Protein AF-V4JB78-F1 (afdb_monomer_lite)

Sequence (443 aa):
MCIAIPMQVIETADGWAWCDDGGDDSQRQQVDLRLVGEQPPGTWLLVFLGAARDVIDEQRAMHIRDALTALDAVQQGESVEHLFADLIGREPELPAFLRQNTAASAEVPDQQAARVDMHNDHPLDDRHPLPAGAVGPGSQPDEPDAERLDYLPMPERMQTYRQPLLPEPEEIVGLDQGLRLLDALQDALADDRIGTTSQILDLSVLDQANLRLLENSLGEGEVSILQLGAHDRLQSDIIQHPVQNLLHNATSTLARNTGGTAAQETRLAGVWRVRETDAAGNVLRDVLEVGNIPGFVRDMAFDGASKTLDLADLASKPLPDAVMNAPGVLAELNQQVVLRQHNSDAPKHIVNLSLLPLGEGDLAFLSEHLGTGWIDIVSRGYGNCRMTATAVQNLWWVQFFNSDDRLILNTLEVTDVPEAALAAAEDLQDSALRLSDIRQALR

Structure (mmCIF, N/CA/C/O backbone):
data_AF-V4JB78-F1
#
_entry.id   AF-V4JB78-F1
#
loop_
_atom_site.group_PDB
_atom_site.id
_atom_site.type_symbol
_atom_site.label_atom_id
_atom_site.label_alt_id
_atom_site.label_comp_id
_atom_site.label_asym_id
_atom_site.label_entity_id
_atom_site.label_seq_id
_atom_site.pdbx_PDB_ins_code
_atom_site.Cartn_x
_atom_site.Cartn_y
_atom_site.Cartn_z
_atom_site.occupancy
_atom_site.B_iso_or_equiv
_atom_site.auth_seq_id
_atom_site.auth_comp_id
_atom_site.auth_asym_id
_atom_site.auth_atom_id
_atom_site.pdbx_PDB_model_num
ATOM 1 N N . MET A 1 1 ? 26.077 7.357 10.621 1.00 47.53 1 MET A N 1
ATOM 2 C CA . MET A 1 1 ? 25.465 8.686 10.413 1.00 47.53 1 MET A CA 1
ATOM 3 C C . MET A 1 1 ? 25.583 9.017 8.929 1.00 47.53 1 MET A C 1
ATOM 5 O O . MET A 1 1 ? 26.688 8.947 8.409 1.00 47.53 1 MET A O 1
ATOM 9 N N . CYS A 1 2 ? 24.477 9.275 8.226 1.00 66.81 2 CYS A N 1
ATOM 10 C CA . CYS A 1 2 ? 24.466 9.536 6.776 1.00 66.81 2 CYS A CA 1
ATOM 11 C C . CYS A 1 2 ? 24.593 11.037 6.474 1.00 66.81 2 CYS A C 1
ATOM 13 O O . CYS A 1 2 ? 23.806 11.585 5.709 1.00 66.81 2 CYS A O 1
ATOM 15 N N . ILE A 1 3 ? 25.562 11.709 7.093 1.00 81.38 3 ILE A N 1
ATOM 16 C CA . ILE A 1 3 ? 25.843 13.130 6.869 1.00 81.38 3 ILE A CA 1
ATOM 17 C C . ILE A 1 3 ? 27.304 13.289 6.459 1.00 81.38 3 ILE A C 1
ATOM 19 O O . ILE A 1 3 ? 28.142 12.465 6.827 1.00 81.38 3 ILE A O 1
ATOM 23 N N . ALA A 1 4 ? 27.599 14.292 5.635 1.00 87.38 4 ALA A N 1
ATOM 24 C CA . ALA A 1 4 ? 28.959 14.525 5.179 1.00 87.38 4 ALA A CA 1
ATOM 25 C C . ALA A 1 4 ? 29.784 15.192 6.289 1.00 87.38 4 ALA A C 1
ATOM 27 O O . ALA A 1 4 ? 29.339 16.176 6.879 1.00 87.38 4 ALA A O 1
ATOM 28 N N . ILE A 1 5 ? 30.973 14.657 6.561 1.00 91.25 5 ILE A N 1
ATOM 29 C CA . ILE A 1 5 ? 31.853 15.102 7.644 1.00 91.25 5 ILE A CA 1
ATOM 30 C C . ILE A 1 5 ? 33.079 15.780 7.022 1.00 91.25 5 ILE A C 1
ATOM 32 O O . ILE A 1 5 ? 33.689 15.213 6.109 1.00 91.25 5 ILE A O 1
ATOM 36 N N . PRO A 1 6 ? 33.442 16.995 7.463 1.00 93.88 6 PRO A N 1
ATOM 37 C CA . PRO A 1 6 ? 34.675 17.634 7.036 1.00 93.88 6 PRO A CA 1
ATOM 38 C C . PRO A 1 6 ? 35.876 16.912 7.663 1.00 93.88 6 PRO A C 1
ATOM 40 O O . PRO A 1 6 ? 35.951 16.770 8.881 1.00 93.88 6 PRO A O 1
ATOM 43 N N . MET A 1 7 ? 36.821 16.470 6.837 1.00 94.12 7 MET A N 1
ATOM 44 C CA . MET A 1 7 ? 38.043 15.790 7.274 1.00 94.12 7 MET A CA 1
ATOM 45 C C . MET A 1 7 ? 39.272 16.419 6.621 1.00 94.12 7 MET A C 1
ATOM 47 O O . MET A 1 7 ? 39.228 16.826 5.461 1.00 94.12 7 MET A O 1
ATOM 51 N N . GLN A 1 8 ? 40.384 16.476 7.341 1.00 95.38 8 GLN A N 1
ATOM 52 C CA . GLN A 1 8 ? 41.660 16.963 6.839 1.00 95.38 8 GLN A CA 1
ATOM 53 C C . GLN A 1 8 ? 42.527 15.803 6.347 1.00 95.38 8 GLN A C 1
ATOM 55 O O . GLN A 1 8 ? 42.660 14.780 7.016 1.00 95.38 8 GLN A O 1
ATOM 60 N N . VAL A 1 9 ? 43.147 15.961 5.178 1.00 95.06 9 VAL A N 1
ATOM 61 C CA . VAL A 1 9 ? 44.110 15.000 4.626 1.00 95.06 9 VAL A CA 1
ATOM 62 C C . VAL A 1 9 ? 45.382 14.998 5.469 1.00 95.06 9 VAL A C 1
ATOM 64 O O . VAL A 1 9 ? 46.034 16.027 5.626 1.00 95.06 9 VAL A O 1
ATOM 67 N N . ILE A 1 10 ? 45.769 13.829 5.971 1.00 94.00 10 ILE A N 1
ATOM 68 C CA . ILE A 1 10 ? 46.998 13.621 6.746 1.00 94.00 10 ILE A CA 1
ATOM 69 C C . ILE A 1 10 ? 48.096 13.031 5.865 1.00 94.00 10 ILE A C 1
ATOM 71 O O . ILE A 1 10 ? 49.250 13.450 5.932 1.00 94.00 10 ILE A O 1
ATOM 75 N N . GLU A 1 11 ? 47.736 12.059 5.031 1.00 92.75 11 GLU A N 1
ATOM 76 C CA . GLU A 1 11 ? 48.655 11.366 4.135 1.00 92.75 11 GLU A CA 1
ATOM 77 C C . GLU A 1 11 ? 47.927 10.979 2.849 1.00 92.75 11 GLU A C 1
ATOM 79 O O . GLU A 1 11 ? 46.807 10.467 2.893 1.00 92.75 11 GLU A O 1
ATOM 84 N N . THR A 1 12 ? 48.571 11.210 1.709 1.00 89.94 12 THR A N 1
ATOM 85 C CA . THR A 1 12 ? 47.997 10.968 0.381 1.00 89.94 12 THR A CA 1
ATOM 86 C C . THR A 1 12 ? 48.636 9.742 -0.256 1.00 89.94 12 THR A C 1
ATOM 88 O O . THR A 1 12 ? 49.858 9.592 -0.230 1.00 89.94 12 THR A O 1
ATOM 91 N N . ALA A 1 13 ? 47.814 8.893 -0.867 1.00 84.94 13 ALA A N 1
ATOM 92 C CA . ALA A 1 13 ? 48.218 7.755 -1.679 1.00 84.94 13 ALA A CA 1
ATOM 93 C C . ALA A 1 13 ? 47.485 7.781 -3.037 1.00 84.94 13 ALA A C 1
ATOM 95 O O . ALA A 1 13 ? 46.625 8.627 -3.284 1.00 84.94 13 ALA A O 1
ATOM 96 N N . ASP A 1 14 ? 47.834 6.856 -3.932 1.00 85.62 14 ASP A N 1
ATOM 97 C CA . ASP A 1 14 ? 47.241 6.788 -5.272 1.00 85.62 14 ASP A CA 1
ATOM 98 C C . ASP A 1 14 ? 45.747 6.418 -5.193 1.00 85.62 14 ASP A C 1
ATOM 100 O O . ASP A 1 14 ? 45.378 5.304 -4.804 1.00 85.62 14 ASP A O 1
ATOM 104 N N . GLY A 1 15 ? 44.886 7.386 -5.519 1.00 82.25 15 GLY A N 1
ATOM 105 C CA . GLY A 1 15 ? 43.426 7.253 -5.537 1.00 82.25 15 GLY A CA 1
ATOM 106 C C . GLY A 1 15 ? 42.718 7.331 -4.177 1.00 82.25 15 GLY A C 1
ATOM 107 O O . GLY A 1 15 ? 41.487 7.286 -4.146 1.00 82.25 15 GLY A O 1
ATOM 108 N N . TRP A 1 16 ? 43.440 7.472 -3.062 1.00 92.56 16 TRP A N 1
ATOM 109 C CA . TRP A 1 16 ? 42.858 7.559 -1.715 1.00 92.56 16 TRP A CA 1
ATOM 110 C C . TRP A 1 16 ? 43.781 8.291 -0.726 1.00 92.56 16 TRP A C 1
ATOM 112 O O . TRP A 1 16 ? 44.976 8.432 -0.960 1.00 92.56 16 TRP A O 1
ATOM 122 N N . ALA A 1 17 ? 43.245 8.747 0.405 1.00 94.19 17 ALA A N 1
ATOM 123 C CA . ALA A 1 17 ? 44.014 9.395 1.468 1.00 94.19 17 ALA A CA 1
ATOM 124 C C . ALA A 1 17 ? 43.615 8.913 2.865 1.00 94.19 17 ALA A C 1
ATOM 126 O O . ALA A 1 17 ? 42.488 8.474 3.086 1.00 94.19 17 ALA A O 1
ATOM 127 N N . TRP A 1 18 ? 44.542 9.017 3.817 1.00 94.38 18 TRP A N 1
ATOM 128 C CA . TRP A 1 18 ? 44.219 8.972 5.239 1.00 94.38 18 TRP A CA 1
ATOM 129 C C . TRP A 1 18 ? 43.789 10.361 5.688 1.00 94.38 18 TRP A C 1
ATOM 131 O O . TRP A 1 18 ? 44.564 11.316 5.587 1.00 94.38 18 TRP A O 1
ATOM 141 N N . CYS A 1 19 ? 42.570 10.459 6.203 1.00 93.81 19 CYS A N 1
ATOM 142 C CA . CYS A 1 19 ? 41.984 11.700 6.680 1.00 93.81 19 CYS A CA 1
ATOM 143 C C . CYS A 1 19 ? 41.593 11.600 8.156 1.00 93.81 19 CYS A C 1
ATOM 145 O O . CYS A 1 19 ? 41.359 10.510 8.681 1.00 93.81 19 CYS A O 1
ATOM 147 N N . ASP A 1 20 ? 41.525 12.752 8.807 1.00 90.94 20 ASP A N 1
ATOM 148 C CA . ASP A 1 20 ? 41.185 12.907 10.218 1.00 90.94 20 ASP A CA 1
ATOM 149 C C . ASP A 1 20 ? 40.134 14.018 10.360 1.00 90.94 20 ASP A C 1
ATOM 151 O O . ASP A 1 20 ? 40.224 15.039 9.681 1.00 90.94 20 ASP A O 1
ATOM 155 N N . ASP A 1 21 ? 39.111 13.821 11.186 1.00 86.31 21 ASP A N 1
ATOM 156 C CA . ASP A 1 21 ? 38.083 14.836 11.455 1.00 86.31 21 ASP A CA 1
ATOM 157 C C . ASP A 1 21 ? 38.485 15.802 12.587 1.00 86.31 21 ASP A C 1
ATOM 159 O O . ASP A 1 21 ? 37.810 16.808 12.820 1.00 86.31 21 ASP A O 1
ATOM 163 N N . GLY A 1 22 ? 39.614 15.546 13.259 1.00 74.69 22 GLY A N 1
ATOM 164 C CA . GLY A 1 22 ? 40.192 16.406 14.284 1.00 74.69 22 GLY A CA 1
ATOM 165 C C . GLY A 1 22 ? 39.337 16.524 15.547 1.00 74.69 22 GLY A C 1
ATOM 166 O O . GLY A 1 22 ? 39.421 17.551 16.226 1.00 74.69 22 GLY A O 1
ATOM 167 N N . GLY A 1 23 ? 38.456 15.555 15.820 1.00 70.94 23 GLY A N 1
ATOM 168 C CA . GLY A 1 23 ? 37.714 15.435 17.081 1.00 70.94 23 GLY A CA 1
ATOM 169 C C . GLY A 1 23 ? 38.549 14.832 18.222 1.00 70.94 23 GLY A C 1
ATOM 170 O O . GLY A 1 23 ? 39.572 14.192 17.980 1.00 70.94 23 GLY A O 1
ATOM 171 N N . ASP A 1 24 ? 38.099 15.001 19.471 1.00 62.94 24 ASP A N 1
ATOM 172 C CA . ASP A 1 24 ? 38.808 14.513 20.673 1.00 62.94 24 ASP A CA 1
ATOM 173 C C . ASP A 1 24 ? 38.957 12.975 20.727 1.00 62.94 24 ASP A C 1
ATOM 175 O O . ASP A 1 24 ? 39.878 12.476 21.372 1.00 62.94 24 ASP A O 1
ATOM 179 N N . ASP A 1 25 ? 38.096 12.230 20.020 1.00 62.59 25 ASP A N 1
ATOM 180 C CA . ASP A 1 25 ? 38.121 10.757 19.901 1.00 62.59 25 ASP A CA 1
ATOM 181 C C . ASP A 1 25 ? 38.298 10.298 18.434 1.00 62.59 25 ASP A C 1
ATOM 183 O O . ASP A 1 25 ? 37.844 9.230 18.013 1.00 62.59 25 ASP A O 1
ATOM 187 N N . SER A 1 26 ? 38.921 11.156 17.620 1.00 67.12 26 SER A N 1
ATOM 188 C CA . SER A 1 26 ? 39.088 10.957 16.180 1.00 67.12 26 SER A CA 1
ATOM 189 C C . SER A 1 26 ? 39.943 9.734 15.842 1.00 67.12 26 SER A C 1
ATOM 191 O O . SER A 1 26 ? 41.032 9.508 16.378 1.00 67.12 26 SER A O 1
ATOM 193 N N . GLN A 1 27 ? 39.450 8.922 14.903 1.00 72.69 27 GLN A N 1
ATOM 194 C CA . GLN A 1 27 ? 40.224 7.852 14.280 1.00 72.69 27 GLN A CA 1
ATOM 195 C C .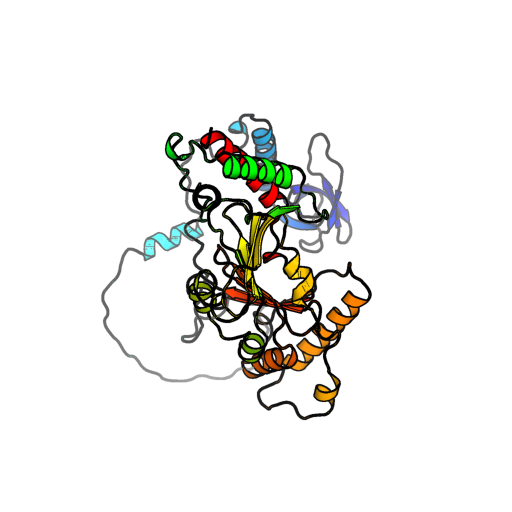 GLN A 1 27 ? 40.507 8.207 12.827 1.00 72.69 27 GLN A C 1
ATOM 197 O O . GLN A 1 27 ? 39.626 8.678 12.111 1.00 72.69 27 GLN A O 1
ATOM 202 N N . ARG A 1 28 ? 41.731 7.921 12.371 1.00 88.31 28 ARG A N 1
ATOM 203 C CA . ARG A 1 28 ? 42.102 8.079 10.961 1.00 88.31 28 ARG A CA 1
ATOM 204 C C . ARG A 1 28 ? 41.232 7.183 10.089 1.00 88.31 28 ARG A C 1
ATOM 206 O O . ARG A 1 28 ? 41.164 5.975 10.317 1.00 88.31 28 ARG A O 1
ATOM 213 N N . GLN A 1 29 ? 40.632 7.762 9.058 1.00 89.94 29 GLN A N 1
ATOM 214 C CA . GLN A 1 29 ? 39.786 7.048 8.106 1.00 89.94 29 GLN A CA 1
ATOM 215 C C . GLN A 1 29 ? 40.408 7.082 6.718 1.00 89.94 29 GLN A C 1
ATOM 217 O O . GLN A 1 29 ? 41.028 8.066 6.316 1.00 89.94 29 GLN A O 1
ATOM 222 N N . GLN A 1 30 ? 40.246 5.985 5.985 1.00 93.75 30 GLN A N 1
ATOM 223 C CA . GLN A 1 30 ? 40.647 5.915 4.590 1.00 93.75 30 GLN A CA 1
ATOM 224 C C . GLN A 1 30 ? 39.535 6.512 3.722 1.00 93.75 30 GLN A C 1
ATOM 226 O O . GLN A 1 30 ? 38.383 6.089 3.820 1.00 93.75 30 GLN A O 1
ATOM 231 N N . VAL A 1 31 ? 39.882 7.483 2.881 1.00 93.69 31 VAL A N 1
ATOM 232 C CA . VAL A 1 31 ? 38.946 8.243 2.049 1.00 93.69 31 VAL A CA 1
ATOM 233 C C . VAL A 1 31 ? 39.312 8.096 0.577 1.00 93.69 31 VAL A C 1
ATOM 235 O O . VAL A 1 31 ? 40.446 8.358 0.184 1.00 93.69 31 VAL A O 1
ATOM 238 N N . ASP A 1 32 ? 38.345 7.702 -0.247 1.00 93.44 32 ASP A N 1
ATOM 239 C CA . ASP A 1 32 ? 38.484 7.636 -1.704 1.00 93.44 32 ASP A CA 1
ATOM 240 C C . ASP A 1 32 ? 38.523 9.048 -2.313 1.00 93.44 32 ASP A C 1
ATOM 242 O O . ASP A 1 32 ? 37.626 9.861 -2.070 1.00 93.44 32 ASP A O 1
ATOM 246 N N . LEU A 1 33 ? 39.555 9.335 -3.111 1.00 94.19 33 LEU A N 1
ATOM 247 C CA . LEU A 1 33 ? 39.787 10.646 -3.723 1.00 94.19 33 LEU A CA 1
ATOM 248 C C . LEU A 1 33 ? 39.446 10.706 -5.216 1.00 94.19 33 LEU A C 1
ATOM 250 O O . LEU A 1 33 ? 39.584 11.765 -5.825 1.00 94.19 33 LEU A O 1
ATOM 254 N N . ARG A 1 34 ? 38.981 9.616 -5.842 1.00 90.94 34 ARG A N 1
ATOM 255 C CA . ARG A 1 34 ? 38.809 9.540 -7.309 1.00 90.94 34 ARG A CA 1
ATOM 256 C C . ARG A 1 34 ? 37.910 10.628 -7.904 1.00 90.94 34 ARG A C 1
ATOM 258 O O . ARG A 1 34 ? 38.067 10.961 -9.074 1.00 90.94 34 ARG A O 1
ATOM 265 N N . LEU A 1 35 ? 36.984 11.177 -7.118 1.00 88.69 35 LEU A N 1
ATOM 266 C CA . LEU A 1 35 ? 36.072 12.243 -7.547 1.00 88.69 35 LEU A CA 1
ATOM 267 C C . LEU A 1 35 ? 36.705 13.639 -7.525 1.00 88.69 35 LEU A C 1
ATOM 269 O O . LEU A 1 35 ? 36.325 14.486 -8.328 1.00 88.69 35 LEU A O 1
ATOM 273 N N . VAL A 1 36 ? 37.651 13.879 -6.617 1.00 91.44 36 VAL A N 1
ATOM 274 C CA . VAL A 1 36 ? 38.266 15.198 -6.395 1.00 91.44 36 VAL A CA 1
ATOM 275 C C . VAL A 1 36 ? 39.732 15.255 -6.837 1.00 91.44 36 VAL A C 1
ATOM 277 O O . VAL A 1 36 ? 40.339 16.322 -6.827 1.00 91.44 36 VAL A O 1
ATOM 280 N N . GLY A 1 37 ? 40.304 14.122 -7.250 1.00 90.25 37 GLY A N 1
ATOM 281 C CA . GLY A 1 37 ? 41.720 13.986 -7.584 1.00 90.25 37 GLY A CA 1
ATOM 282 C C . GLY A 1 37 ? 42.622 13.940 -6.348 1.00 90.25 37 GLY A C 1
ATOM 283 O O . GLY A 1 37 ? 42.167 14.099 -5.217 1.00 90.25 37 GLY A O 1
ATOM 284 N N . GLU A 1 38 ? 43.918 13.714 -6.562 1.00 91.00 38 GLU A N 1
ATOM 285 C CA . GLU A 1 38 ? 44.906 13.680 -5.479 1.00 91.00 38 GLU A CA 1
ATOM 286 C C . GLU A 1 38 ? 44.976 15.026 -4.748 1.00 91.00 38 GLU A C 1
ATOM 288 O O . GLU A 1 38 ? 45.138 16.077 -5.371 1.00 91.00 38 GLU A O 1
ATOM 293 N N . GLN A 1 39 ? 44.882 14.990 -3.418 1.00 94.12 39 GLN A N 1
ATOM 294 C CA . GLN A 1 39 ? 44.926 16.183 -2.575 1.00 94.12 39 GLN A CA 1
ATOM 295 C C . GLN A 1 39 ? 46.138 16.144 -1.647 1.00 94.12 39 GLN A C 1
ATOM 297 O O . GLN A 1 39 ? 46.407 15.088 -1.075 1.00 94.12 39 GLN A O 1
ATOM 302 N N . PRO A 1 40 ? 46.875 17.254 -1.469 1.00 93.44 40 PRO A N 1
ATOM 303 C CA . PRO A 1 40 ? 48.034 17.279 -0.586 1.00 93.44 40 PRO A CA 1
ATOM 304 C C . PRO A 1 40 ? 47.629 17.206 0.900 1.00 93.44 40 PRO A C 1
ATOM 306 O O . PRO A 1 40 ? 46.518 17.606 1.261 1.00 93.44 40 PRO A O 1
ATOM 309 N N . PRO A 1 41 ? 48.535 16.756 1.788 1.00 95.44 41 PRO A N 1
ATOM 310 C CA . PRO A 1 41 ? 48.334 16.851 3.230 1.00 95.44 41 PRO A CA 1
ATOM 311 C C . PRO A 1 41 ? 48.017 18.281 3.683 1.00 95.44 41 PRO A C 1
ATOM 313 O O . PRO A 1 41 ? 48.641 19.240 3.227 1.00 95.44 41 PRO A O 1
ATOM 316 N N . GLY A 1 42 ? 47.059 18.412 4.598 1.00 92.06 42 GLY A N 1
ATOM 317 C CA . GLY A 1 42 ? 46.534 19.679 5.105 1.00 92.06 42 GLY A CA 1
ATOM 318 C C . GLY A 1 42 ? 45.261 20.167 4.406 1.00 92.06 42 GLY A C 1
ATOM 319 O O . GLY A 1 42 ? 44.582 21.035 4.956 1.00 92.06 42 GLY A O 1
ATOM 320 N N . THR A 1 43 ? 44.899 19.606 3.247 1.00 95.62 43 THR A N 1
ATOM 321 C CA . THR A 1 43 ? 43.660 19.957 2.536 1.00 95.62 43 THR A CA 1
ATOM 322 C C . THR A 1 43 ? 42.425 19.452 3.277 1.00 95.62 43 THR A C 1
ATOM 324 O O . THR A 1 43 ? 42.406 18.318 3.757 1.00 95.62 43 THR A O 1
ATOM 327 N N . TRP A 1 44 ? 41.376 20.274 3.329 1.00 95.94 44 TRP A N 1
ATOM 328 C CA . TRP A 1 44 ? 40.080 19.897 3.886 1.00 95.94 44 TRP A CA 1
ATOM 329 C C . TRP A 1 44 ? 39.153 19.323 2.811 1.00 95.94 44 TRP A C 1
ATOM 331 O O . TRP A 1 44 ? 39.017 19.855 1.708 1.00 95.94 44 TRP A O 1
ATOM 341 N N . LEU A 1 45 ? 38.502 18.219 3.154 1.00 95.56 45 LEU A N 1
ATOM 342 C CA . LEU A 1 45 ? 37.612 17.455 2.294 1.00 95.56 45 LEU A CA 1
ATOM 343 C C . LEU A 1 45 ? 36.252 17.306 2.950 1.00 95.56 45 LEU A C 1
ATOM 345 O O . LEU A 1 45 ? 36.161 17.042 4.145 1.00 95.56 45 LEU A O 1
ATOM 349 N N . LEU A 1 46 ? 35.194 17.391 2.152 1.00 94.62 46 LEU A N 1
ATOM 350 C CA . LEU A 1 46 ? 33.864 16.990 2.585 1.00 94.62 46 LEU A CA 1
ATOM 351 C C . LEU A 1 46 ? 33.651 15.511 2.241 1.00 94.62 46 LEU A C 1
ATOM 353 O O . LEU A 1 46 ? 33.543 15.151 1.065 1.00 94.62 46 LEU A O 1
ATOM 357 N N . VAL A 1 47 ? 33.616 14.650 3.258 1.00 91.94 47 VAL A N 1
ATOM 358 C CA . VAL A 1 47 ? 33.602 13.190 3.098 1.00 91.94 47 VAL A CA 1
ATOM 359 C C . VAL A 1 47 ? 32.212 12.639 3.367 1.00 91.94 47 VAL A C 1
ATOM 361 O O . VAL A 1 47 ? 31.613 12.905 4.404 1.00 91.94 47 VAL A O 1
ATOM 364 N N . PHE A 1 48 ? 31.700 11.829 2.446 1.00 91.75 48 PHE A N 1
ATOM 365 C CA . PHE A 1 48 ? 30.414 11.157 2.595 1.00 91.75 48 PHE A CA 1
ATOM 366 C C . PHE A 1 48 ? 30.544 9.687 2.203 1.00 91.75 48 PHE A C 1
ATOM 368 O O . PHE A 1 48 ? 30.916 9.379 1.069 1.00 91.75 48 PHE A O 1
ATOM 375 N N . LEU A 1 49 ? 30.224 8.790 3.144 1.00 89.25 49 LEU A N 1
ATOM 376 C CA . LEU A 1 49 ? 30.325 7.332 2.982 1.00 89.25 49 LEU A CA 1
ATOM 377 C C . LEU A 1 49 ? 31.722 6.869 2.519 1.00 89.25 49 LEU A C 1
ATOM 379 O O . LEU A 1 49 ? 31.844 6.029 1.632 1.00 89.25 49 LEU A O 1
ATOM 383 N N . GLY A 1 50 ? 32.778 7.444 3.103 1.00 89.38 50 GLY A N 1
ATOM 384 C CA . GLY A 1 50 ? 34.168 7.071 2.812 1.00 89.38 50 GLY A CA 1
ATOM 385 C C . GLY A 1 50 ? 34.730 7.617 1.493 1.00 89.38 50 GLY A C 1
ATOM 386 O O . GLY A 1 50 ? 35.832 7.239 1.110 1.00 89.38 50 GLY A O 1
ATOM 387 N N . ALA A 1 51 ? 34.014 8.508 0.799 1.00 92.94 51 ALA A N 1
ATOM 388 C CA . ALA A 1 51 ? 34.485 9.160 -0.424 1.00 92.94 51 ALA A CA 1
ATOM 389 C C . ALA A 1 51 ? 34.470 10.689 -0.296 1.00 92.94 51 ALA A C 1
ATOM 391 O O . ALA A 1 51 ? 33.506 11.269 0.213 1.00 92.94 51 ALA A O 1
ATOM 392 N N . ALA A 1 52 ? 35.517 11.343 -0.798 1.00 93.88 52 ALA A N 1
ATOM 393 C CA . ALA A 1 52 ? 35.596 12.794 -0.887 1.00 93.88 52 ALA A CA 1
ATOM 394 C C . ALA A 1 52 ? 34.656 13.309 -1.986 1.00 93.88 52 ALA A C 1
ATOM 396 O O . ALA A 1 52 ? 34.726 12.879 -3.138 1.00 93.88 52 ALA A O 1
ATOM 397 N N . ARG A 1 53 ? 33.749 14.217 -1.618 1.00 93.94 53 ARG A N 1
ATOM 398 C CA . ARG A 1 53 ? 32.748 14.802 -2.523 1.00 93.94 53 ARG A CA 1
ATOM 399 C C . ARG A 1 53 ? 33.117 16.196 -2.994 1.00 93.94 53 ARG A C 1
ATOM 401 O O . ARG A 1 53 ? 32.761 16.560 -4.107 1.00 93.94 53 ARG A O 1
ATOM 408 N N . ASP A 1 54 ? 33.791 16.954 -2.139 1.00 94.38 54 ASP A N 1
ATOM 409 C CA . ASP A 1 54 ? 34.159 18.340 -2.400 1.00 94.38 54 ASP A CA 1
ATOM 410 C C . ASP A 1 54 ? 35.476 18.672 -1.688 1.00 94.38 54 ASP A C 1
ATOM 412 O O . ASP A 1 54 ? 35.756 18.129 -0.611 1.00 94.38 54 ASP A O 1
ATOM 416 N N . VAL A 1 55 ? 36.268 19.562 -2.286 1.00 95.31 55 VAL A N 1
ATOM 417 C CA . VAL A 1 55 ? 37.450 20.161 -1.654 1.00 95.31 55 VAL A CA 1
ATOM 418 C C . VAL A 1 55 ? 37.013 21.501 -1.090 1.00 95.31 55 VAL A C 1
ATOM 420 O O . VAL A 1 55 ? 36.579 22.381 -1.830 1.00 95.31 55 VAL A O 1
ATOM 423 N N . ILE A 1 56 ? 37.105 21.654 0.225 1.00 94.62 56 ILE A N 1
ATOM 424 C CA . ILE A 1 56 ? 36.586 22.828 0.928 1.00 94.62 56 ILE A CA 1
ATOM 425 C C . ILE A 1 56 ? 37.722 23.606 1.584 1.00 94.62 56 ILE A C 1
ATOM 427 O O . ILE A 1 56 ? 38.786 23.061 1.871 1.00 94.62 56 ILE A O 1
ATOM 431 N N . ASP A 1 57 ? 37.504 24.897 1.819 1.00 93.56 57 ASP A N 1
ATOM 432 C CA . ASP A 1 57 ? 38.415 25.690 2.638 1.00 93.56 57 ASP A CA 1
ATOM 433 C C . ASP A 1 57 ? 38.228 25.395 4.140 1.00 93.56 57 ASP A C 1
ATOM 435 O O . ASP A 1 57 ? 37.218 24.838 4.580 1.00 93.56 57 ASP A O 1
ATOM 439 N N . GLU A 1 58 ? 39.234 25.767 4.932 1.00 91.56 58 GLU A N 1
ATOM 440 C CA . GLU A 1 58 ? 39.259 25.546 6.381 1.00 91.56 58 GLU A CA 1
ATOM 441 C C . GLU A 1 58 ? 38.106 26.258 7.101 1.00 91.56 58 GLU A C 1
ATOM 443 O O . GLU A 1 58 ? 37.523 25.704 8.031 1.00 91.56 58 GLU A O 1
ATOM 448 N N . GLN A 1 59 ? 37.722 27.455 6.651 1.00 88.50 59 GLN A N 1
ATOM 449 C CA . GLN A 1 59 ? 36.644 28.219 7.275 1.00 88.50 59 GLN A CA 1
ATOM 450 C C . GLN A 1 59 ? 35.299 27.496 7.120 1.00 88.50 59 GLN A C 1
ATOM 452 O O . GLN A 1 59 ? 34.558 27.331 8.089 1.00 88.50 59 GLN A O 1
ATOM 457 N N . ARG A 1 60 ? 34.999 27.011 5.913 1.00 88.25 60 ARG A N 1
ATOM 458 C CA . ARG A 1 60 ? 33.809 26.211 5.614 1.00 88.25 60 ARG A CA 1
ATOM 459 C C . ARG A 1 60 ? 33.835 24.882 6.363 1.00 88.25 60 ARG A C 1
ATOM 461 O O . ARG A 1 60 ? 32.790 24.461 6.852 1.00 88.25 60 ARG A O 1
ATOM 468 N N . ALA A 1 61 ? 35.000 24.244 6.491 1.00 90.88 61 ALA A N 1
ATOM 469 C CA . ALA A 1 61 ? 35.152 23.037 7.300 1.00 90.88 61 ALA A CA 1
ATOM 470 C C . ALA A 1 61 ? 34.782 23.292 8.770 1.00 90.88 61 ALA A C 1
ATOM 472 O O . ALA A 1 61 ? 33.987 22.536 9.325 1.00 90.88 61 ALA A O 1
ATOM 473 N N . MET A 1 62 ? 35.285 24.375 9.376 1.00 89.31 62 MET A N 1
ATOM 474 C CA . MET A 1 62 ? 34.958 24.732 10.762 1.00 89.31 62 MET A CA 1
ATOM 475 C C . MET A 1 62 ? 33.468 25.040 10.945 1.00 89.31 62 MET A C 1
ATOM 477 O O . MET A 1 62 ? 32.851 24.465 11.832 1.00 89.31 62 MET A O 1
ATOM 481 N N . HIS A 1 63 ? 32.848 25.824 10.056 1.00 86.44 63 HIS A N 1
ATOM 482 C CA . HIS A 1 63 ? 31.407 26.103 10.149 1.00 86.44 63 HIS A CA 1
ATOM 483 C C . HIS A 1 63 ? 30.546 24.829 10.085 1.00 86.44 63 HIS A C 1
ATOM 485 O O . HIS A 1 63 ? 29.541 24.716 10.785 1.00 86.44 63 HIS A O 1
ATOM 491 N N . ILE A 1 64 ? 30.921 23.852 9.248 1.0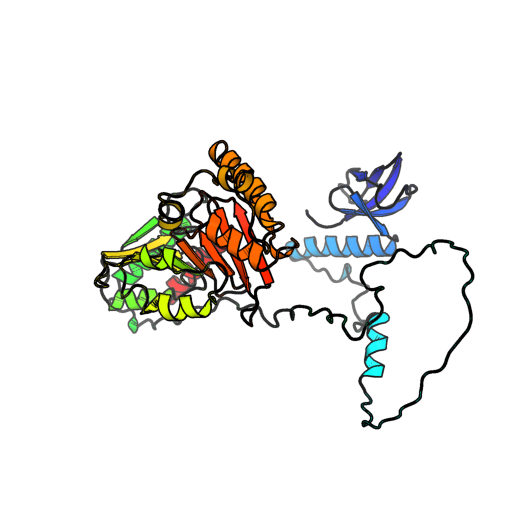0 87.94 64 ILE A N 1
ATOM 492 C CA . ILE A 1 64 ? 30.210 22.567 9.182 1.00 87.94 64 ILE A CA 1
ATOM 493 C C . ILE A 1 64 ? 30.397 21.787 10.492 1.00 87.94 64 ILE A C 1
ATOM 495 O O . ILE A 1 64 ? 29.439 21.190 10.980 1.00 87.94 64 ILE A O 1
ATOM 499 N N . ARG A 1 65 ? 31.593 21.813 11.096 1.00 86.75 65 ARG A N 1
ATOM 500 C CA . ARG A 1 65 ? 31.840 21.182 12.406 1.00 86.75 65 ARG A CA 1
ATOM 501 C C . ARG A 1 65 ? 31.027 21.831 13.521 1.00 86.75 65 ARG A C 1
ATOM 503 O O . ARG A 1 65 ? 30.444 21.106 14.325 1.00 86.75 65 ARG A O 1
ATOM 510 N N . ASP A 1 66 ? 30.943 23.157 13.542 1.00 85.69 66 ASP A N 1
ATOM 511 C CA . ASP A 1 66 ? 30.139 23.889 14.522 1.00 85.69 66 ASP A CA 1
ATOM 512 C C . ASP A 1 66 ? 28.655 23.518 14.387 1.00 85.69 66 ASP A C 1
ATOM 514 O O . ASP A 1 66 ? 27.990 23.234 15.383 1.00 85.69 66 ASP A O 1
ATOM 518 N N . ALA A 1 67 ? 28.152 23.392 13.153 1.00 86.38 67 ALA A N 1
ATOM 519 C CA . ALA A 1 67 ? 26.783 22.949 12.891 1.00 86.38 67 ALA A CA 1
ATOM 520 C C . ALA A 1 67 ? 26.515 21.495 13.333 1.00 86.38 67 ALA A C 1
ATOM 522 O O . ALA A 1 67 ? 25.443 21.208 13.869 1.00 86.38 67 ALA A O 1
ATOM 523 N N . LEU A 1 68 ? 27.470 20.578 13.137 1.00 85.69 68 LEU A N 1
ATOM 524 C CA . LEU A 1 68 ? 27.357 19.193 13.618 1.00 85.69 68 LEU A CA 1
ATOM 525 C C . LEU A 1 68 ? 27.371 19.133 15.152 1.00 85.69 68 LEU A C 1
ATOM 527 O O . LEU A 1 68 ? 26.526 18.470 15.746 1.00 85.69 68 LEU A O 1
ATOM 531 N N . THR A 1 69 ? 28.255 19.903 15.789 1.00 84.31 69 THR A N 1
ATOM 532 C CA . THR A 1 69 ? 28.313 20.040 17.255 1.00 84.31 69 THR A CA 1
ATOM 533 C C . THR A 1 69 ? 27.006 20.607 17.809 1.00 84.31 69 THR A C 1
ATOM 535 O O . THR A 1 69 ? 26.511 20.158 18.841 1.00 84.31 69 THR A O 1
ATOM 538 N N . ALA A 1 70 ? 26.398 21.562 17.102 1.00 84.50 70 ALA A N 1
ATOM 539 C CA . ALA A 1 70 ? 25.126 22.146 17.500 1.00 84.50 70 ALA A CA 1
ATOM 540 C C . ALA A 1 70 ? 23.981 21.128 17.449 1.00 84.50 70 ALA A C 1
ATOM 542 O O . ALA A 1 70 ? 23.105 21.156 18.312 1.00 84.50 70 ALA A O 1
ATOM 543 N N . LEU A 1 71 ? 23.987 20.215 16.472 1.00 84.06 71 LEU A N 1
ATOM 544 C CA . LEU A 1 71 ? 22.986 19.153 16.382 1.00 84.06 71 LEU A CA 1
ATOM 545 C C . LEU A 1 71 ? 23.043 18.225 17.607 1.00 84.06 71 LEU A C 1
ATOM 547 O O . LEU A 1 71 ? 21.996 17.895 18.167 1.00 84.06 71 LEU A O 1
ATOM 551 N N . ASP A 1 72 ? 24.248 17.872 18.056 1.00 81.25 72 ASP A N 1
ATOM 552 C CA . ASP A 1 72 ? 24.454 17.058 19.259 1.00 81.25 72 ASP A CA 1
ATOM 553 C C . ASP A 1 72 ? 24.071 17.819 20.540 1.00 81.25 72 ASP A C 1
ATOM 555 O O . ASP A 1 72 ? 23.402 17.266 21.417 1.00 81.25 72 ASP A O 1
ATOM 559 N N . ALA A 1 73 ? 24.414 19.108 20.634 1.00 82.31 73 ALA A N 1
ATOM 560 C CA . ALA A 1 73 ? 24.046 19.966 21.763 1.00 82.31 73 ALA A CA 1
ATOM 561 C C . ALA A 1 73 ? 22.518 20.147 21.893 1.00 82.31 73 ALA A C 1
ATOM 563 O O . ALA A 1 73 ? 21.982 20.094 23.001 1.00 82.31 73 ALA A O 1
ATOM 564 N N . VAL A 1 74 ? 21.787 20.280 20.775 1.00 84.25 74 VAL A N 1
ATOM 565 C CA . VAL A 1 74 ? 20.310 20.342 20.773 1.00 84.25 74 VAL A CA 1
ATOM 566 C C . VAL A 1 74 ? 19.696 19.047 21.295 1.00 84.25 74 VAL A C 1
ATOM 568 O O . VAL A 1 74 ? 18.749 19.104 22.080 1.00 84.25 74 VAL A O 1
ATOM 571 N N . GLN A 1 75 ? 20.234 17.883 20.914 1.00 78.12 75 GLN A N 1
ATOM 572 C CA . GLN A 1 75 ? 19.752 16.597 21.436 1.00 78.12 75 GLN A CA 1
ATOM 573 C C . GLN A 1 75 ? 19.926 16.480 22.957 1.00 78.12 75 GLN A C 1
ATOM 575 O O . GLN A 1 75 ? 19.130 15.813 23.617 1.00 78.12 75 GLN A O 1
ATOM 580 N N . GLN A 1 76 ? 20.934 17.151 23.518 1.00 81.88 76 GLN A N 1
ATOM 581 C CA . GLN A 1 76 ? 21.224 17.173 24.955 1.00 81.88 76 GLN A CA 1
ATOM 582 C C . GLN A 1 76 ? 20.536 18.332 25.701 1.00 81.88 76 GLN A C 1
ATOM 584 O O . GLN A 1 76 ? 20.613 18.406 26.927 1.00 81.88 76 GLN A O 1
ATOM 589 N N . GLY A 1 77 ? 19.818 19.210 24.990 1.00 79.19 77 GLY A N 1
ATOM 590 C CA . GLY A 1 77 ? 19.123 20.365 25.568 1.00 79.19 77 GLY A CA 1
ATOM 591 C C . GLY A 1 77 ? 20.042 21.528 25.961 1.00 79.19 77 GLY A C 1
ATOM 592 O O . GLY A 1 77 ? 19.668 22.342 26.808 1.00 79.19 77 GLY A O 1
ATOM 593 N N . GLU A 1 78 ? 21.238 21.611 25.378 1.00 83.00 78 GLU A N 1
ATOM 594 C CA . GLU A 1 78 ? 22.224 22.663 25.638 1.00 83.00 78 GLU A CA 1
ATOM 595 C C . GLU A 1 78 ? 22.061 23.870 24.689 1.00 83.00 78 GLU A C 1
ATOM 597 O O . GLU A 1 78 ? 21.385 23.807 23.661 1.00 83.00 78 GLU A O 1
ATOM 602 N N . SER A 1 79 ? 22.667 25.013 25.038 1.00 81.75 79 SER A N 1
ATOM 603 C CA . SER A 1 79 ? 22.609 26.229 24.209 1.00 81.75 79 SER A CA 1
ATOM 604 C C . SER A 1 79 ? 23.592 26.168 23.039 1.00 81.75 79 SER A C 1
ATOM 606 O O . SER A 1 79 ? 24.777 25.913 23.236 1.00 81.75 79 SER A O 1
ATOM 608 N N . VAL A 1 80 ? 23.122 26.514 21.838 1.00 85.00 80 VAL A N 1
ATOM 609 C CA . VAL A 1 80 ? 23.905 26.489 20.588 1.00 85.00 80 VAL A CA 1
ATOM 610 C C . VAL A 1 80 ? 24.359 27.861 20.092 1.00 85.00 80 VAL A C 1
ATOM 612 O O . VAL A 1 80 ? 25.024 27.952 19.066 1.00 85.00 80 VAL A O 1
ATOM 615 N N . GLU A 1 81 ? 24.028 28.946 20.799 1.00 77.19 81 GLU A N 1
ATOM 616 C CA . GLU A 1 81 ? 24.301 30.320 20.333 1.00 77.19 81 GLU A CA 1
ATOM 617 C C . GLU A 1 81 ? 25.793 30.572 20.059 1.00 77.19 81 GLU A C 1
ATOM 619 O O . GLU A 1 81 ? 26.159 31.256 19.108 1.00 77.19 81 GLU A O 1
ATOM 624 N N . HIS A 1 82 ? 26.673 29.965 20.854 1.00 76.38 82 HIS A N 1
ATOM 625 C CA . HIS A 1 82 ? 28.120 30.093 20.699 1.00 76.38 82 HIS A CA 1
ATOM 626 C C . HIS A 1 82 ? 28.674 29.421 19.427 1.00 76.38 82 HIS A C 1
ATOM 628 O O . HIS A 1 82 ? 29.747 29.810 18.974 1.00 76.38 82 HIS A O 1
ATOM 634 N N . LEU A 1 83 ? 27.940 28.469 18.838 1.00 78.12 83 LEU A N 1
ATOM 635 C CA . LEU A 1 83 ? 28.316 27.724 17.625 1.00 78.12 83 LEU A CA 1
ATOM 636 C C . LEU A 1 83 ? 27.855 28.417 16.332 1.00 78.12 83 LEU A C 1
ATOM 638 O O . LEU A 1 83 ? 28.258 28.034 15.242 1.00 78.12 83 LEU A O 1
ATOM 642 N N . PHE A 1 84 ? 27.030 29.459 16.446 1.00 78.12 84 PHE A N 1
ATOM 643 C CA . PHE A 1 84 ? 26.527 30.250 15.317 1.00 78.12 84 PHE A CA 1
ATOM 644 C C . PHE A 1 84 ? 26.821 31.741 15.499 1.00 78.12 84 PHE A C 1
ATOM 646 O O . PHE A 1 84 ? 26.032 32.604 15.108 1.00 78.12 84 PHE A O 1
ATOM 653 N N . ALA A 1 85 ? 27.959 32.067 16.115 1.00 72.12 85 ALA A N 1
ATOM 654 C CA . ALA A 1 85 ? 28.348 33.446 16.402 1.00 72.12 85 ALA A CA 1
ATOM 655 C C . ALA A 1 85 ? 28.414 34.333 15.141 1.00 72.12 85 ALA A C 1
ATOM 657 O O . ALA A 1 85 ? 28.268 35.550 15.239 1.00 72.12 85 ALA A O 1
ATOM 658 N N . ASP A 1 86 ? 28.594 33.742 13.955 1.00 68.25 86 ASP A N 1
ATOM 659 C CA . ASP A 1 86 ? 28.574 34.449 12.676 1.00 68.25 86 ASP A CA 1
ATOM 660 C C . ASP A 1 86 ? 27.157 34.887 12.251 1.00 68.25 86 ASP A C 1
ATOM 662 O O . ASP A 1 86 ? 27.019 35.887 11.544 1.00 68.25 86 ASP A O 1
ATOM 666 N N . LEU A 1 87 ? 26.110 34.172 12.677 1.00 68.81 87 LEU A N 1
ATOM 667 C CA . LEU A 1 87 ? 24.702 34.408 12.331 1.00 68.81 87 LEU A CA 1
ATOM 668 C C . LEU A 1 87 ? 23.960 35.303 13.336 1.00 68.81 87 LEU A C 1
ATOM 670 O O . LEU A 1 87 ? 22.881 35.807 13.022 1.00 68.81 87 LEU A O 1
ATOM 674 N N . ILE A 1 88 ? 24.517 35.529 14.526 1.00 68.44 88 ILE A N 1
ATOM 675 C CA . ILE A 1 88 ? 23.881 36.328 15.579 1.00 68.44 88 ILE A CA 1
ATOM 676 C C . ILE A 1 88 ? 24.107 37.826 15.329 1.00 68.44 88 ILE A C 1
ATOM 678 O O . ILE A 1 88 ? 25.232 38.290 15.166 1.00 68.44 88 ILE A O 1
ATOM 682 N N . GLY A 1 89 ? 23.023 38.611 15.335 1.00 62.69 89 GLY A N 1
ATOM 683 C CA . GLY A 1 89 ? 23.083 40.075 15.214 1.00 62.69 89 GLY A CA 1
ATOM 684 C C . GLY A 1 89 ? 23.203 40.617 13.784 1.00 62.69 89 GLY A C 1
ATOM 685 O O . GLY A 1 89 ? 23.433 41.816 13.622 1.00 62.69 89 GLY A O 1
ATOM 686 N N . ARG A 1 90 ? 23.018 39.771 12.759 1.00 64.56 90 ARG A N 1
ATOM 687 C CA . ARG A 1 90 ? 22.911 40.178 11.346 1.00 64.56 90 ARG A CA 1
ATOM 688 C C . ARG A 1 90 ? 21.534 39.841 10.772 1.00 64.56 90 ARG A C 1
ATOM 690 O O . ARG A 1 90 ? 20.971 38.800 11.097 1.00 64.56 90 ARG A O 1
ATOM 697 N N . GLU A 1 91 ? 21.002 40.699 9.903 1.00 62.19 91 GLU A N 1
ATOM 698 C CA . GLU A 1 91 ? 19.828 40.345 9.098 1.00 62.19 91 GLU A CA 1
ATOM 699 C C . GLU A 1 91 ? 20.239 39.360 7.985 1.00 62.19 91 GLU A C 1
ATOM 701 O O . GLU A 1 91 ? 21.319 39.510 7.405 1.00 62.19 91 GLU A O 1
ATOM 706 N N . PRO A 1 92 ? 19.427 38.330 7.687 1.00 66.38 92 PRO A N 1
ATOM 707 C CA . PRO A 1 92 ? 19.733 37.372 6.632 1.00 66.38 92 PRO A CA 1
ATOM 708 C C . PRO A 1 92 ? 19.680 38.050 5.257 1.00 66.38 92 PRO A C 1
ATOM 710 O O . PRO A 1 92 ? 18.627 38.496 4.803 1.00 66.38 92 PRO A O 1
ATOM 713 N N . GLU A 1 93 ? 20.821 38.108 4.572 1.00 70.75 93 GLU A N 1
ATOM 714 C CA . GLU A 1 93 ? 20.911 38.648 3.215 1.00 70.75 93 GLU A CA 1
ATOM 715 C C . GLU A 1 93 ? 20.710 37.561 2.154 1.00 70.75 93 GLU A C 1
ATOM 717 O O . GLU A 1 93 ? 21.198 36.435 2.273 1.00 70.75 93 GLU A O 1
ATOM 722 N N . LEU A 1 94 ? 20.037 37.920 1.058 1.00 71.62 94 LEU A N 1
ATOM 723 C CA . LEU A 1 94 ? 19.883 37.030 -0.090 1.00 71.62 94 LEU A CA 1
ATOM 724 C C . LEU A 1 94 ? 21.249 36.736 -0.752 1.00 71.62 94 LEU A C 1
ATOM 726 O O . LEU A 1 94 ? 22.043 37.661 -0.980 1.00 71.62 94 LEU A O 1
ATOM 730 N N . PRO A 1 95 ? 21.517 35.477 -1.146 1.00 67.75 95 PRO A N 1
ATOM 731 C CA . PRO A 1 95 ? 22.654 35.115 -1.988 1.00 67.75 95 PRO A CA 1
ATOM 732 C C . PRO A 1 95 ? 22.758 35.978 -3.255 1.00 67.75 95 PRO A C 1
ATOM 734 O O . PRO A 1 95 ? 21.751 36.396 -3.827 1.00 67.75 95 PRO A O 1
ATOM 737 N N . ALA A 1 96 ? 23.982 36.232 -3.728 1.00 72.38 96 ALA A N 1
ATOM 738 C CA . ALA A 1 96 ? 24.247 37.178 -4.819 1.00 72.38 96 ALA A CA 1
ATOM 739 C C . ALA A 1 96 ? 23.467 36.884 -6.117 1.00 72.38 96 ALA A C 1
ATOM 741 O O . ALA A 1 96 ? 23.027 37.818 -6.784 1.00 72.38 96 ALA A O 1
ATOM 742 N N . PHE A 1 97 ? 23.247 35.607 -6.439 1.00 70.06 97 PHE A N 1
ATOM 743 C CA . PHE A 1 97 ? 22.484 35.182 -7.618 1.00 70.06 97 PHE A CA 1
ATOM 744 C C . PHE A 1 97 ? 20.966 35.402 -7.474 1.00 70.06 97 PHE A C 1
ATOM 746 O O . PHE A 1 97 ? 20.279 35.570 -8.474 1.00 70.06 97 PHE A O 1
ATOM 753 N N . LEU A 1 98 ? 20.440 35.476 -6.244 1.00 63.91 98 LEU A N 1
ATOM 754 C CA . LEU A 1 98 ? 19.028 35.783 -5.975 1.00 63.91 98 LEU A CA 1
ATOM 755 C C . LEU A 1 98 ? 18.758 37.288 -5.894 1.00 63.91 98 LEU A C 1
ATOM 757 O O . LEU A 1 98 ? 17.631 37.720 -6.115 1.00 63.91 98 LEU A O 1
ATOM 761 N N . ARG A 1 99 ? 19.788 38.105 -5.642 1.00 77.75 99 ARG A N 1
ATOM 762 C CA . ARG A 1 99 ? 19.666 39.572 -5.631 1.00 77.75 99 ARG A CA 1
ATOM 763 C C . ARG A 1 99 ? 19.383 40.174 -7.013 1.00 77.75 99 ARG A C 1
ATOM 765 O O . ARG A 1 99 ? 18.851 41.277 -7.088 1.00 77.75 99 ARG A O 1
ATOM 772 N N . GLN A 1 100 ? 19.730 39.478 -8.098 1.00 61.91 100 GLN A N 1
ATOM 773 C CA . GLN A 1 100 ? 19.605 39.997 -9.468 1.00 61.91 100 GLN A CA 1
ATOM 774 C C . GLN A 1 100 ? 18.180 39.882 -10.043 1.00 61.91 100 GLN A C 1
ATOM 776 O O . GLN A 1 100 ? 17.795 40.712 -10.863 1.00 61.91 100 GLN A O 1
ATOM 781 N N . ASN A 1 101 ? 17.361 38.934 -9.567 1.00 53.41 101 ASN A N 1
ATOM 782 C CA . ASN A 1 101 ? 15.990 38.734 -10.066 1.00 53.41 101 ASN A CA 1
ATOM 783 C C . ASN A 1 101 ? 14.959 39.728 -9.506 1.00 53.41 101 ASN A C 1
ATOM 785 O O . ASN A 1 101 ? 13.873 39.881 -10.065 1.00 53.41 101 ASN A O 1
ATOM 789 N N . THR A 1 102 ? 15.285 40.443 -8.430 1.00 48.06 102 THR A N 1
ATOM 790 C CA . THR A 1 102 ? 14.340 41.369 -7.791 1.00 48.06 102 THR A CA 1
ATOM 791 C C . THR A 1 102 ? 14.174 42.671 -8.583 1.00 48.06 102 THR A C 1
ATOM 793 O O . THR A 1 102 ? 13.114 43.288 -8.530 1.00 48.06 102 THR A O 1
ATOM 796 N N . ALA A 1 103 ? 15.182 43.081 -9.363 1.00 42.31 103 ALA A N 1
ATOM 797 C CA . ALA A 1 103 ? 15.133 44.323 -10.142 1.00 42.31 103 ALA A CA 1
ATOM 798 C C . ALA A 1 103 ? 14.318 44.205 -11.446 1.00 42.31 103 ALA A C 1
ATOM 800 O O . ALA A 1 103 ? 13.822 45.211 -11.943 1.00 42.31 103 ALA A O 1
ATOM 801 N N . ALA A 1 104 ? 14.143 42.993 -11.985 1.00 44.09 104 ALA A N 1
ATOM 802 C CA . ALA A 1 104 ? 13.447 42.764 -13.257 1.00 44.09 104 ALA A CA 1
ATOM 803 C C . ALA A 1 104 ? 11.918 42.608 -13.122 1.00 44.09 104 ALA A C 1
ATOM 805 O O . ALA A 1 104 ? 11.217 42.567 -14.126 1.00 44.09 104 ALA A O 1
ATOM 806 N N . SER A 1 105 ? 11.384 42.537 -11.897 1.00 39.34 105 SER A N 1
ATOM 807 C CA . SER A 1 105 ? 9.953 42.275 -11.655 1.00 39.34 105 SER A CA 1
ATOM 808 C C . SER A 1 105 ? 9.097 43.541 -11.466 1.00 39.34 105 SER A C 1
ATOM 810 O O . SER A 1 105 ? 7.913 43.428 -11.160 1.00 39.34 105 SER A O 1
ATOM 812 N N . ALA A 1 106 ? 9.666 44.746 -11.611 1.00 40.78 106 ALA A N 1
ATOM 813 C CA . ALA A 1 106 ? 8.980 46.003 -11.274 1.00 40.78 106 ALA A CA 1
ATOM 814 C C . ALA A 1 106 ? 8.446 46.819 -12.468 1.00 40.78 106 ALA A C 1
ATOM 816 O O . ALA A 1 106 ? 7.751 47.807 -12.244 1.00 40.78 106 ALA A O 1
ATOM 817 N N . GLU A 1 107 ? 8.697 46.429 -13.719 1.00 33.66 107 GLU A N 1
ATOM 818 C CA . GLU A 1 107 ? 8.178 47.160 -14.881 1.00 33.66 107 GLU A CA 1
ATOM 819 C C . GLU A 1 107 ? 7.568 46.192 -15.897 1.00 33.66 107 GLU A C 1
ATOM 821 O O . GLU A 1 107 ? 8.269 45.427 -16.551 1.00 33.66 107 GLU A O 1
ATOM 826 N N . VAL A 1 108 ? 6.242 46.244 -16.040 1.00 34.47 108 VAL A N 1
ATOM 827 C CA . VAL A 1 108 ? 5.525 45.691 -17.195 1.00 34.47 108 VAL A CA 1
ATOM 828 C C . VAL A 1 108 ? 5.174 46.866 -18.106 1.00 34.47 108 VAL A C 1
ATOM 830 O O . VAL A 1 108 ? 4.253 47.617 -17.770 1.00 34.47 108 VAL A O 1
ATOM 833 N N . PRO A 1 109 ? 5.862 47.065 -19.244 1.00 31.64 109 PRO A N 1
ATOM 834 C CA . PRO A 1 109 ? 5.365 47.926 -20.296 1.00 31.64 109 PRO A CA 1
ATOM 835 C C . PRO A 1 109 ? 4.563 47.124 -21.321 1.00 31.64 109 PRO A C 1
ATOM 837 O O . PRO A 1 109 ? 4.868 45.988 -21.679 1.00 31.64 109 PRO A O 1
ATOM 840 N N . ASP A 1 110 ? 3.527 47.813 -21.764 1.00 30.44 110 ASP A N 1
ATOM 841 C CA . ASP A 1 110 ? 2.494 47.473 -22.723 1.00 30.44 110 ASP A CA 1
ATOM 842 C C . ASP A 1 110 ? 3.019 46.935 -24.069 1.00 30.44 110 ASP A C 1
ATOM 844 O O . ASP A 1 110 ? 4.085 47.312 -24.560 1.00 30.44 110 ASP A O 1
ATOM 848 N N . GLN A 1 111 ? 2.222 46.066 -24.689 1.00 39.69 111 GLN A N 1
ATOM 849 C CA . GLN A 1 111 ? 2.502 45.454 -25.987 1.00 39.69 111 GLN A CA 1
ATOM 850 C C . GLN A 1 111 ? 2.501 46.497 -27.113 1.00 39.69 111 GLN A C 1
ATOM 852 O O . GLN A 1 111 ? 1.518 47.217 -27.285 1.00 39.69 111 GLN A O 1
ATOM 857 N N . GLN A 1 112 ? 3.510 46.476 -27.995 1.00 28.80 112 GLN A N 1
ATOM 858 C CA . GLN A 1 112 ? 3.318 46.881 -29.393 1.00 28.80 112 GLN A CA 1
ATOM 859 C C . GLN A 1 112 ? 4.366 46.305 -30.354 1.00 28.80 112 GLN A C 1
ATOM 861 O O . GLN A 1 112 ? 5.549 46.185 -30.056 1.00 28.80 112 GLN A O 1
ATOM 866 N N . ALA A 1 113 ? 3.860 45.920 -31.523 1.00 37.69 113 ALA A N 1
ATOM 867 C CA . ALA A 1 113 ? 4.503 45.151 -32.576 1.00 37.69 113 ALA A CA 1
ATOM 868 C C . ALA A 1 113 ? 5.639 45.878 -33.319 1.00 37.69 113 ALA A C 1
ATOM 870 O O . ALA A 1 113 ? 5.520 47.064 -33.622 1.00 37.69 113 ALA A O 1
ATOM 871 N N . ALA A 1 114 ? 6.645 45.121 -33.777 1.00 28.17 114 ALA A N 1
ATOM 872 C CA . ALA A 1 114 ? 7.444 45.470 -34.954 1.00 28.17 114 ALA A CA 1
ATOM 873 C C . ALA A 1 114 ? 8.053 44.222 -35.630 1.00 28.17 114 ALA A C 1
ATOM 875 O O . ALA A 1 114 ? 8.761 43.437 -35.009 1.00 28.17 114 ALA A O 1
ATOM 876 N N . ARG A 1 115 ? 7.755 44.071 -36.927 1.00 35.59 115 ARG A N 1
ATOM 877 C CA . ARG A 1 115 ? 8.412 43.190 -37.912 1.00 35.59 115 ARG A CA 1
ATOM 878 C C . ARG A 1 115 ? 9.770 43.770 -38.326 1.00 35.59 115 ARG A C 1
ATOM 880 O O . ARG A 1 115 ? 9.772 44.975 -38.544 1.00 35.59 115 ARG A O 1
ATOM 887 N N . VAL A 1 116 ? 10.792 42.939 -38.590 1.00 30.38 116 VAL A N 1
ATOM 888 C CA . VAL A 1 116 ? 11.850 43.092 -39.637 1.00 30.38 116 VAL A CA 1
ATOM 889 C C . VAL A 1 116 ? 12.510 41.704 -39.834 1.00 30.38 116 VAL A C 1
ATOM 891 O O . VAL A 1 116 ? 13.026 41.146 -38.875 1.00 30.38 116 VAL A O 1
ATOM 894 N N . ASP A 1 117 ? 12.186 40.964 -40.898 1.00 27.67 117 ASP A N 1
ATOM 895 C CA . ASP A 1 117 ? 12.910 40.750 -42.177 1.00 27.67 117 ASP A CA 1
ATOM 896 C C . ASP A 1 117 ? 14.168 39.856 -42.140 1.00 27.67 117 ASP A C 1
ATOM 898 O O . ASP A 1 117 ? 15.173 40.142 -41.497 1.00 27.67 117 ASP A O 1
ATOM 902 N N . MET A 1 118 ? 14.100 38.789 -42.948 1.00 38.91 118 MET A N 1
ATOM 903 C CA . MET A 1 118 ? 15.223 37.961 -43.395 1.00 38.91 118 MET A CA 1
ATOM 904 C C . MET A 1 118 ? 16.059 38.683 -44.461 1.00 38.91 118 MET A C 1
ATOM 906 O O . MET A 1 118 ? 15.462 39.226 -45.390 1.00 38.91 118 MET A O 1
ATOM 910 N N . HIS A 1 119 ? 17.396 38.554 -44.418 1.00 29.78 119 HIS A N 1
ATOM 911 C CA . HIS A 1 119 ? 18.250 38.261 -45.592 1.00 29.78 119 HIS A CA 1
ATOM 912 C C . HIS A 1 119 ? 19.722 37.935 -45.221 1.00 29.78 119 HIS A C 1
ATOM 914 O O . HIS A 1 119 ? 20.443 38.783 -44.713 1.00 29.78 119 HIS A O 1
ATOM 920 N N . ASN A 1 120 ? 20.110 36.695 -45.549 1.00 31.31 120 ASN A N 1
ATOM 921 C CA . ASN A 1 120 ? 21.305 36.180 -46.246 1.00 31.31 120 ASN A CA 1
ATOM 922 C C . ASN A 1 120 ? 22.787 36.498 -45.901 1.00 31.31 120 ASN A C 1
ATOM 924 O O . ASN A 1 120 ? 23.237 37.638 -45.915 1.00 31.31 120 ASN A O 1
ATOM 928 N N . ASP A 1 121 ? 23.532 35.372 -45.910 1.00 31.73 121 ASP A N 1
ATOM 929 C CA . ASP A 1 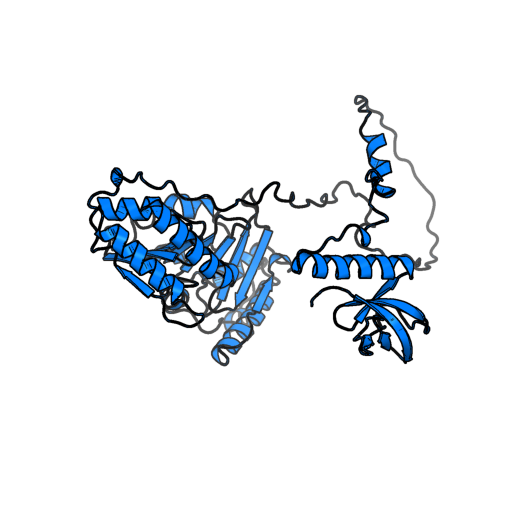121 ? 24.836 35.073 -46.550 1.00 31.73 121 ASP A CA 1
ATOM 930 C C . ASP A 1 121 ? 26.164 35.463 -45.875 1.00 31.73 121 ASP A C 1
ATOM 932 O O . ASP A 1 121 ? 26.536 36.630 -45.913 1.00 31.73 121 ASP A O 1
ATOM 936 N N . HIS A 1 122 ? 26.955 34.454 -45.431 1.00 31.72 122 HIS A N 1
ATOM 937 C CA . HIS A 1 122 ? 28.305 34.077 -45.948 1.00 31.72 122 HIS A CA 1
ATOM 938 C C . HIS A 1 122 ? 28.965 32.886 -45.174 1.00 31.72 122 HIS A C 1
ATOM 940 O O . HIS A 1 122 ? 28.392 32.452 -44.181 1.00 31.72 122 HIS A O 1
ATOM 946 N N . PRO A 1 123 ? 30.068 32.251 -45.657 1.00 34.75 123 PRO A N 1
ATOM 947 C CA . PRO A 1 123 ? 30.121 30.869 -46.153 1.00 34.75 123 PRO A CA 1
ATOM 948 C C . PRO A 1 123 ? 30.827 29.849 -45.226 1.00 34.75 123 PRO A C 1
ATOM 950 O O . PRO A 1 123 ? 31.451 30.196 -44.229 1.00 34.75 123 PRO A O 1
ATOM 953 N N . LEU A 1 124 ? 30.742 28.572 -45.616 1.00 42.31 124 LEU A N 1
ATOM 954 C CA . LEU A 1 124 ? 31.368 27.394 -44.997 1.00 42.31 124 LEU A CA 1
ATOM 955 C C . LEU A 1 124 ? 32.913 27.481 -44.967 1.00 42.31 124 LEU A C 1
ATOM 957 O O . LEU A 1 124 ? 33.535 27.582 -46.026 1.00 42.31 124 LEU A O 1
ATOM 961 N N . ASP A 1 125 ? 33.522 27.357 -43.781 1.00 33.25 125 ASP A N 1
ATOM 962 C CA . ASP A 1 125 ? 34.930 26.954 -43.598 1.00 33.25 125 ASP A CA 1
ATOM 963 C C . ASP A 1 125 ? 34.999 25.791 -42.589 1.00 33.25 125 ASP A C 1
ATOM 965 O O . ASP A 1 125 ? 34.684 25.935 -41.406 1.00 33.25 125 ASP A O 1
ATOM 969 N N . ASP A 1 126 ? 35.386 24.622 -43.100 1.00 47.22 126 ASP A N 1
ATOM 970 C CA . ASP A 1 126 ? 35.618 23.375 -42.375 1.00 47.22 126 ASP A CA 1
ATOM 971 C C . ASP A 1 126 ? 36.965 23.421 -41.652 1.00 47.22 126 ASP A C 1
ATOM 973 O O . ASP A 1 126 ? 37.975 23.012 -42.223 1.00 47.22 126 ASP A O 1
ATOM 977 N N . ARG A 1 127 ? 36.996 23.805 -40.369 1.00 34.72 127 ARG A N 1
ATOM 978 C CA . ARG A 1 127 ? 38.014 23.319 -39.417 1.00 34.72 127 ARG A CA 1
ATOM 979 C C . ARG A 1 127 ? 37.430 23.174 -38.018 1.00 34.72 127 ARG A C 1
ATOM 981 O O . ARG A 1 127 ? 37.242 24.143 -37.296 1.00 34.72 127 ARG A O 1
ATOM 988 N N . HIS A 1 128 ? 37.196 21.921 -37.650 1.00 39.81 128 HIS A N 1
ATOM 989 C CA . HIS A 1 128 ? 36.777 21.466 -36.331 1.00 39.81 128 HIS A CA 1
ATOM 990 C C . HIS A 1 128 ? 37.946 21.556 -35.332 1.00 39.81 128 HIS A C 1
ATOM 992 O O . HIS A 1 128 ? 38.959 20.872 -35.503 1.00 39.81 128 HIS A O 1
ATOM 998 N N . PRO A 1 129 ? 37.805 22.339 -34.256 1.00 37.00 129 PRO A N 1
ATOM 999 C CA . PRO A 1 129 ? 38.225 21.883 -32.942 1.00 37.00 129 PRO A CA 1
ATOM 1000 C C . PRO A 1 129 ? 36.981 21.743 -32.062 1.00 37.00 129 PRO A C 1
ATOM 1002 O O . PRO A 1 129 ? 36.230 22.700 -31.898 1.00 37.00 129 PRO A O 1
ATOM 1005 N N . LEU A 1 130 ? 36.766 20.550 -31.499 1.00 36.47 130 LEU A N 1
ATOM 1006 C CA . LEU A 1 130 ? 35.786 20.334 -30.431 1.00 36.47 130 LEU A CA 1
ATOM 1007 C C . LEU A 1 130 ? 36.094 21.338 -29.302 1.00 36.47 130 LEU A C 1
ATOM 1009 O O . LEU A 1 130 ? 37.180 21.245 -28.718 1.00 36.47 130 LEU A O 1
ATOM 1013 N N . PRO A 1 131 ? 35.219 22.317 -29.005 1.00 39.41 131 PRO A N 1
ATOM 1014 C CA . PRO A 1 131 ? 35.474 23.235 -27.912 1.00 39.41 131 PRO A CA 1
ATOM 1015 C C . PRO A 1 131 ? 35.326 22.480 -26.591 1.00 39.41 131 PRO A C 1
ATOM 1017 O O . PRO A 1 131 ? 34.350 21.768 -26.358 1.00 39.41 131 PRO A O 1
ATOM 1020 N N . ALA A 1 132 ? 36.322 22.640 -25.722 1.00 45.53 132 ALA A N 1
ATOM 1021 C CA . ALA A 1 132 ? 36.239 22.244 -24.328 1.00 45.53 132 ALA A CA 1
ATOM 1022 C C . ALA A 1 132 ? 35.122 23.061 -23.659 1.00 45.53 132 ALA A C 1
ATOM 1024 O O . ALA A 1 132 ? 35.291 24.235 -23.342 1.00 45.53 132 ALA A O 1
ATOM 1025 N N . GLY A 1 133 ? 33.965 22.432 -23.513 1.00 44.28 133 GLY A N 1
ATOM 1026 C CA . GLY A 1 133 ? 32.759 23.012 -22.944 1.00 44.28 133 GLY A CA 1
ATOM 1027 C C . GLY A 1 133 ? 31.735 21.902 -22.834 1.00 44.28 133 GLY A C 1
ATOM 1028 O O . GLY A 1 133 ? 30.882 21.751 -23.702 1.00 44.28 133 GLY A O 1
ATOM 1029 N N . ALA A 1 134 ? 31.902 21.053 -21.820 1.00 41.12 134 ALA A N 1
ATOM 1030 C CA . ALA A 1 134 ? 30.944 20.010 -21.501 1.00 41.12 134 ALA A CA 1
ATOM 1031 C C . ALA A 1 134 ? 29.554 20.646 -21.365 1.00 41.12 134 ALA A C 1
ATOM 1033 O O . ALA A 1 134 ? 29.333 21.499 -20.508 1.00 41.12 134 ALA A O 1
ATOM 1034 N N . VAL A 1 135 ? 28.647 20.243 -22.252 1.00 46.50 135 VAL A N 1
ATOM 1035 C CA . VAL A 1 135 ? 27.227 20.578 -22.196 1.00 46.50 135 VAL A CA 1
ATOM 1036 C C . VAL A 1 135 ? 26.673 19.878 -20.959 1.00 46.50 135 VAL A C 1
ATOM 1038 O O . VAL A 1 135 ? 26.439 18.671 -20.966 1.00 46.50 135 VAL A O 1
ATOM 1041 N N . GLY A 1 136 ? 26.561 20.622 -19.863 1.00 47.53 136 GLY A N 1
ATOM 1042 C CA . GLY A 1 136 ? 25.847 20.187 -18.670 1.00 47.53 136 GLY A CA 1
ATOM 1043 C C . GLY A 1 136 ? 24.340 20.424 -18.826 1.00 47.53 136 GLY A C 1
ATOM 1044 O O . GLY A 1 136 ? 23.937 21.261 -19.646 1.00 47.53 136 GLY A O 1
ATOM 1045 N N . PRO A 1 137 ? 23.498 19.725 -18.043 1.00 38.31 137 PRO A N 1
ATOM 1046 C CA . PRO A 1 137 ? 22.065 20.001 -17.998 1.00 38.31 137 PRO A CA 1
ATOM 1047 C C . PRO A 1 137 ? 21.826 21.507 -17.774 1.00 38.31 137 PRO A C 1
ATOM 1049 O O . PRO A 1 137 ? 22.407 22.088 -16.859 1.00 38.31 137 PRO A O 1
ATOM 1052 N N . GLY A 1 138 ? 21.031 22.145 -18.643 1.00 54.12 138 GLY A N 1
ATOM 1053 C CA . GLY A 1 138 ? 20.744 23.591 -18.611 1.00 54.12 138 GLY A CA 1
ATOM 1054 C C . GLY A 1 138 ? 21.484 24.462 -19.641 1.00 54.12 138 GLY A C 1
ATOM 1055 O O . GLY A 1 138 ? 21.264 25.665 -19.672 1.00 54.12 138 GLY A O 1
ATOM 1056 N N . SER A 1 139 ? 22.337 23.888 -20.500 1.00 54.53 139 SER A N 1
ATOM 1057 C CA . SER A 1 139 ? 23.021 24.628 -21.587 1.00 54.53 139 SER A CA 1
ATOM 1058 C C . SER A 1 139 ? 22.281 24.590 -22.937 1.00 54.53 139 SER A C 1
ATOM 1060 O O . SER A 1 139 ? 22.854 24.954 -23.964 1.00 54.53 139 SER A O 1
ATOM 1062 N N . GLN A 1 140 ? 21.043 24.088 -22.964 1.00 59.72 140 GLN A N 1
ATOM 1063 C CA . GLN A 1 140 ? 20.233 24.036 -24.181 1.00 59.72 140 GLN A CA 1
ATOM 1064 C C . GLN A 1 140 ? 19.667 25.433 -24.478 1.00 59.72 140 GLN A C 1
ATOM 1066 O O . GLN A 1 140 ? 19.188 26.087 -23.553 1.00 59.72 140 GLN A O 1
ATOM 1071 N N . PRO A 1 141 ? 19.745 25.920 -25.729 1.00 56.16 141 PRO A N 1
ATOM 1072 C CA . PRO A 1 141 ? 19.078 27.159 -26.105 1.00 56.16 141 PRO A CA 1
ATOM 1073 C C . PRO A 1 141 ? 17.562 27.006 -25.931 1.00 56.16 141 PRO A C 1
ATOM 1075 O O . PRO A 1 141 ? 17.019 25.935 -26.201 1.00 56.16 141 PRO A O 1
ATOM 1078 N N . ASP A 1 142 ? 16.892 28.080 -25.510 1.00 55.03 142 ASP A N 1
ATOM 1079 C CA . ASP A 1 142 ? 15.431 28.152 -25.474 1.00 55.03 142 ASP A CA 1
ATOM 1080 C C . ASP A 1 142 ? 14.895 28.091 -26.916 1.00 55.03 142 ASP A C 1
ATOM 1082 O O . ASP A 1 142 ? 14.750 29.111 -27.596 1.00 55.03 142 ASP A O 1
ATOM 1086 N N . GLU A 1 143 ? 14.662 26.885 -27.434 1.00 56.41 143 GLU A N 1
ATOM 1087 C CA . GLU A 1 143 ? 13.918 26.710 -28.677 1.00 56.41 143 GLU A CA 1
ATOM 1088 C C . GLU A 1 143 ? 12.431 27.030 -28.435 1.00 56.41 143 GLU A C 1
ATOM 1090 O O . GLU A 1 143 ? 11.906 26.750 -27.358 1.00 56.41 143 GLU A O 1
ATOM 1095 N N . PRO A 1 144 ? 11.711 27.598 -29.418 1.00 51.69 144 PRO A N 1
ATOM 1096 C CA . PRO A 1 144 ? 10.296 27.951 -29.266 1.00 51.69 144 PRO A CA 1
ATOM 1097 C C . PRO A 1 144 ? 9.362 26.753 -28.995 1.00 51.69 144 PRO A C 1
ATOM 1099 O O . PRO A 1 144 ? 8.243 26.980 -28.545 1.00 51.69 144 PRO A O 1
ATOM 1102 N N . ASP A 1 145 ? 9.832 25.519 -29.220 1.00 49.44 145 ASP A N 1
ATOM 1103 C CA . ASP A 1 145 ? 9.151 24.252 -28.895 1.00 49.44 145 ASP A CA 1
ATOM 1104 C C . ASP A 1 145 ? 9.827 23.483 -27.734 1.00 49.44 145 ASP A C 1
ATOM 1106 O O . ASP A 1 145 ? 9.502 22.322 -27.482 1.00 49.44 145 ASP A O 1
ATOM 1110 N N . ALA A 1 146 ? 10.770 24.095 -27.006 1.00 50.41 146 ALA A N 1
ATOM 1111 C CA . ALA A 1 146 ? 11.338 23.482 -25.810 1.00 50.41 146 ALA A CA 1
ATOM 1112 C C . ALA A 1 146 ? 10.264 23.429 -24.713 1.00 50.41 146 ALA A C 1
ATOM 1114 O O . ALA A 1 146 ? 9.818 24.465 -24.211 1.00 50.41 146 ALA A O 1
ATOM 1115 N N . GLU A 1 147 ? 9.835 22.220 -24.340 1.00 49.84 147 GLU A N 1
ATOM 1116 C CA . GLU A 1 147 ? 8.970 22.009 -23.180 1.00 49.84 147 GLU A CA 1
ATOM 1117 C C . GLU A 1 147 ? 9.629 22.654 -21.958 1.00 49.84 147 GLU A C 1
ATOM 1119 O O . GLU A 1 147 ? 10.680 22.228 -21.474 1.00 49.84 147 GLU A O 1
ATOM 1124 N N . ARG A 1 148 ? 9.024 23.745 -21.482 1.00 51.84 148 ARG A N 1
ATOM 1125 C CA . ARG A 1 148 ? 9.463 24.441 -20.277 1.00 51.84 148 ARG A CA 1
ATOM 1126 C C . ARG A 1 148 ? 9.472 23.415 -19.149 1.00 51.84 148 ARG A C 1
ATOM 1128 O O . ARG A 1 148 ? 8.437 22.797 -18.927 1.00 51.84 148 ARG A O 1
ATOM 1135 N N . LEU A 1 149 ? 10.605 23.253 -18.456 1.00 47.47 149 LEU A N 1
ATOM 1136 C CA . LEU A 1 149 ? 10.724 22.359 -17.298 1.00 47.47 149 LEU A CA 1
ATOM 1137 C C . LEU A 1 149 ? 9.563 22.632 -16.335 1.00 47.47 149 LEU A C 1
ATOM 1139 O O . LEU A 1 149 ? 9.544 23.648 -15.634 1.00 47.47 149 LEU A O 1
ATOM 1143 N N . ASP A 1 150 ? 8.568 21.751 -16.365 1.00 47.97 150 ASP A N 1
ATOM 1144 C CA . ASP A 1 150 ? 7.374 21.844 -15.541 1.00 47.97 150 ASP A CA 1
ATOM 1145 C C . ASP A 1 150 ? 7.729 21.207 -14.203 1.00 47.97 150 ASP A C 1
ATOM 1147 O O . ASP A 1 150 ? 7.574 20.008 -13.971 1.00 47.97 150 ASP A O 1
ATOM 1151 N N . TYR A 1 151 ? 8.364 22.005 -13.347 1.00 52.69 151 TYR A N 1
ATOM 1152 C CA . TYR A 1 151 ? 8.655 21.581 -11.989 1.00 52.69 151 TYR A CA 1
ATOM 1153 C C . TYR A 1 151 ? 7.326 21.342 -11.282 1.00 52.69 151 TYR A C 1
ATOM 1155 O O . TYR A 1 151 ? 6.492 22.249 -11.223 1.00 52.69 151 TYR A O 1
ATOM 1163 N N . LEU A 1 152 ? 7.146 20.142 -10.713 1.00 54.53 152 LEU A N 1
ATOM 1164 C CA . LEU A 1 152 ? 6.025 19.906 -9.813 1.00 54.53 152 LEU A CA 1
ATOM 1165 C C . LEU A 1 152 ? 6.043 21.008 -8.745 1.00 54.53 152 LEU A C 1
ATOM 1167 O O . LEU A 1 152 ? 7.082 21.196 -8.098 1.00 54.53 152 LEU A O 1
ATOM 1171 N N . PRO A 1 153 ? 4.938 21.750 -8.554 1.00 54.59 153 PRO A N 1
ATOM 1172 C CA . PRO A 1 153 ? 4.871 22.719 -7.478 1.00 54.59 153 PRO A CA 1
ATOM 1173 C C . PRO A 1 153 ? 5.155 21.979 -6.172 1.00 54.59 153 PRO A C 1
ATOM 1175 O O . PRO A 1 153 ? 4.549 20.939 -5.898 1.00 54.59 153 PRO A O 1
ATOM 1178 N N . MET A 1 154 ? 6.108 22.486 -5.380 1.00 47.44 154 MET A N 1
ATOM 1179 C CA . MET A 1 154 ? 6.304 21.938 -4.042 1.00 47.44 154 MET A CA 1
ATOM 1180 C C . MET A 1 154 ? 4.973 22.033 -3.293 1.00 47.44 154 MET A C 1
ATOM 1182 O O . MET A 1 154 ? 4.302 23.065 -3.380 1.00 47.44 154 MET A O 1
ATOM 1186 N N . PRO A 1 155 ? 4.580 20.987 -2.554 1.00 50.00 155 PRO A N 1
ATOM 1187 C CA . PRO A 1 155 ? 3.318 20.990 -1.839 1.00 50.00 155 PRO A CA 1
ATOM 1188 C C . PRO A 1 155 ? 3.354 22.128 -0.831 1.00 50.00 155 PRO A C 1
ATOM 1190 O O . PRO A 1 155 ? 4.231 22.178 0.030 1.00 50.00 155 PRO A O 1
ATOM 1193 N N . GLU A 1 156 ? 2.400 23.048 -0.928 1.00 48.62 156 GLU A N 1
ATOM 1194 C CA . GLU A 1 156 ? 2.381 24.217 -0.049 1.00 48.62 156 GLU A CA 1
ATOM 1195 C C . GLU A 1 156 ? 2.141 23.825 1.420 1.00 48.62 156 GLU A C 1
ATOM 1197 O O . GLU A 1 156 ? 2.513 24.569 2.330 1.00 48.62 156 GLU A O 1
ATOM 1202 N N . ARG A 1 157 ? 1.527 22.652 1.667 1.00 46.88 157 ARG A N 1
ATOM 1203 C CA . ARG A 1 157 ? 1.299 22.054 2.994 1.00 46.88 157 ARG A CA 1
ATOM 1204 C C . ARG A 1 157 ? 1.252 20.525 2.918 1.00 46.88 157 ARG A C 1
ATOM 1206 O O . ARG A 1 157 ? 0.588 19.979 2.041 1.00 46.88 157 ARG A O 1
ATOM 1213 N N . MET A 1 158 ? 1.863 19.842 3.887 1.00 52.97 158 MET A N 1
ATOM 1214 C CA . MET A 1 158 ? 1.541 18.440 4.183 1.00 52.97 158 MET A CA 1
ATOM 1215 C C . MET A 1 158 ? 0.207 18.385 4.939 1.00 52.97 158 MET A C 1
ATOM 1217 O O . MET A 1 158 ? -0.014 19.189 5.850 1.00 52.97 158 MET A O 1
ATOM 1221 N N . GLN A 1 159 ? -0.695 17.468 4.576 1.00 51.31 159 GLN A N 1
ATOM 1222 C CA . GLN A 1 159 ? -1.868 17.198 5.408 1.00 51.31 159 GLN A CA 1
ATOM 1223 C C . GLN A 1 159 ? -1.386 16.537 6.701 1.00 51.31 159 GLN A C 1
ATOM 1225 O O . GLN A 1 159 ? -0.881 15.422 6.693 1.00 51.31 159 GLN A O 1
ATOM 1230 N N . THR A 1 160 ? -1.484 17.255 7.815 1.00 61.28 160 THR A N 1
ATOM 1231 C CA . THR A 1 160 ? -1.203 16.698 9.136 1.00 61.28 160 THR A CA 1
ATOM 1232 C C . THR A 1 160 ? -2.403 15.903 9.632 1.00 61.28 160 THR A C 1
ATOM 1234 O O . THR A 1 160 ? -3.551 16.227 9.305 1.00 61.28 160 THR A O 1
ATOM 1237 N N . TYR A 1 161 ? -2.141 14.880 10.451 1.00 68.62 161 TYR A N 1
ATOM 1238 C CA . TYR A 1 161 ? -3.187 14.126 11.137 1.00 68.62 161 TYR A CA 1
ATOM 1239 C C . TYR A 1 161 ? -4.194 15.078 11.789 1.00 68.62 161 TYR A C 1
ATOM 1241 O O . TYR A 1 161 ? -3.833 15.983 12.546 1.00 68.62 161 TYR A O 1
ATOM 1249 N N . ARG A 1 162 ? -5.474 14.864 11.485 1.00 68.06 162 ARG A N 1
ATOM 1250 C CA . ARG A 1 162 ? -6.585 15.514 12.172 1.00 68.06 162 ARG A CA 1
ATOM 1251 C C . ARG A 1 162 ? -7.285 14.478 13.020 1.00 68.06 162 ARG A C 1
ATOM 1253 O O . ARG A 1 162 ? -7.831 13.512 12.485 1.00 68.06 162 ARG A O 1
ATOM 1260 N N . GLN A 1 163 ? -7.280 14.721 14.327 1.00 76.94 163 GLN A N 1
ATOM 1261 C CA . GLN A 1 163 ? -8.022 13.900 15.266 1.00 76.94 163 GLN A CA 1
ATOM 1262 C C . GLN A 1 163 ? -9.490 13.812 14.815 1.00 76.94 163 GLN A C 1
ATOM 1264 O O . GLN A 1 163 ? -10.078 14.841 14.454 1.00 76.94 163 GLN A O 1
ATOM 1269 N N . PRO A 1 164 ? -10.071 12.603 14.777 1.00 75.56 164 PRO A N 1
ATOM 1270 C CA . PRO A 1 164 ? -11.480 12.418 14.470 1.00 75.56 164 PRO A CA 1
ATOM 1271 C C . PRO A 1 164 ? -12.379 13.197 15.435 1.00 75.56 164 PRO A C 1
ATOM 1273 O O . PRO A 1 164 ? -11.983 13.515 16.556 1.00 75.56 164 PRO A O 1
ATOM 1276 N N . LEU A 1 165 ? -13.604 13.496 14.998 1.00 76.56 165 LEU A N 1
ATOM 1277 C CA . LEU A 1 165 ? -14.610 14.093 15.872 1.00 76.56 165 LEU A CA 1
ATOM 1278 C C . LEU A 1 165 ? -15.043 13.042 16.892 1.00 76.56 165 LEU A C 1
ATOM 1280 O O . LEU A 1 165 ? -15.780 12.112 16.562 1.00 76.56 165 LEU A O 1
ATOM 1284 N N . LEU A 1 166 ? -14.546 13.185 18.116 1.00 84.44 166 LEU A N 1
ATOM 1285 C CA . LEU A 1 166 ? -14.919 12.310 19.212 1.00 84.44 166 LEU A CA 1
ATOM 1286 C C . LEU A 1 166 ? -16.298 12.711 19.751 1.00 84.44 166 LEU A C 1
ATOM 1288 O O . LEU A 1 166 ? 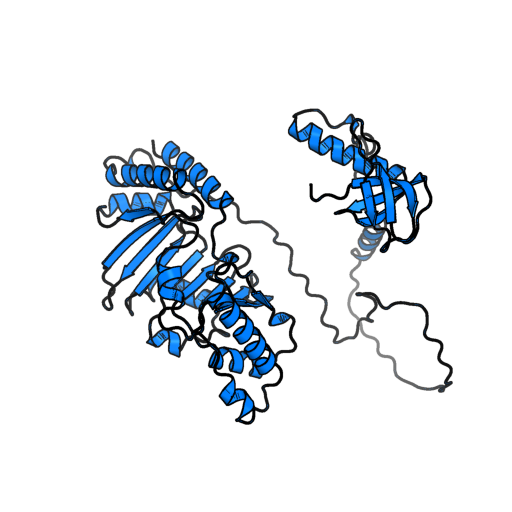-16.569 13.908 19.862 1.00 84.44 166 LEU A O 1
ATOM 1292 N N . PRO A 1 167 ? -17.170 11.737 20.058 1.00 82.25 167 PRO A N 1
ATOM 1293 C CA . PRO A 1 167 ? -18.426 12.007 20.746 1.00 82.25 167 PRO A CA 1
ATOM 1294 C C . PRO A 1 167 ? -18.181 12.533 22.164 1.00 82.25 167 PRO A C 1
ATOM 1296 O O . PRO A 1 167 ? -17.170 12.212 22.793 1.00 82.25 167 PRO A O 1
ATOM 1299 N N . GLU A 1 168 ? -19.132 13.310 22.672 1.00 83.94 168 GLU A N 1
ATOM 1300 C CA . GLU A 1 168 ? -19.077 13.863 24.025 1.00 83.94 168 GLU A CA 1
ATOM 1301 C C . GLU A 1 168 ? -19.292 12.760 25.090 1.00 83.94 168 GLU A C 1
ATOM 1303 O O . GLU A 1 168 ? -19.958 11.752 24.821 1.00 83.94 168 GLU A O 1
ATOM 1308 N N . PRO A 1 169 ? -18.803 12.928 26.338 1.00 80.31 169 PRO A N 1
ATOM 1309 C CA . PRO A 1 169 ? -18.897 11.904 27.391 1.00 80.31 169 PRO A CA 1
ATOM 1310 C C . PRO A 1 169 ? -20.326 11.437 27.729 1.00 80.31 169 PRO A C 1
ATOM 1312 O O . PRO A 1 169 ? -20.548 10.321 28.197 1.00 80.31 169 PRO A O 1
ATOM 1315 N N . GLU A 1 170 ? -21.325 12.283 27.500 1.00 81.19 170 GLU A N 1
ATOM 1316 C CA . GLU A 1 170 ? -22.744 11.946 27.654 1.00 81.19 170 GLU A CA 1
ATOM 1317 C C . GLU A 1 170 ? -23.296 11.052 26.534 1.00 81.19 170 GLU A C 1
ATOM 1319 O O . GLU A 1 170 ? -24.237 10.291 26.764 1.00 81.19 170 GLU A O 1
ATOM 1324 N N . GLU A 1 171 ? -22.699 11.102 25.343 1.00 83.56 171 GLU A N 1
ATOM 1325 C CA . GLU A 1 171 ? -23.115 10.328 24.168 1.00 83.56 171 GLU A CA 1
ATOM 1326 C C . GLU A 1 171 ? -22.576 8.890 24.192 1.00 83.56 171 GLU A C 1
ATOM 1328 O O . GLU A 1 171 ? -23.101 8.020 23.496 1.00 83.56 171 GLU A O 1
ATOM 1333 N N . ILE A 1 172 ? -21.562 8.619 25.020 1.00 86.00 172 ILE A N 1
ATOM 1334 C CA . ILE A 1 172 ? -20.939 7.292 25.165 1.00 86.00 172 ILE A CA 1
ATOM 1335 C C . ILE A 1 172 ? -21.554 6.436 26.282 1.00 86.00 172 ILE A C 1
ATOM 1337 O O . ILE A 1 172 ? -21.173 5.276 26.462 1.00 86.00 172 ILE A O 1
ATOM 1341 N N . VAL A 1 173 ? -22.527 6.968 27.030 1.00 85.88 173 VAL A N 1
ATOM 1342 C CA . VAL A 1 173 ? -23.190 6.236 28.118 1.00 85.88 173 VAL A CA 1
ATOM 1343 C C . VAL A 1 173 ? -23.901 4.995 27.567 1.00 85.88 173 VAL A C 1
ATOM 1345 O O . VAL A 1 173 ? -24.826 5.091 26.764 1.00 85.88 173 VAL A O 1
ATOM 1348 N N . GLY A 1 174 ? -23.493 3.813 28.037 1.00 87.12 174 GLY A N 1
ATOM 1349 C CA . GLY A 1 174 ? -24.045 2.525 27.598 1.00 87.12 174 GLY A CA 1
ATOM 1350 C C . GLY A 1 174 ? -23.394 1.943 26.337 1.00 87.12 174 GLY A C 1
ATOM 1351 O O . GLY A 1 174 ? -23.840 0.901 25.858 1.00 87.12 174 GLY A O 1
ATOM 1352 N N . LEU A 1 175 ? -22.326 2.563 25.819 1.00 92.38 175 LEU A N 1
ATOM 1353 C CA . LEU A 1 175 ? -21.534 2.053 24.691 1.00 92.38 175 LEU A CA 1
ATOM 1354 C C . LEU A 1 175 ? -20.340 1.197 25.157 1.00 92.38 175 LEU A C 1
ATOM 1356 O O . LEU A 1 175 ? -19.233 1.269 24.620 1.00 92.38 175 LEU A O 1
ATOM 1360 N N . ASP A 1 176 ? -20.556 0.361 26.180 1.00 91.75 176 ASP A N 1
ATOM 1361 C CA . ASP A 1 176 ? -19.491 -0.423 26.821 1.00 91.75 176 ASP A CA 1
ATOM 1362 C C . ASP A 1 176 ? -18.825 -1.430 25.871 1.00 91.75 176 ASP A C 1
ATOM 1364 O O . ASP A 1 176 ? -17.682 -1.831 26.088 1.00 91.75 176 ASP A O 1
ATOM 1368 N N . GLN A 1 177 ? -19.542 -1.902 24.846 1.00 93.12 177 GLN A N 1
ATOM 1369 C CA . GLN A 1 177 ? -18.993 -2.866 23.890 1.00 93.12 177 GLN A CA 1
ATOM 1370 C C . GLN A 1 177 ? -17.986 -2.203 22.943 1.00 93.12 177 GLN A C 1
ATOM 1372 O O . GLN A 1 177 ? -16.916 -2.763 22.721 1.00 93.12 177 GLN A O 1
ATOM 1377 N N . GLY A 1 178 ? -18.300 -1.008 22.439 1.00 92.44 178 GLY A N 1
ATOM 1378 C CA . GLY A 1 178 ? -17.420 -0.224 21.578 1.00 92.44 178 GLY A CA 1
ATOM 1379 C C . GLY A 1 178 ? -16.170 0.228 22.326 1.00 92.44 178 GLY A C 1
ATOM 1380 O O . GLY A 1 178 ? -15.066 0.057 21.819 1.00 92.44 178 GLY A O 1
ATOM 1381 N N . LEU A 1 179 ? -16.322 0.690 23.574 1.00 93.25 179 LEU A N 1
ATOM 1382 C CA . LEU A 1 179 ? -15.183 1.040 24.431 1.00 93.25 179 LEU A CA 1
ATOM 1383 C C . LEU A 1 179 ? -14.268 -0.166 24.702 1.00 93.25 179 LEU A C 1
ATOM 1385 O O . LEU A 1 179 ? -13.054 -0.055 24.557 1.00 93.25 179 LEU A O 1
ATOM 1389 N N . ARG A 1 180 ? -14.831 -1.346 25.007 1.00 93.94 180 ARG A N 1
ATOM 1390 C CA . ARG A 1 180 ? -14.032 -2.578 25.155 1.00 93.94 180 ARG A CA 1
ATOM 1391 C C . ARG A 1 180 ? -13.328 -2.990 23.864 1.00 93.94 180 ARG A C 1
ATOM 1393 O O . ARG A 1 180 ? -12.241 -3.554 23.936 1.00 93.94 180 ARG A O 1
ATOM 1400 N N . LEU A 1 181 ? -13.930 -2.740 22.702 1.00 94.81 181 LEU A N 1
ATOM 1401 C CA . LEU A 1 181 ? -13.288 -3.035 21.424 1.00 94.81 181 LEU A CA 1
ATOM 1402 C C . LEU A 1 181 ? -12.124 -2.073 21.158 1.00 94.81 181 LEU A C 1
ATOM 1404 O O . LEU A 1 181 ? -11.071 -2.531 20.735 1.00 94.81 181 LEU A O 1
ATOM 1408 N N . LEU A 1 182 ? -12.258 -0.782 21.485 1.00 94.69 182 LEU A N 1
ATOM 1409 C CA . LEU A 1 182 ? -11.136 0.169 21.440 1.00 94.69 182 LEU A CA 1
ATOM 1410 C C . LEU A 1 182 ? -10.003 -0.236 22.392 1.00 94.69 182 LEU A C 1
ATOM 1412 O O . LEU A 1 182 ? -8.833 -0.105 22.041 1.00 94.69 182 LEU A O 1
ATOM 1416 N N . ASP A 1 183 ? -10.338 -0.751 23.578 1.00 94.25 183 ASP A N 1
ATOM 1417 C CA . ASP A 1 183 ? -9.352 -1.299 24.511 1.00 94.25 183 ASP A CA 1
ATOM 1418 C C . ASP A 1 183 ? -8.615 -2.502 23.897 1.00 94.25 183 ASP A C 1
ATOM 1420 O O . ASP A 1 183 ? -7.387 -2.516 23.878 1.00 94.25 183 ASP A O 1
ATOM 1424 N N . ALA A 1 184 ? -9.349 -3.456 23.317 1.00 94.06 184 ALA A N 1
ATOM 1425 C CA . ALA A 1 184 ? -8.766 -4.616 22.644 1.00 94.06 184 ALA A CA 1
ATOM 1426 C C . ALA A 1 184 ? -7.943 -4.236 21.398 1.00 94.06 184 ALA A C 1
ATOM 1428 O O . ALA A 1 184 ? -6.935 -4.872 21.107 1.00 94.06 184 ALA A O 1
ATOM 1429 N N . LEU A 1 185 ? -8.341 -3.183 20.677 1.00 94.88 185 LEU A N 1
ATOM 1430 C CA . LEU A 1 185 ? -7.586 -2.638 19.551 1.00 94.88 185 LEU A CA 1
ATOM 1431 C C . LEU A 1 185 ? -6.261 -2.013 20.003 1.00 94.88 185 LEU A C 1
ATOM 1433 O O . LEU A 1 185 ? -5.254 -2.179 19.320 1.00 94.88 185 LEU A O 1
ATOM 1437 N N . GLN A 1 186 ? -6.236 -1.331 21.154 1.00 94.50 186 GLN A N 1
ATOM 1438 C CA . GLN A 1 186 ? -4.980 -0.838 21.725 1.00 94.50 186 GLN A CA 1
ATOM 1439 C C . GLN A 1 186 ? -4.034 -1.987 22.043 1.00 94.50 186 GLN A C 1
ATOM 1441 O O . GLN A 1 186 ? -2.853 -1.895 21.715 1.00 94.50 186 GLN A O 1
ATOM 1446 N N . ASP A 1 187 ? -4.543 -3.034 22.690 1.00 91.88 187 ASP A N 1
ATOM 1447 C CA . ASP A 1 187 ? -3.734 -4.196 23.046 1.00 91.88 187 ASP A CA 1
ATOM 1448 C C . ASP A 1 187 ? -3.194 -4.865 21.771 1.00 91.88 187 ASP A C 1
ATOM 1450 O O . ASP A 1 187 ? -2.006 -5.168 21.685 1.00 91.88 187 ASP A O 1
ATOM 1454 N N . ALA A 1 188 ? -4.030 -4.975 20.731 1.00 91.06 188 ALA A N 1
ATOM 1455 C CA . ALA A 1 188 ? -3.625 -5.506 19.435 1.00 91.06 188 ALA A CA 1
ATOM 1456 C C . ALA A 1 188 ? -2.507 -4.689 18.763 1.00 91.06 188 ALA A C 1
ATOM 1458 O O . ALA A 1 188 ? -1.560 -5.273 18.244 1.00 91.06 188 ALA A O 1
ATOM 1459 N N . LEU A 1 189 ? -2.589 -3.354 18.801 1.00 89.25 189 LEU A N 1
ATOM 1460 C CA . LEU A 1 189 ? -1.547 -2.459 18.283 1.00 89.25 189 LEU A CA 1
ATOM 1461 C C . LEU A 1 189 ? -0.263 -2.487 19.123 1.00 89.25 189 LEU A C 1
ATOM 1463 O O . LEU A 1 189 ? 0.828 -2.378 18.574 1.00 89.25 189 LEU A O 1
ATOM 1467 N N . ALA A 1 190 ? -0.375 -2.620 20.446 1.00 85.12 190 ALA A N 1
ATOM 1468 C CA . ALA A 1 190 ? 0.780 -2.676 21.342 1.00 85.12 190 ALA A CA 1
ATOM 1469 C C . ALA A 1 190 ? 1.564 -3.995 21.214 1.00 85.12 190 ALA A C 1
ATOM 1471 O O . ALA A 1 190 ? 2.783 -4.010 21.398 1.00 85.12 190 ALA A O 1
ATOM 1472 N N . ASP A 1 191 ? 0.865 -5.087 20.903 1.00 79.00 191 ASP A N 1
ATOM 1473 C CA . ASP A 1 191 ? 1.451 -6.414 20.712 1.00 79.00 191 ASP A CA 1
ATOM 1474 C C . ASP A 1 191 ? 1.936 -6.668 19.275 1.00 79.00 191 ASP A C 1
ATOM 1476 O O . ASP A 1 191 ? 2.645 -7.656 19.048 1.00 79.00 191 ASP A O 1
ATOM 1480 N N . ASP A 1 192 ? 1.583 -5.807 18.312 1.00 71.38 192 ASP A N 1
ATOM 1481 C CA . ASP A 1 192 ? 1.975 -5.986 16.915 1.00 71.38 192 ASP A CA 1
ATOM 1482 C C . ASP A 1 192 ? 3.495 -5.883 16.740 1.00 71.38 192 ASP A C 1
ATOM 1484 O O . ASP A 1 192 ? 4.171 -4.970 17.229 1.00 71.38 192 ASP A O 1
ATOM 1488 N N . ARG A 1 193 ? 4.060 -6.873 16.050 1.00 69.31 193 ARG A N 1
ATOM 1489 C CA . ARG A 1 193 ? 5.476 -6.914 15.694 1.00 69.31 193 ARG A CA 1
ATOM 1490 C C . ARG A 1 193 ? 5.600 -7.304 14.234 1.00 69.31 193 ARG A C 1
ATOM 1492 O O . ARG A 1 193 ? 4.845 -8.125 13.725 1.00 69.31 193 ARG A O 1
ATOM 1499 N N . ILE A 1 194 ? 6.635 -6.798 13.569 1.00 62.66 194 ILE A N 1
ATOM 1500 C CA . ILE A 1 194 ? 6.948 -7.216 12.198 1.00 62.66 194 ILE A CA 1
ATOM 1501 C C . ILE A 1 194 ? 7.043 -8.752 12.149 1.00 62.66 194 ILE A C 1
ATOM 1503 O O . ILE A 1 194 ? 7.869 -9.356 12.836 1.00 62.66 194 ILE A O 1
ATOM 1507 N N . GLY A 1 195 ? 6.184 -9.374 11.337 1.00 58.41 195 GLY A N 1
ATOM 1508 C CA . GLY A 1 195 ? 6.135 -10.825 11.143 1.00 58.41 195 GLY A CA 1
ATOM 1509 C C . GLY A 1 195 ? 5.179 -11.594 12.064 1.00 58.41 195 GLY A C 1
ATOM 1510 O O . GLY A 1 195 ? 5.133 -12.821 11.961 1.00 58.41 195 GLY A O 1
ATOM 1511 N N . THR A 1 196 ? 4.411 -10.934 12.940 1.00 64.81 196 THR A N 1
ATOM 1512 C CA . THR A 1 196 ? 3.290 -11.581 13.642 1.00 64.81 196 THR A CA 1
ATOM 1513 C C . THR A 1 196 ? 2.046 -11.653 12.765 1.00 64.81 196 THR A C 1
ATOM 1515 O O . THR A 1 196 ? 1.838 -10.832 11.876 1.00 64.81 196 THR A O 1
ATOM 1518 N N . THR A 1 197 ? 1.212 -12.665 12.998 1.00 68.62 197 THR A N 1
ATOM 1519 C CA . THR A 1 197 ? -0.088 -12.792 12.332 1.00 68.62 197 THR A CA 1
ATOM 1520 C C . THR A 1 197 ? -0.988 -11.625 12.728 1.00 68.62 197 THR A C 1
ATOM 1522 O O . THR A 1 197 ? -1.097 -11.335 13.920 1.00 68.62 197 THR A O 1
ATOM 1525 N N . SER A 1 198 ? -1.660 -11.010 11.752 1.00 77.19 198 SER A N 1
ATOM 1526 C CA . SER A 1 198 ? -2.603 -9.917 11.995 1.00 77.19 198 SER A CA 1
ATOM 1527 C C . SER A 1 198 ? -3.650 -10.294 13.038 1.00 77.19 198 SER A C 1
ATOM 1529 O O . SER A 1 198 ? -4.251 -11.372 12.982 1.00 77.19 198 SER A O 1
ATOM 1531 N N . GLN A 1 199 ? -3.873 -9.394 13.993 1.00 83.62 199 GLN A N 1
ATOM 1532 C CA . GLN A 1 199 ? -4.918 -9.563 14.997 1.00 83.62 199 GLN A CA 1
ATOM 1533 C C . GLN A 1 199 ? -6.262 -9.117 14.424 1.00 83.62 199 GLN A C 1
ATOM 1535 O O . GLN A 1 199 ? -6.341 -8.083 13.765 1.00 83.62 199 GLN A O 1
ATOM 1540 N N . ILE A 1 200 ? -7.313 -9.903 14.676 1.00 91.31 200 ILE A N 1
ATOM 1541 C CA . ILE A 1 200 ? -8.639 -9.724 14.072 1.00 91.31 200 ILE A CA 1
ATOM 1542 C C . ILE A 1 200 ? -9.678 -9.516 15.175 1.00 91.31 200 ILE A C 1
ATOM 1544 O O . ILE A 1 200 ? -9.845 -10.367 16.050 1.00 91.31 200 ILE A O 1
ATOM 1548 N N . LEU A 1 201 ? -10.402 -8.404 15.101 1.00 93.56 201 LEU A N 1
ATOM 1549 C CA . LEU A 1 201 ? -11.457 -8.004 16.029 1.00 93.56 201 LEU A CA 1
ATOM 1550 C C . LEU A 1 201 ? -12.800 -8.031 15.294 1.00 93.56 201 LEU A C 1
ATOM 1552 O O . LEU A 1 201 ? -13.028 -7.252 14.370 1.00 93.56 201 LEU A O 1
ATOM 1556 N N . ASP A 1 202 ? -13.690 -8.934 15.696 1.00 93.94 202 ASP A N 1
ATOM 1557 C CA . ASP A 1 202 ? -15.007 -9.086 15.072 1.00 93.94 202 ASP A CA 1
ATOM 1558 C C . ASP A 1 202 ? -15.941 -7.926 15.441 1.00 93.94 202 ASP A C 1
ATOM 1560 O O . ASP A 1 202 ? -16.179 -7.669 16.623 1.00 93.94 202 ASP A O 1
ATOM 1564 N N . LEU A 1 203 ? -16.480 -7.230 14.434 1.00 93.81 203 LEU A N 1
ATOM 1565 C CA . LEU A 1 203 ? -17.417 -6.122 14.625 1.00 93.81 203 LEU A CA 1
ATOM 1566 C C . LEU A 1 203 ? -18.881 -6.576 14.606 1.00 93.81 203 LEU A C 1
ATOM 1568 O O . LEU A 1 203 ? -19.753 -5.811 15.015 1.00 93.81 203 LEU A O 1
ATOM 1572 N N . SER A 1 204 ? -19.176 -7.809 14.179 1.00 88.81 204 SER A N 1
ATOM 1573 C CA . SER A 1 204 ? -20.550 -8.330 14.091 1.00 88.81 204 SER A CA 1
ATOM 1574 C C . SER A 1 204 ? -21.249 -8.447 15.451 1.00 88.81 204 SER A C 1
ATOM 1576 O O . SER A 1 204 ? -22.478 -8.493 15.528 1.00 88.81 204 SER A O 1
ATOM 1578 N N . VAL A 1 205 ? -20.467 -8.458 16.533 1.00 88.25 205 VAL A N 1
ATOM 1579 C CA . VAL A 1 205 ? -20.958 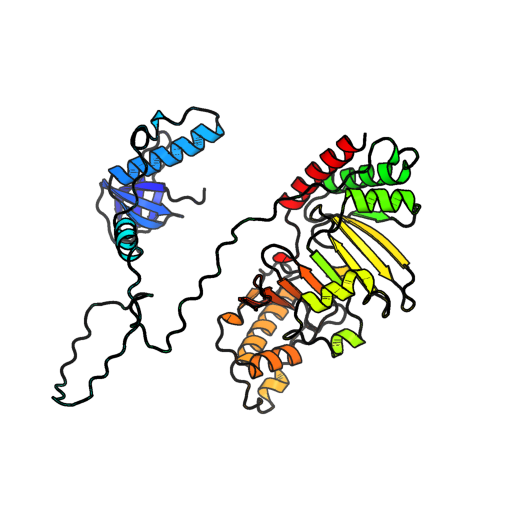-8.500 17.914 1.00 88.25 205 VAL A CA 1
ATOM 1580 C C . VAL A 1 205 ? -21.520 -7.162 18.398 1.00 88.25 205 VAL A C 1
ATOM 1582 O O . VAL A 1 205 ? -22.207 -7.138 19.420 1.00 88.25 205 VAL A O 1
ATOM 1585 N N . LEU A 1 206 ? -21.219 -6.061 17.702 1.00 92.25 206 LEU A N 1
ATOM 1586 C CA . LEU A 1 206 ? -21.608 -4.714 18.101 1.00 92.25 206 LEU A CA 1
ATOM 1587 C C . LEU A 1 206 ? -22.978 -4.324 17.549 1.00 92.25 206 LEU A C 1
ATOM 1589 O O . LEU A 1 206 ? -23.312 -4.580 16.392 1.00 92.25 206 LEU A O 1
ATOM 1593 N N . ASP A 1 207 ? -23.755 -3.614 18.366 1.00 93.06 207 ASP A N 1
ATOM 1594 C CA . ASP A 1 207 ? -24.938 -2.919 17.870 1.00 93.06 207 ASP A CA 1
ATOM 1595 C C . ASP A 1 207 ? -24.576 -1.655 17.066 1.00 93.06 207 ASP A C 1
ATOM 1597 O O . ASP A 1 207 ? -23.435 -1.186 17.027 1.00 93.06 207 ASP A O 1
ATOM 1601 N N . GLN A 1 208 ? -25.583 -1.063 16.421 1.00 91.44 208 GLN A N 1
ATOM 1602 C CA . GLN A 1 208 ? -25.387 0.099 15.557 1.00 91.44 208 GLN A CA 1
ATOM 1603 C C . GLN A 1 208 ? -24.838 1.330 16.300 1.00 91.44 208 GLN A C 1
ATOM 1605 O O . GLN A 1 208 ? -24.163 2.153 15.684 1.00 91.44 208 GLN A O 1
ATOM 1610 N N . ALA A 1 209 ? -25.128 1.489 17.594 1.00 92.44 209 ALA A N 1
ATOM 1611 C CA . ALA A 1 209 ? -24.643 2.633 18.361 1.00 92.44 209 ALA A CA 1
ATOM 1612 C C . ALA A 1 209 ? -23.145 2.488 18.668 1.00 92.44 209 ALA A C 1
ATOM 1614 O O . ALA A 1 209 ? -22.380 3.429 18.464 1.00 92.44 209 ALA A O 1
ATOM 1615 N N . ASN A 1 210 ? -22.712 1.287 19.059 1.00 93.81 210 ASN A N 1
ATOM 1616 C CA . ASN A 1 210 ? -21.305 0.975 19.304 1.00 93.81 210 ASN A CA 1
ATOM 1617 C C . ASN A 1 210 ? -20.470 1.003 18.011 1.00 93.81 210 ASN A C 1
ATOM 1619 O O . ASN A 1 210 ? -19.336 1.477 18.027 1.00 93.81 210 ASN A O 1
ATOM 1623 N N . LEU A 1 211 ? -21.030 0.566 16.877 1.00 91.75 211 LEU A N 1
ATOM 1624 C CA . LEU A 1 211 ? -20.366 0.690 15.572 1.00 91.75 211 LEU A CA 1
ATOM 1625 C C . LEU A 1 211 ? -20.142 2.152 15.174 1.00 91.75 211 LEU A C 1
ATOM 1627 O O . LEU A 1 211 ? -19.053 2.501 14.729 1.00 91.75 211 LEU A O 1
ATOM 1631 N N . ARG A 1 212 ? -21.141 3.021 15.379 1.00 90.75 212 ARG A N 1
ATOM 1632 C CA . ARG A 1 212 ? -21.006 4.460 15.098 1.00 90.75 212 ARG A CA 1
ATOM 1633 C C . ARG A 1 212 ? -19.947 5.126 15.967 1.00 90.75 212 ARG A C 1
ATOM 1635 O O . ARG A 1 212 ? -19.234 5.990 15.471 1.00 90.75 212 ARG A O 1
ATOM 1642 N N . LEU A 1 213 ? -19.832 4.724 17.237 1.00 92.25 213 LEU A N 1
ATOM 1643 C CA . LEU A 1 213 ? -18.742 5.177 18.102 1.00 92.25 213 LEU A CA 1
ATOM 1644 C C . LEU A 1 213 ? -17.387 4.856 17.461 1.00 92.25 213 LEU A C 1
ATOM 1646 O O . LEU A 1 213 ? -16.586 5.765 17.281 1.00 92.25 213 LEU A O 1
ATOM 1650 N N . LEU A 1 214 ? -17.156 3.606 17.046 1.00 92.31 214 LEU A N 1
ATOM 1651 C CA . LEU A 1 214 ? -15.902 3.219 16.390 1.00 92.31 214 LEU A CA 1
ATOM 1652 C C . LEU A 1 214 ? -15.650 3.990 15.093 1.00 92.31 214 LEU A C 1
ATOM 1654 O O . LEU A 1 214 ? -14.545 4.477 14.878 1.00 92.31 214 LEU A O 1
ATOM 1658 N N . GLU A 1 215 ? -16.664 4.125 14.238 1.00 89.19 215 GLU A N 1
ATOM 1659 C CA . GLU A 1 215 ? -16.556 4.862 12.974 1.00 89.19 215 GLU A CA 1
ATOM 1660 C C . GLU A 1 215 ? -16.169 6.328 13.207 1.00 89.19 215 GLU A C 1
ATOM 1662 O O . GLU A 1 215 ? -15.275 6.846 12.536 1.00 89.19 215 GLU A O 1
ATOM 1667 N N . ASN A 1 216 ? -16.779 6.979 14.200 1.00 88.88 216 ASN A N 1
ATOM 1668 C CA . ASN A 1 216 ? -16.448 8.351 14.573 1.00 88.88 216 ASN A CA 1
ATOM 1669 C C . ASN A 1 216 ? -15.053 8.458 15.198 1.00 88.88 216 ASN A C 1
ATOM 1671 O O . ASN A 1 216 ? -14.323 9.395 14.887 1.00 88.88 216 ASN A O 1
ATOM 1675 N N . SER A 1 217 ? -14.669 7.501 16.047 1.00 91.38 217 SER A N 1
ATOM 1676 C CA . SER A 1 217 ? -13.395 7.515 16.769 1.00 91.38 217 SER A CA 1
ATOM 1677 C C . SER A 1 217 ? -12.188 7.145 15.914 1.00 91.38 217 SER A C 1
ATOM 1679 O O . SER A 1 217 ? -11.106 7.653 16.181 1.00 91.38 217 SER A O 1
ATOM 1681 N N . LEU A 1 218 ? -12.342 6.273 14.915 1.00 92.44 218 LEU A N 1
ATOM 1682 C CA . LEU A 1 218 ? -11.243 5.800 14.064 1.00 92.44 218 LEU A CA 1
ATOM 1683 C C . LEU A 1 218 ? -11.199 6.540 12.721 1.00 92.44 218 LEU A C 1
ATOM 1685 O O . LEU A 1 218 ? -10.123 6.831 12.195 1.00 92.44 218 LEU A O 1
ATOM 1689 N N . GLY A 1 219 ? -12.367 6.892 12.178 1.00 89.56 219 GLY A N 1
ATOM 1690 C CA . GLY A 1 219 ? -12.500 7.535 10.876 1.00 89.56 219 GLY A CA 1
ATOM 1691 C C . GLY A 1 219 ? -12.001 6.696 9.698 1.00 89.56 219 GLY A C 1
ATOM 1692 O O . GLY A 1 219 ? -11.558 5.561 9.849 1.00 89.56 219 GLY A O 1
ATOM 1693 N N . GLU A 1 220 ? -12.054 7.290 8.508 1.00 88.94 220 GLU A N 1
ATOM 1694 C CA . GLU A 1 220 ? -11.497 6.712 7.282 1.00 88.94 220 GLU A CA 1
ATOM 1695 C C . GLU A 1 220 ? -10.164 7.382 6.943 1.00 88.94 220 GLU A C 1
ATOM 1697 O O . GLU A 1 220 ? -10.046 8.614 6.988 1.00 88.94 220 GLU A O 1
ATOM 1702 N N . GLY A 1 221 ? -9.177 6.551 6.628 1.00 87.88 221 GLY A N 1
ATOM 1703 C CA . GLY A 1 221 ? -7.865 6.933 6.137 1.00 87.88 221 GLY A CA 1
ATOM 1704 C C . GLY A 1 221 ? -7.809 7.069 4.619 1.00 87.88 221 GLY A C 1
ATOM 1705 O O . GLY A 1 221 ? -8.816 7.218 3.915 1.00 87.88 221 GLY A O 1
ATOM 1706 N N . GLU A 1 222 ? -6.583 7.041 4.113 1.00 85.50 222 GLU A N 1
ATOM 1707 C CA . GLU A 1 222 ? -6.274 7.390 2.728 1.00 85.50 222 GLU A CA 1
ATOM 1708 C C . GLU A 1 222 ? -6.260 6.174 1.803 1.00 85.50 222 GLU A C 1
ATOM 1710 O O . GLU A 1 222 ? -6.541 6.331 0.611 1.00 85.50 222 GLU A O 1
ATOM 1715 N N . VAL A 1 223 ? -5.996 4.983 2.354 1.00 91.06 223 VAL A N 1
ATOM 1716 C CA . VAL A 1 223 ? -5.826 3.746 1.591 1.00 91.06 223 VAL A CA 1
ATOM 1717 C C . VAL A 1 223 ? -7.098 2.902 1.587 1.00 91.06 223 VAL A C 1
ATOM 1719 O O . VAL A 1 223 ? -7.699 2.619 2.627 1.00 91.06 223 VAL A O 1
ATOM 1722 N N . SER A 1 224 ? -7.496 2.473 0.395 1.00 91.25 224 SER A N 1
ATOM 1723 C CA . SER A 1 224 ? -8.608 1.557 0.155 1.00 91.25 224 SER A CA 1
ATOM 1724 C C . SER A 1 224 ? -8.121 0.381 -0.685 1.00 91.25 224 SER A C 1
ATOM 1726 O O . SER A 1 224 ? -7.348 0.556 -1.626 1.00 91.25 224 SER A O 1
ATOM 1728 N N . ILE A 1 225 ? -8.600 -0.818 -0.372 1.00 92.75 225 ILE A N 1
ATOM 1729 C CA . ILE A 1 225 ? -8.230 -2.058 -1.054 1.00 92.75 225 ILE A CA 1
ATOM 1730 C C . ILE A 1 225 ? -9.494 -2.782 -1.482 1.00 92.75 225 ILE A C 1
ATOM 1732 O O . ILE A 1 225 ? -10.425 -2.951 -0.692 1.00 92.75 225 ILE A O 1
ATOM 1736 N N . LEU A 1 226 ? -9.515 -3.243 -2.725 1.00 89.75 226 LEU A N 1
ATOM 1737 C CA . LEU A 1 226 ? -10.642 -3.952 -3.306 1.00 89.75 226 LEU A CA 1
ATOM 1738 C C . LEU A 1 226 ? -10.187 -5.279 -3.896 1.00 89.75 226 LEU A C 1
ATOM 1740 O O . LEU A 1 226 ? -9.230 -5.339 -4.669 1.00 89.75 226 LEU A O 1
ATOM 1744 N N . GLN A 1 227 ? -10.930 -6.333 -3.575 1.00 88.88 227 GLN A N 1
ATOM 1745 C CA . GLN A 1 227 ? -10.921 -7.555 -4.354 1.00 88.88 227 GLN A CA 1
ATOM 1746 C C . GLN A 1 227 ? -11.818 -7.368 -5.585 1.00 88.88 227 GLN A C 1
ATOM 1748 O O . GLN A 1 227 ? -13.029 -7.185 -5.467 1.00 88.88 227 GLN A O 1
ATOM 1753 N N . LEU A 1 228 ? -11.226 -7.434 -6.771 1.00 79.75 228 LEU A N 1
ATOM 1754 C CA . LEU A 1 228 ? -11.926 -7.324 -8.044 1.00 79.75 228 LEU A CA 1
ATOM 1755 C C . LEU A 1 228 ? -12.759 -8.582 -8.322 1.00 79.75 228 LEU A C 1
ATOM 1757 O O . LEU A 1 228 ? -12.291 -9.711 -8.157 1.00 79.75 228 LEU A O 1
ATOM 1761 N N . GLY A 1 229 ? -13.989 -8.398 -8.807 1.00 74.62 229 GLY A N 1
ATOM 1762 C CA . GLY A 1 229 ? -14.798 -9.499 -9.321 1.00 74.62 229 GLY A CA 1
ATOM 1763 C C . GLY A 1 229 ? -14.217 -10.068 -10.621 1.00 74.62 229 GLY A C 1
ATOM 1764 O O . GLY A 1 229 ? -13.526 -9.381 -11.370 1.00 74.62 229 GLY A O 1
ATOM 1765 N N . ALA A 1 230 ? -14.540 -11.323 -10.951 1.00 69.69 230 ALA A N 1
ATOM 1766 C CA . ALA A 1 230 ? -14.046 -11.960 -12.180 1.00 69.69 230 ALA A CA 1
ATOM 1767 C C . ALA A 1 230 ? -14.431 -11.192 -13.464 1.00 69.69 230 ALA A C 1
ATOM 1769 O O . ALA A 1 230 ? -13.671 -11.185 -14.428 1.00 69.69 230 ALA A O 1
ATOM 1770 N N . HIS A 1 231 ? -15.599 -10.542 -13.472 1.00 61.41 231 HIS A N 1
ATOM 1771 C CA . HIS A 1 231 ? -16.045 -9.701 -14.584 1.00 61.41 231 HIS A CA 1
ATOM 1772 C C . HIS A 1 231 ? -15.250 -8.388 -14.664 1.00 61.41 231 HIS A C 1
ATOM 1774 O O . HIS A 1 231 ? -14.854 -7.980 -15.753 1.00 61.41 231 HIS A O 1
ATOM 1780 N N . ASP A 1 232 ? -14.964 -7.770 -13.517 1.00 65.69 232 ASP A N 1
ATOM 1781 C CA . ASP A 1 232 ? -14.227 -6.506 -13.453 1.00 65.69 232 ASP A CA 1
ATOM 1782 C C . ASP A 1 232 ? -12.777 -6.686 -13.896 1.00 65.69 232 ASP A C 1
ATOM 1784 O O . ASP A 1 232 ? -12.274 -5.853 -14.635 1.00 65.69 232 ASP A O 1
ATOM 1788 N N . ARG A 1 233 ? -12.138 -7.819 -13.574 1.00 68.31 233 ARG A N 1
ATOM 1789 C CA . ARG A 1 233 ? -10.772 -8.144 -14.032 1.00 68.31 233 ARG A CA 1
ATOM 1790 C C . ARG A 1 233 ? -10.606 -8.172 -15.551 1.00 68.31 233 ARG A C 1
ATOM 1792 O O . ARG A 1 233 ? -9.522 -7.889 -16.053 1.00 68.31 233 ARG A O 1
ATOM 1799 N N . LEU A 1 234 ? -11.658 -8.564 -16.273 1.00 57.72 234 LEU A N 1
ATOM 1800 C CA . LEU A 1 234 ? -11.656 -8.656 -17.737 1.00 57.72 234 L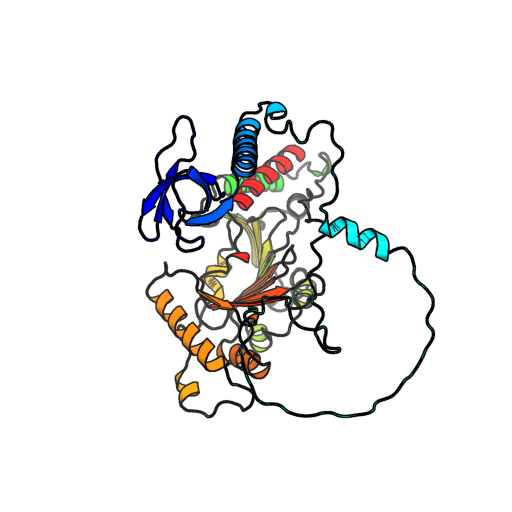EU A CA 1
ATOM 1801 C C . LEU A 1 234 ? -11.943 -7.308 -18.414 1.00 57.72 234 LEU A C 1
ATOM 1803 O O . LEU A 1 234 ? -11.695 -7.169 -19.608 1.00 57.72 234 LEU A O 1
ATOM 1807 N N . GLN A 1 235 ? -12.495 -6.342 -17.674 1.00 55.53 235 GLN A N 1
ATOM 1808 C CA . GLN A 1 235 ? -12.844 -5.008 -18.176 1.00 55.53 235 GLN A CA 1
ATOM 1809 C C . GLN A 1 235 ? -11.953 -3.898 -17.615 1.00 55.53 235 GLN A C 1
ATOM 1811 O O . GLN A 1 235 ? -11.950 -2.795 -18.156 1.00 55.53 235 GLN A O 1
ATOM 1816 N N . SER A 1 236 ? -11.218 -4.169 -16.539 1.00 58.41 236 SER A N 1
ATOM 1817 C CA . SER A 1 236 ? -10.318 -3.221 -15.908 1.00 58.41 236 SER A CA 1
ATOM 1818 C C . SER A 1 236 ? -9.117 -2.983 -16.813 1.00 58.41 236 SER A C 1
ATOM 1820 O O . SER A 1 236 ? -8.241 -3.842 -16.930 1.00 58.41 236 SER A O 1
ATOM 1822 N N . ASP A 1 237 ? -9.061 -1.805 -17.424 1.00 63.06 237 ASP A N 1
ATOM 1823 C CA . ASP A 1 237 ? -7.833 -1.338 -18.046 1.00 63.06 237 ASP A CA 1
ATOM 1824 C C . ASP A 1 237 ? -6.887 -0.844 -16.942 1.00 63.06 237 ASP A C 1
ATOM 1826 O O . ASP A 1 237 ? -7.181 0.125 -16.226 1.00 63.06 237 ASP A O 1
ATOM 1830 N N . ILE A 1 238 ? -5.763 -1.546 -16.772 1.00 65.56 238 ILE A N 1
ATOM 1831 C CA . ILE A 1 238 ? -4.719 -1.186 -15.804 1.00 65.56 238 ILE A CA 1
ATOM 1832 C C . ILE A 1 238 ? -4.150 0.204 -16.142 1.00 65.56 238 ILE A C 1
ATOM 1834 O O . ILE A 1 238 ? -3.725 0.930 -15.251 1.00 65.56 238 ILE A O 1
ATOM 1838 N N . ILE A 1 239 ? -4.212 0.628 -17.411 1.00 60.91 239 ILE A N 1
ATOM 1839 C CA . ILE A 1 239 ? -3.577 1.860 -17.888 1.00 60.91 239 ILE A CA 1
ATOM 1840 C C . ILE A 1 239 ? -4.461 3.099 -17.675 1.00 60.91 239 ILE A C 1
ATOM 1842 O O . ILE A 1 239 ? -3.934 4.154 -17.326 1.00 60.91 239 ILE A O 1
ATOM 1846 N N . GLN A 1 240 ? -5.779 3.014 -17.910 1.00 53.53 240 GLN A N 1
ATOM 1847 C CA . GLN A 1 240 ? -6.589 4.207 -18.234 1.00 53.53 240 GLN A CA 1
ATOM 1848 C C . GLN A 1 240 ? -7.629 4.663 -17.202 1.00 53.53 240 GLN A C 1
ATOM 1850 O O . GLN A 1 240 ? -8.287 5.682 -17.429 1.00 53.53 240 GLN A O 1
ATOM 1855 N N . HIS A 1 241 ? -7.819 3.980 -16.071 1.00 52.03 241 HIS A N 1
ATOM 1856 C CA . HIS A 1 241 ? -8.840 4.425 -15.116 1.00 52.03 241 HIS A CA 1
ATOM 1857 C C . HIS A 1 241 ? -8.307 5.470 -14.125 1.00 52.03 241 HIS A C 1
ATOM 1859 O O . HIS A 1 241 ? -7.457 5.131 -13.299 1.00 52.03 241 HIS A O 1
ATOM 1865 N N . PRO A 1 242 ? -8.828 6.718 -14.142 1.00 46.81 242 PRO A N 1
ATOM 1866 C CA . PRO A 1 242 ? -8.498 7.691 -13.114 1.00 46.81 242 PRO A CA 1
ATOM 1867 C C . PRO A 1 242 ? -8.952 7.163 -11.754 1.00 46.81 242 PRO A C 1
ATOM 1869 O O . PRO A 1 242 ? -10.086 6.689 -11.597 1.00 46.81 242 PRO A O 1
ATOM 1872 N N . VAL A 1 243 ? -8.057 7.286 -10.775 1.00 49.06 243 VAL A N 1
ATOM 1873 C CA . VAL A 1 243 ? -8.208 6.851 -9.379 1.00 49.06 243 VAL A CA 1
ATOM 1874 C C . VAL A 1 243 ? -9.578 7.253 -8.796 1.00 49.06 243 VAL A C 1
ATOM 1876 O O . VAL A 1 243 ? -10.240 6.472 -8.107 1.00 49.06 243 VAL A O 1
ATOM 1879 N N . GLN A 1 244 ? -10.080 8.426 -9.189 1.00 44.66 244 GLN A N 1
ATOM 1880 C CA . GLN A 1 244 ? -11.344 9.013 -8.744 1.00 44.66 244 GLN A CA 1
ATOM 1881 C C . GLN A 1 244 ? -12.606 8.170 -9.029 1.00 44.66 244 GLN A C 1
ATOM 1883 O O . GLN A 1 244 ? -13.558 8.217 -8.239 1.00 44.66 244 GLN A O 1
ATOM 1888 N N . ASN A 1 245 ? -12.635 7.406 -10.131 1.00 42.34 245 ASN A N 1
ATOM 1889 C CA . ASN A 1 245 ? -13.804 6.601 -10.525 1.00 42.34 245 ASN A CA 1
ATOM 1890 C C . ASN A 1 245 ? -13.933 5.304 -9.714 1.00 42.34 245 ASN A C 1
ATOM 1892 O O . ASN A 1 245 ? -15.048 4.811 -9.517 1.00 42.34 245 ASN A O 1
ATOM 1896 N N . LEU A 1 246 ? -12.814 4.778 -9.212 1.00 46.78 246 LEU A N 1
ATOM 1897 C CA . LEU A 1 246 ? -12.803 3.628 -8.311 1.00 46.78 246 LEU A CA 1
ATOM 1898 C C . LEU A 1 246 ? -13.291 4.049 -6.921 1.00 46.78 246 LEU A C 1
ATOM 1900 O O . LEU A 1 246 ? -14.142 3.381 -6.350 1.00 46.78 246 LEU A O 1
ATOM 1904 N N . LEU A 1 247 ? -12.879 5.218 -6.427 1.00 38.59 247 LEU A N 1
ATOM 1905 C CA . LEU A 1 247 ? -13.191 5.694 -5.072 1.00 38.59 247 LEU A CA 1
ATOM 1906 C C . LEU A 1 247 ? -14.628 6.189 -4.872 1.00 38.59 247 LEU A C 1
ATOM 1908 O O . LEU A 1 247 ? -15.220 5.905 -3.834 1.00 38.59 247 LEU A O 1
ATOM 1912 N N . HIS A 1 248 ? -15.232 6.876 -5.853 1.00 41.12 248 HIS A N 1
ATOM 1913 C CA . HIS A 1 248 ? -16.647 7.283 -5.744 1.00 41.12 248 HIS A CA 1
ATOM 1914 C C . HIS A 1 248 ? -17.599 6.085 -5.659 1.00 41.12 248 HIS A C 1
ATOM 1916 O O . HIS A 1 248 ? -18.714 6.205 -5.150 1.00 41.12 248 HIS A O 1
ATOM 1922 N N . ASN A 1 249 ? -17.150 4.924 -6.136 1.00 37.84 249 ASN A N 1
ATOM 1923 C CA . ASN A 1 249 ? -17.933 3.706 -6.124 1.00 37.84 249 ASN A CA 1
ATOM 1924 C C . ASN A 1 249 ? -17.447 2.687 -5.073 1.00 37.84 249 ASN A C 1
ATOM 1926 O O . ASN A 1 249 ? -18.259 1.880 -4.636 1.00 37.84 249 ASN A O 1
ATOM 1930 N N . ALA A 1 250 ? -16.199 2.728 -4.600 1.00 40.50 250 ALA A N 1
ATOM 1931 C CA . ALA A 1 250 ? -15.621 1.746 -3.672 1.00 40.50 250 ALA A CA 1
ATOM 1932 C C . ALA A 1 250 ? -16.316 1.705 -2.304 1.00 40.50 250 ALA A C 1
ATOM 1934 O O . ALA A 1 250 ? -16.657 0.631 -1.816 1.00 40.50 250 ALA A O 1
ATOM 1935 N N . THR A 1 251 ? -16.589 2.864 -1.698 1.00 41.75 251 THR A N 1
ATOM 1936 C CA . THR A 1 251 ? -17.110 2.924 -0.320 1.00 41.75 251 THR A CA 1
ATOM 1937 C C . THR A 1 251 ? -18.631 2.737 -0.238 1.00 41.75 251 THR A C 1
ATOM 1939 O O . THR A 1 251 ? -19.171 2.489 0.837 1.00 41.75 251 THR A O 1
ATOM 1942 N N . SER A 1 252 ? -19.351 2.834 -1.364 1.00 40.69 252 SER A N 1
ATOM 1943 C CA . SER A 1 252 ? -20.824 2.853 -1.372 1.00 40.69 252 SER A CA 1
ATOM 1944 C C . SER A 1 252 ? -21.494 1.983 -2.443 1.00 40.69 252 SER A C 1
ATOM 1946 O O . SER A 1 252 ? -22.658 1.635 -2.252 1.00 40.69 252 SER A O 1
ATOM 1948 N N . THR A 1 253 ? -20.845 1.616 -3.555 1.00 34.31 253 THR A N 1
ATOM 1949 C CA . THR A 1 253 ? -21.594 1.163 -4.752 1.00 34.31 253 THR A CA 1
ATOM 1950 C C . THR A 1 253 ? -21.002 -0.047 -5.497 1.00 34.31 253 THR A C 1
ATOM 1952 O O . THR A 1 253 ? -21.780 -0.832 -6.032 1.00 34.31 253 THR A O 1
ATOM 1955 N N . LEU A 1 254 ? -19.685 -0.283 -5.488 1.00 37.34 254 LEU A N 1
ATOM 1956 C CA . LEU A 1 254 ? -19.044 -1.447 -6.129 1.00 37.34 254 LEU A CA 1
ATOM 1957 C C . LEU A 1 254 ? -19.193 -2.718 -5.282 1.00 37.34 254 LEU A C 1
ATOM 1959 O O . LEU A 1 254 ? -19.584 -3.751 -5.812 1.00 37.34 254 LEU A O 1
ATOM 1963 N N . ALA A 1 255 ? -19.059 -2.617 -3.955 1.00 37.28 255 ALA A N 1
ATOM 1964 C CA . ALA A 1 255 ? -19.393 -3.723 -3.047 1.00 37.28 255 ALA A CA 1
ATOM 1965 C C . ALA A 1 255 ? -20.904 -4.046 -3.002 1.00 37.28 255 ALA A C 1
ATOM 1967 O O . ALA A 1 255 ? -21.306 -5.060 -2.443 1.00 37.28 255 ALA A O 1
ATOM 1968 N N . ARG A 1 256 ? -21.776 -3.186 -3.561 1.00 39.88 256 ARG A N 1
ATOM 1969 C CA . ARG A 1 256 ? -23.235 -3.400 -3.518 1.00 39.88 256 ARG A CA 1
ATOM 1970 C C . ARG A 1 256 ? -23.777 -4.294 -4.631 1.00 39.88 256 ARG A C 1
ATOM 1972 O O . ARG A 1 256 ? -24.893 -4.774 -4.473 1.00 39.88 256 ARG A O 1
ATOM 1979 N N . ASN A 1 257 ? -23.042 -4.512 -5.724 1.00 39.44 257 ASN A N 1
ATOM 1980 C CA . ASN A 1 257 ? -23.584 -5.226 -6.892 1.00 39.44 257 ASN A CA 1
ATOM 1981 C C . ASN A 1 257 ? -22.806 -6.480 -7.311 1.00 39.44 257 ASN A C 1
ATOM 1983 O O . ASN A 1 257 ? -23.321 -7.273 -8.098 1.00 39.44 257 ASN A O 1
ATOM 1987 N N . THR A 1 258 ? -21.614 -6.702 -6.766 1.00 51.53 258 THR A N 1
ATOM 1988 C CA . THR A 1 258 ? -20.828 -7.922 -6.966 1.00 51.53 258 THR A CA 1
ATOM 1989 C C . THR A 1 258 ? -20.131 -8.222 -5.649 1.00 51.53 258 THR A C 1
ATOM 1991 O O . THR A 1 258 ? -19.288 -7.443 -5.219 1.00 51.53 258 THR A O 1
ATOM 1994 N N . GLY A 1 259 ? -20.529 -9.304 -4.978 1.00 65.56 259 GLY A N 1
ATOM 1995 C CA . GLY A 1 259 ? -19.942 -9.699 -3.697 1.00 65.56 259 GLY A CA 1
ATOM 1996 C C . GLY A 1 259 ? -18.419 -9.810 -3.771 1.00 65.56 259 GLY A C 1
ATOM 1997 O O . GLY A 1 259 ? -17.863 -10.093 -4.833 1.00 65.56 259 GLY A O 1
ATOM 1998 N N . GLY A 1 260 ? -17.755 -9.585 -2.644 1.00 84.56 260 GLY A N 1
ATOM 1999 C CA . GLY A 1 260 ? -16.299 -9.571 -2.552 1.00 84.56 260 GLY A CA 1
ATOM 2000 C C . GLY A 1 260 ? -15.792 -9.008 -1.229 1.00 84.56 260 GLY A C 1
ATOM 2001 O O . GLY A 1 260 ? -16.577 -8.574 -0.376 1.00 84.56 260 GLY A O 1
ATOM 2002 N N . THR A 1 261 ? -14.468 -9.024 -1.082 1.00 91.25 261 THR A N 1
ATOM 2003 C CA . THR A 1 261 ? -13.748 -8.483 0.075 1.00 91.25 261 THR A CA 1
ATOM 2004 C C . THR A 1 261 ? -13.216 -7.086 -0.232 1.00 91.25 261 THR A C 1
ATOM 2006 O O . THR A 1 261 ? -12.593 -6.855 -1.266 1.00 91.25 261 THR A O 1
ATOM 2009 N N . ALA A 1 262 ? -13.436 -6.148 0.679 1.00 91.56 262 ALA A N 1
ATOM 2010 C CA . ALA A 1 262 ? -12.871 -4.808 0.624 1.00 91.56 262 ALA A CA 1
ATOM 2011 C C . ALA A 1 262 ? -12.248 -4.455 1.972 1.00 91.56 262 ALA A C 1
ATOM 2013 O O . ALA A 1 262 ? -12.733 -4.894 3.017 1.00 91.56 262 ALA A O 1
ATOM 2014 N N . ALA A 1 263 ? -11.209 -3.628 1.954 1.00 94.31 263 ALA A N 1
ATOM 2015 C CA . ALA A 1 263 ? -10.649 -3.050 3.160 1.00 94.31 263 ALA A CA 1
ATOM 2016 C C . ALA A 1 263 ? -10.471 -1.542 3.043 1.00 94.31 263 ALA A C 1
ATOM 2018 O O . ALA A 1 263 ? -10.122 -1.015 1.989 1.00 94.31 263 ALA A O 1
ATOM 2019 N N . GLN A 1 264 ? -10.712 -0.858 4.152 1.00 94.12 264 GLN A N 1
ATOM 2020 C CA . GLN A 1 264 ? -10.499 0.572 4.299 1.00 94.12 264 GLN A CA 1
ATOM 2021 C C . GLN A 1 264 ? -9.579 0.788 5.494 1.00 94.12 264 GLN A C 1
ATOM 2023 O O . GLN A 1 264 ? -9.913 0.374 6.607 1.00 94.12 264 GLN A O 1
ATOM 2028 N N . GLU A 1 265 ? -8.436 1.430 5.272 1.00 94.44 265 GLU A N 1
ATOM 2029 C CA . GLU A 1 265 ? -7.588 1.872 6.374 1.00 94.44 265 GLU A CA 1
ATOM 2030 C C . GLU A 1 265 ? -8.321 2.953 7.172 1.00 94.44 265 GLU A C 1
ATOM 2032 O O . GLU A 1 265 ? -9.048 3.777 6.602 1.00 94.44 265 GLU A O 1
ATOM 2037 N N . THR A 1 266 ? -8.167 2.953 8.491 1.00 94.62 266 THR A N 1
ATOM 2038 C CA . THR A 1 266 ? -8.674 4.036 9.341 1.00 94.62 266 THR A CA 1
ATOM 2039 C C . THR A 1 266 ? -7.709 5.226 9.331 1.00 94.62 266 THR A C 1
ATOM 2041 O O . THR A 1 266 ? -6.696 5.206 8.639 1.00 94.62 266 THR A O 1
ATOM 2044 N N . ARG A 1 267 ? -7.966 6.286 10.109 1.00 92.12 267 ARG A N 1
ATOM 2045 C CA . ARG A 1 267 ? -6.955 7.355 10.287 1.00 92.12 267 ARG A CA 1
ATOM 2046 C C . ARG A 1 267 ? -5.733 6.918 11.103 1.00 92.12 267 ARG A C 1
ATOM 2048 O O . ARG A 1 267 ? -4.785 7.691 11.247 1.00 92.12 267 ARG A O 1
ATOM 2055 N N . LEU A 1 268 ? -5.791 5.719 11.672 1.00 93.50 268 LEU A N 1
ATOM 2056 C CA . LEU A 1 268 ? -4.684 5.034 12.312 1.00 93.50 268 LEU A CA 1
ATOM 2057 C C . LEU A 1 268 ? -4.085 4.073 11.282 1.00 93.50 268 LEU A C 1
ATOM 2059 O O . LEU A 1 268 ? -4.749 3.124 10.857 1.00 93.50 268 LEU A O 1
ATOM 2063 N N . ALA A 1 269 ? -2.854 4.359 10.870 1.00 93.00 269 ALA A N 1
ATOM 2064 C CA . ALA A 1 269 ? -2.127 3.561 9.899 1.00 93.00 269 ALA A CA 1
ATOM 2065 C C . ALA A 1 269 ? -1.957 2.121 10.399 1.00 93.00 269 ALA A C 1
ATOM 2067 O O . ALA A 1 269 ? -1.682 1.878 11.578 1.00 93.00 269 ALA A O 1
ATOM 2068 N N . GLY A 1 270 ? -2.159 1.161 9.501 1.00 92.81 270 GLY A N 1
ATOM 2069 C CA . GLY A 1 270 ? -2.102 -0.261 9.828 1.00 92.81 270 GLY A CA 1
ATOM 2070 C C . GLY A 1 270 ? -3.295 -0.798 10.636 1.00 92.81 270 GLY A C 1
ATOM 2071 O O . GLY A 1 270 ? -3.292 -1.965 11.031 1.00 92.81 270 GLY A O 1
ATOM 2072 N N . VAL A 1 271 ? -4.336 0.013 10.861 1.00 95.50 271 VAL A N 1
ATOM 2073 C CA . VAL A 1 271 ? -5.642 -0.450 11.352 1.00 95.50 271 VAL A CA 1
ATOM 2074 C C . VAL A 1 271 ? -6.629 -0.438 10.195 1.00 95.50 271 VAL A C 1
ATOM 2076 O O . VAL A 1 271 ? -6.985 0.617 9.668 1.00 95.50 271 VAL A O 1
ATOM 2079 N N . TRP A 1 272 ? -7.121 -1.618 9.836 1.00 95.69 272 TRP A N 1
ATOM 2080 C CA . TRP A 1 272 ? -7.933 -1.835 8.647 1.00 95.69 272 TRP A CA 1
ATOM 2081 C C . TRP A 1 272 ? -9.314 -2.333 9.021 1.00 95.69 272 TRP A C 1
ATOM 2083 O O . TRP A 1 272 ? -9.441 -3.302 9.760 1.00 95.69 272 TRP A O 1
ATOM 2093 N N . ARG A 1 273 ? -10.367 -1.748 8.457 1.00 95.50 273 ARG A N 1
ATOM 2094 C CA . ARG A 1 273 ? -11.688 -2.378 8.466 1.00 95.50 273 ARG A CA 1
ATOM 2095 C C . ARG A 1 273 ? -11.825 -3.256 7.236 1.00 95.50 273 ARG A C 1
ATOM 2097 O O . ARG A 1 273 ? -11.844 -2.730 6.128 1.00 95.50 273 ARG A O 1
ATOM 2104 N N . VAL A 1 274 ? -11.954 -4.565 7.430 1.00 94.81 274 VAL A N 1
ATOM 2105 C CA . VAL A 1 274 ? -12.128 -5.546 6.353 1.00 94.81 274 VAL A CA 1
ATOM 2106 C C . VAL A 1 274 ? -13.574 -6.023 6.338 1.00 94.81 274 VAL A C 1
ATOM 2108 O O . VAL A 1 274 ? -14.095 -6.508 7.344 1.00 94.81 274 VAL A O 1
ATOM 2111 N N . ARG A 1 275 ? -14.226 -5.892 5.183 1.00 92.38 275 ARG A N 1
ATOM 2112 C CA . ARG A 1 275 ? -15.617 -6.282 4.975 1.00 92.38 275 ARG A CA 1
ATOM 2113 C C . ARG A 1 275 ? -15.741 -7.241 3.803 1.00 92.38 275 ARG A C 1
ATOM 2115 O O . ARG A 1 275 ? -15.283 -6.946 2.704 1.00 92.38 275 ARG A O 1
ATOM 2122 N N . GLU A 1 276 ? -16.437 -8.344 4.031 1.00 91.81 276 GLU A N 1
ATOM 2123 C CA . GLU A 1 276 ? -16.825 -9.303 3.001 1.00 91.81 276 GLU A CA 1
ATOM 2124 C C . GLU A 1 276 ? -18.333 -9.226 2.775 1.00 91.81 276 GLU A C 1
ATOM 2126 O O . GLU A 1 276 ? -19.119 -9.174 3.728 1.00 91.81 276 GLU A O 1
ATOM 2131 N N . THR A 1 277 ? -18.744 -9.219 1.512 1.00 87.38 277 THR A N 1
ATOM 2132 C CA . THR A 1 277 ? -20.152 -9.147 1.108 1.00 87.38 277 THR A CA 1
ATOM 2133 C C . THR A 1 277 ? -20.502 -10.251 0.122 1.00 87.38 277 THR A C 1
ATOM 2135 O O . THR A 1 277 ? -19.684 -10.632 -0.713 1.00 87.38 277 THR A O 1
ATOM 2138 N N . ASP A 1 278 ? -21.727 -10.767 0.203 1.00 84.62 278 ASP A N 1
ATOM 2139 C CA . ASP A 1 278 ? -22.251 -11.687 -0.804 1.00 84.62 278 ASP A CA 1
ATOM 2140 C C . ASP A 1 278 ? -22.688 -10.949 -2.083 1.00 84.62 278 ASP A C 1
ATOM 2142 O O . ASP A 1 278 ? -22.706 -9.721 -2.161 1.00 84.62 278 ASP A O 1
ATOM 2146 N N . ALA A 1 279 ? -23.082 -11.704 -3.111 1.00 81.06 279 ALA A N 1
ATOM 2147 C CA . ALA A 1 279 ? -23.561 -11.136 -4.374 1.00 81.06 279 ALA A CA 1
ATOM 2148 C C . ALA A 1 279 ? -24.857 -10.309 -4.253 1.00 81.06 279 ALA A C 1
ATOM 2150 O O . ALA A 1 279 ? -25.202 -9.593 -5.188 1.00 81.06 279 ALA A O 1
ATOM 2151 N N . ALA A 1 280 ? -25.582 -10.410 -3.135 1.00 79.19 280 ALA A N 1
ATOM 2152 C CA . ALA A 1 280 ? -26.766 -9.609 -2.841 1.00 79.19 280 ALA A CA 1
ATOM 2153 C C . ALA A 1 280 ? -26.439 -8.356 -2.000 1.00 79.19 280 ALA A C 1
ATOM 2155 O O . ALA A 1 280 ? -27.350 -7.598 -1.663 1.00 79.19 280 ALA A O 1
ATOM 2156 N N . GLY A 1 281 ? -25.161 -8.129 -1.672 1.00 77.62 281 GLY A N 1
ATOM 2157 C CA . GLY A 1 281 ? -24.690 -7.011 -0.858 1.00 77.62 281 GLY A CA 1
ATOM 2158 C C . GLY A 1 281 ? -24.885 -7.209 0.648 1.00 77.62 281 GLY A C 1
ATOM 2159 O O . GLY A 1 281 ? -24.721 -6.253 1.409 1.00 77.62 281 GLY A O 1
ATOM 2160 N N . ASN A 1 282 ? -25.238 -8.415 1.105 1.00 85.06 282 ASN A N 1
ATOM 2161 C CA . ASN A 1 282 ? -25.305 -8.709 2.534 1.00 85.06 282 ASN A CA 1
ATOM 2162 C C . ASN A 1 282 ? -23.890 -8.862 3.086 1.00 85.06 282 ASN A C 1
ATOM 2164 O O . ASN A 1 282 ? -23.052 -9.544 2.498 1.00 85.06 282 ASN A O 1
ATOM 2168 N N . VAL A 1 283 ? -23.640 -8.257 4.244 1.00 87.62 283 VAL A N 1
ATOM 2169 C CA . VAL A 1 283 ? -22.355 -8.369 4.937 1.00 87.62 283 VAL A CA 1
ATOM 2170 C C . VAL A 1 283 ? -22.217 -9.774 5.519 1.00 87.62 283 VAL A C 1
ATOM 2172 O O . VAL A 1 283 ? -23.003 -10.172 6.376 1.00 87.62 283 VAL A O 1
ATOM 2175 N N . LEU A 1 284 ? -21.218 -10.513 5.040 1.00 91.06 284 LEU A N 1
ATOM 2176 C CA . LEU A 1 284 ? -20.850 -11.839 5.538 1.00 91.06 284 LEU A CA 1
ATOM 2177 C C . LEU A 1 284 ? -19.833 -11.746 6.679 1.00 91.06 284 LEU A C 1
ATOM 2179 O O . LEU A 1 284 ? -19.879 -12.543 7.614 1.00 91.06 284 LEU A O 1
ATOM 2183 N N . ARG A 1 285 ? -18.933 -10.759 6.604 1.00 92.81 285 ARG A N 1
ATOM 2184 C CA . ARG A 1 285 ? -17.863 -10.517 7.578 1.00 92.81 285 ARG A CA 1
ATOM 2185 C C . ARG A 1 285 ? -17.601 -9.015 7.689 1.00 92.81 285 ARG A C 1
ATOM 2187 O O . ARG A 1 285 ? -17.544 -8.335 6.669 1.00 92.81 285 ARG A O 1
ATOM 2194 N N . ASP A 1 286 ? -17.444 -8.503 8.907 1.00 93.56 286 ASP A N 1
ATOM 2195 C CA . ASP A 1 286 ? -17.033 -7.117 9.190 1.00 93.56 286 ASP A CA 1
ATOM 2196 C C . ASP A 1 286 ? -16.105 -7.150 10.405 1.00 93.56 286 ASP A C 1
ATOM 2198 O O . ASP A 1 286 ? -16.525 -7.529 11.500 1.00 93.56 286 ASP A O 1
ATOM 2202 N N . VAL A 1 287 ? -14.828 -6.847 10.198 1.00 95.50 287 VAL A N 1
ATOM 2203 C CA . VAL A 1 287 ? -13.783 -6.975 11.220 1.00 95.50 287 VAL A CA 1
ATOM 2204 C C . VAL A 1 287 ? -12.838 -5.777 11.177 1.00 95.50 287 VAL A C 1
ATOM 2206 O O . VAL A 1 287 ? -12.684 -5.144 10.132 1.00 95.50 287 VAL A O 1
ATOM 2209 N N . LEU A 1 288 ? -12.166 -5.495 12.293 1.00 95.81 288 LEU A N 1
ATOM 2210 C CA . LEU A 1 288 ? -10.914 -4.740 12.272 1.00 95.81 288 LEU A CA 1
ATOM 2211 C C . LEU A 1 288 ? -9.737 -5.716 12.233 1.00 95.81 288 LEU A C 1
ATOM 2213 O O . LEU A 1 288 ? -9.710 -6.676 13.000 1.00 95.81 288 LEU A O 1
ATOM 2217 N N . GLU A 1 289 ? -8.770 -5.462 11.362 1.00 95.06 289 GLU A N 1
ATOM 2218 C CA . GLU A 1 289 ? -7.497 -6.173 11.290 1.00 95.06 289 GLU A CA 1
ATOM 2219 C C . GLU A 1 289 ? -6.353 -5.192 11.575 1.00 95.06 289 GLU A C 1
ATOM 2221 O O . GLU A 1 289 ? -6.327 -4.086 11.033 1.00 95.06 289 GLU A O 1
ATOM 2226 N N . VAL A 1 290 ? -5.416 -5.593 12.435 1.00 94.38 290 VAL A N 1
ATOM 2227 C CA . VAL A 1 290 ? -4.189 -4.836 12.722 1.00 94.38 290 VAL A CA 1
ATOM 2228 C C . VAL A 1 290 ? -3.018 -5.482 11.989 1.00 94.38 290 VAL A C 1
ATOM 2230 O O . VAL A 1 290 ? -2.814 -6.694 12.091 1.00 94.38 290 VAL A O 1
ATOM 2233 N N . GLY A 1 291 ? -2.265 -4.679 11.241 1.00 92.25 291 GLY A N 1
ATOM 2234 C CA . GLY A 1 291 ? -1.048 -5.094 10.550 1.00 92.25 291 GLY A CA 1
ATOM 2235 C C . GLY A 1 291 ? -0.661 -4.150 9.412 1.00 92.25 291 GLY A C 1
ATOM 2236 O O . GLY A 1 291 ? -1.423 -3.269 9.016 1.00 92.25 291 GLY A O 1
ATOM 2237 N N . ASN A 1 292 ? 0.526 -4.358 8.840 1.00 92.69 292 ASN A N 1
ATOM 2238 C CA . ASN A 1 292 ? 1.036 -3.506 7.758 1.00 92.69 292 ASN A CA 1
ATOM 2239 C C . ASN A 1 292 ? 0.217 -3.574 6.458 1.00 92.69 292 ASN A C 1
ATOM 2241 O O . ASN A 1 292 ? 0.289 -2.657 5.648 1.00 92.69 292 ASN A O 1
ATOM 2245 N N . ILE A 1 293 ? -0.548 -4.647 6.260 1.00 93.88 293 ILE A N 1
ATOM 2246 C CA . ILE A 1 293 ? -1.502 -4.845 5.167 1.00 93.88 293 ILE A CA 1
ATOM 2247 C C . ILE A 1 293 ? -2.528 -5.905 5.612 1.00 93.88 293 ILE A C 1
ATOM 2249 O O . ILE A 1 293 ? -2.144 -6.828 6.338 1.00 93.88 293 ILE A O 1
ATOM 2253 N N . PRO A 1 294 ? -3.806 -5.842 5.194 1.00 94.31 294 PRO A N 1
ATOM 2254 C CA . PRO A 1 294 ? -4.780 -6.885 5.511 1.00 94.31 294 PRO A CA 1
ATOM 2255 C C . PRO A 1 294 ? -4.362 -8.257 4.978 1.00 94.31 294 PRO A C 1
ATOM 2257 O O . PRO A 1 294 ? -3.841 -8.365 3.862 1.00 94.31 294 PRO A O 1
ATOM 2260 N N . GLY A 1 295 ? -4.654 -9.321 5.731 1.00 91.88 295 GLY A N 1
ATOM 2261 C CA . GLY A 1 295 ? -4.191 -10.676 5.399 1.00 91.88 295 GLY A CA 1
ATOM 2262 C C . GLY A 1 295 ? -4.657 -11.153 4.019 1.00 91.88 295 GLY A C 1
ATOM 2263 O O . GLY A 1 295 ? -3.867 -11.702 3.247 1.00 91.88 295 GLY A O 1
ATOM 2264 N N . PHE A 1 296 ? -5.905 -10.829 3.653 1.00 92.88 296 PHE A N 1
ATOM 2265 C CA . PHE A 1 296 ? -6.494 -11.252 2.378 1.00 92.88 296 PHE A CA 1
ATOM 2266 C C . PHE A 1 296 ? -5.735 -10.723 1.152 1.00 92.88 296 PHE A C 1
ATOM 2268 O O . PHE A 1 296 ? -5.795 -11.337 0.092 1.00 92.88 296 PHE A O 1
ATOM 2275 N N . VAL A 1 297 ? -4.983 -9.621 1.266 1.00 94.56 297 VAL A N 1
ATOM 2276 C CA . VAL A 1 297 ? -4.177 -9.105 0.148 1.00 94.56 297 VAL A CA 1
ATOM 2277 C C . VAL A 1 297 ? -3.135 -10.133 -0.271 1.00 94.56 297 VAL A C 1
ATOM 2279 O O . VAL A 1 297 ? -3.011 -10.440 -1.454 1.00 94.56 297 VAL A O 1
ATOM 2282 N N . ARG A 1 298 ? -2.420 -10.711 0.698 1.00 91.62 298 ARG A N 1
ATOM 2283 C CA . ARG A 1 298 ? -1.373 -11.710 0.445 1.00 91.62 298 ARG A CA 1
ATOM 2284 C C . ARG A 1 298 ? -1.963 -13.044 -0.000 1.00 91.62 298 ARG A C 1
ATOM 2286 O O . ARG A 1 298 ? -1.383 -13.696 -0.864 1.00 91.62 298 ARG A O 1
ATOM 2293 N N . ASP A 1 299 ? -3.121 -13.407 0.545 1.00 91.06 299 ASP A N 1
ATOM 2294 C CA . ASP A 1 299 ? -3.804 -14.656 0.204 1.00 91.06 299 ASP A CA 1
ATOM 2295 C C . ASP A 1 299 ? -4.421 -14.621 -1.202 1.00 91.06 299 ASP A C 1
ATOM 2297 O O . ASP A 1 299 ? -4.479 -15.649 -1.876 1.00 91.06 299 ASP A O 1
ATOM 2301 N N . MET A 1 300 ? -4.876 -13.447 -1.659 1.00 91.25 300 MET A N 1
ATOM 2302 C CA . MET A 1 300 ? -5.713 -13.335 -2.857 1.00 91.25 300 MET A CA 1
ATOM 2303 C C . MET A 1 300 ? -5.049 -12.648 -4.049 1.00 91.25 300 MET A C 1
ATOM 2305 O O . MET A 1 300 ? -5.430 -12.963 -5.174 1.00 91.25 300 MET A O 1
ATOM 2309 N N . ALA A 1 301 ? -4.072 -11.745 -3.859 1.00 93.00 301 ALA A N 1
ATOM 2310 C CA . ALA A 1 301 ? -3.488 -10.944 -4.951 1.00 93.00 301 ALA A CA 1
ATOM 2311 C C . ALA A 1 301 ? -3.091 -11.782 -6.170 1.00 93.00 301 ALA A C 1
ATOM 2313 O O . ALA A 1 301 ? -3.375 -11.399 -7.307 1.00 93.00 301 ALA A O 1
ATOM 2314 N N . PHE A 1 302 ? -2.511 -12.953 -5.909 1.00 94.81 302 PHE A N 1
ATOM 2315 C CA . PHE A 1 302 ? -1.981 -13.856 -6.922 1.00 94.81 302 PHE A CA 1
ATOM 2316 C C . PHE A 1 302 ? -2.656 -15.232 -6.930 1.00 94.81 302 PHE A C 1
ATOM 2318 O O . PHE A 1 302 ? -2.081 -16.189 -7.453 1.00 94.81 302 PHE A O 1
ATOM 2325 N N . ASP A 1 303 ? -3.870 -15.357 -6.382 1.00 92.44 303 ASP A N 1
ATOM 2326 C CA . ASP A 1 303 ? -4.614 -16.617 -6.468 1.00 92.44 303 ASP A CA 1
ATOM 2327 C C . ASP A 1 303 ? -4.868 -16.993 -7.939 1.00 92.44 303 ASP A C 1
ATOM 2329 O O . ASP A 1 303 ? -5.413 -16.220 -8.729 1.00 92.44 303 ASP A O 1
ATOM 2333 N N . GLY A 1 304 ? -4.407 -18.175 -8.344 1.00 91.44 304 GLY A N 1
ATOM 2334 C CA . GLY A 1 304 ? -4.455 -18.617 -9.740 1.00 91.44 304 GLY A CA 1
ATOM 2335 C C . GLY A 1 304 ? -3.587 -17.815 -10.726 1.00 91.44 304 GLY A C 1
ATOM 2336 O O . GLY A 1 304 ? -3.757 -17.989 -11.933 1.00 91.44 304 GLY A O 1
ATOM 2337 N N . ALA A 1 305 ? -2.669 -16.960 -10.259 1.00 93.31 305 ALA A N 1
ATOM 2338 C CA . ALA A 1 305 ? -1.758 -16.217 -11.128 1.00 93.31 305 ALA A CA 1
ATOM 2339 C C . ALA A 1 305 ? -0.719 -17.133 -11.797 1.00 93.31 305 ALA A C 1
ATOM 2341 O O . ALA A 1 305 ? -0.279 -18.146 -11.240 1.00 93.31 305 ALA A O 1
ATOM 2342 N N . SER A 1 306 ? -0.290 -16.761 -13.003 1.00 94.31 306 SER A N 1
ATOM 2343 C CA . SER A 1 306 ? 0.760 -17.484 -13.711 1.00 94.31 306 SER A CA 1
ATOM 2344 C C . SER A 1 306 ? 2.104 -17.306 -13.014 1.00 94.31 306 SER A C 1
ATOM 2346 O O . SER A 1 306 ? 2.495 -16.205 -12.635 1.00 94.31 306 SER A O 1
ATOM 2348 N N . LYS A 1 307 ? 2.864 -18.393 -12.902 1.00 93.88 307 LYS A N 1
ATOM 2349 C CA . LYS A 1 307 ? 4.229 -18.373 -12.361 1.00 93.88 307 LYS A CA 1
ATOM 2350 C C . LYS A 1 307 ? 5.265 -17.951 -13.405 1.00 93.88 307 LYS A C 1
ATOM 2352 O O . LYS A 1 307 ? 6.415 -17.705 -13.083 1.00 93.88 307 LYS A O 1
ATOM 2357 N N . THR A 1 308 ? 4.905 -17.866 -14.670 1.00 91.38 308 THR A N 1
ATOM 2358 C CA . THR A 1 308 ? 5.839 -17.445 -15.716 1.00 91.38 308 THR A CA 1
ATOM 2359 C C . THR A 1 308 ? 5.092 -16.653 -16.763 1.00 91.38 308 THR A C 1
ATOM 2361 O O . THR A 1 308 ? 3.903 -16.878 -16.990 1.00 91.38 308 THR A O 1
ATOM 2364 N N . LEU A 1 309 ? 5.800 -15.765 -17.440 1.00 88.06 309 LEU A N 1
ATOM 2365 C CA . LEU A 1 309 ? 5.300 -15.142 -18.654 1.00 88.06 309 LEU A CA 1
ATOM 2366 C C . LEU A 1 309 ? 5.512 -16.106 -19.824 1.00 88.06 309 LEU A C 1
ATOM 2368 O O . LEU A 1 309 ? 6.585 -16.703 -19.954 1.00 88.06 309 LEU A O 1
ATOM 2372 N N . ASP A 1 310 ? 4.496 -16.269 -20.671 1.00 82.69 310 ASP A N 1
ATOM 2373 C CA . ASP A 1 310 ? 4.653 -17.022 -21.914 1.00 82.69 310 ASP A CA 1
ATOM 2374 C C . ASP A 1 310 ? 5.384 -16.158 -22.946 1.00 82.69 310 ASP A C 1
ATOM 2376 O O . ASP A 1 310 ? 4.804 -15.316 -23.628 1.00 82.69 310 ASP A O 1
ATOM 2380 N N . LEU A 1 311 ? 6.697 -16.360 -23.034 1.00 84.06 311 LEU A N 1
ATOM 2381 C CA . LEU A 1 311 ? 7.548 -15.670 -24.000 1.00 84.06 311 LEU A CA 1
ATOM 2382 C C . LEU A 1 311 ? 7.661 -16.430 -25.335 1.00 84.06 311 LEU A C 1
ATOM 2384 O O . LEU A 1 311 ? 8.275 -15.921 -26.274 1.00 84.06 311 LEU A O 1
ATOM 2388 N N . ALA A 1 312 ? 7.117 -17.649 -25.446 1.00 77.06 312 ALA A N 1
ATOM 2389 C CA . ALA A 1 312 ? 7.272 -18.467 -26.650 1.00 77.06 312 ALA A CA 1
ATOM 2390 C C . ALA A 1 312 ? 6.496 -17.875 -27.835 1.00 77.06 312 ALA A C 1
ATOM 2392 O O . ALA A 1 312 ? 6.970 -17.891 -28.977 1.00 77.06 312 ALA A O 1
ATOM 2393 N N . ASP A 1 313 ? 5.332 -17.292 -27.555 1.00 71.50 313 ASP A N 1
ATOM 2394 C CA . ASP A 1 313 ? 4.526 -16.584 -28.545 1.00 71.50 313 ASP A CA 1
ATOM 2395 C C . ASP A 1 313 ? 5.220 -15.307 -29.052 1.00 71.50 313 ASP A C 1
ATOM 2397 O O . ASP A 1 313 ? 5.188 -15.042 -30.255 1.00 71.50 313 ASP A O 1
ATOM 2401 N N . LEU A 1 314 ? 5.949 -14.586 -28.187 1.00 76.56 314 LEU A N 1
ATOM 2402 C CA . LEU A 1 314 ? 6.719 -13.389 -28.567 1.00 76.56 314 LEU A CA 1
ATOM 2403 C C . LEU A 1 314 ? 7.837 -13.697 -29.570 1.00 76.56 314 LEU A C 1
ATOM 2405 O O . LEU A 1 314 ? 8.151 -12.878 -30.428 1.00 76.56 314 LEU A O 1
ATOM 2409 N N . ALA A 1 315 ? 8.453 -14.876 -29.460 1.00 73.31 315 ALA A N 1
ATOM 2410 C CA . ALA A 1 315 ? 9.536 -15.295 -30.347 1.00 73.31 315 ALA A CA 1
ATOM 2411 C C . ALA A 1 315 ? 9.038 -15.901 -31.672 1.00 73.31 315 ALA A C 1
ATOM 2413 O O . ALA A 1 315 ? 9.812 -16.016 -32.623 1.00 73.31 315 ALA A O 1
ATOM 2414 N N . SER A 1 316 ? 7.774 -16.333 -31.731 1.00 74.38 316 SER A N 1
ATOM 2415 C CA . SER A 1 316 ? 7.231 -17.116 -32.849 1.00 74.38 316 SER A CA 1
ATOM 2416 C C . SER A 1 316 ? 6.217 -16.366 -33.715 1.00 74.38 316 SER A C 1
ATOM 2418 O O . SER A 1 316 ? 5.988 -16.776 -34.857 1.00 74.38 316 SER A O 1
ATOM 2420 N N . LYS A 1 317 ? 5.638 -15.264 -33.224 1.00 79.75 317 LYS A N 1
ATOM 2421 C CA . LYS A 1 317 ? 4.678 -14.426 -33.958 1.00 79.75 317 LYS A CA 1
ATOM 2422 C C . LYS A 1 317 ? 5.278 -13.048 -34.264 1.00 79.75 317 LYS A C 1
ATOM 2424 O O . LYS A 1 317 ? 6.049 -12.532 -33.459 1.00 79.75 317 LYS A O 1
ATOM 2429 N N . PRO A 1 318 ? 4.944 -12.434 -35.415 1.00 83.50 318 PRO A N 1
ATOM 2430 C CA . PRO A 1 318 ? 5.323 -11.051 -35.667 1.00 83.50 318 PRO A CA 1
ATOM 2431 C C . PRO A 1 318 ? 4.667 -10.142 -34.622 1.00 83.50 318 PRO A C 1
ATOM 2433 O O . PRO A 1 318 ? 3.473 -10.272 -34.345 1.00 83.50 318 PRO A O 1
ATOM 2436 N N . LEU A 1 319 ? 5.460 -9.237 -34.050 1.00 86.75 319 LEU A N 1
ATOM 2437 C CA . LEU A 1 319 ? 4.967 -8.225 -33.121 1.00 86.75 319 LEU A CA 1
ATOM 2438 C C . LEU A 1 319 ? 4.071 -7.219 -33.864 1.00 86.75 319 LEU A C 1
ATOM 2440 O O . LEU A 1 319 ? 4.313 -6.961 -35.046 1.00 86.75 319 LEU A O 1
ATOM 2444 N N . PRO A 1 320 ? 3.053 -6.641 -33.201 1.00 89.44 320 PRO A N 1
ATOM 2445 C CA . PRO A 1 320 ? 2.294 -5.531 -33.767 1.00 89.44 320 PRO A CA 1
ATOM 2446 C C . PRO A 1 320 ? 3.207 -4.345 -34.110 1.00 89.44 320 PRO A C 1
ATOM 2448 O O . PRO A 1 320 ? 4.135 -4.052 -33.363 1.00 89.44 320 PRO A O 1
ATOM 2451 N N . ASP A 1 321 ? 2.902 -3.614 -35.186 1.00 86.56 321 ASP A N 1
ATOM 2452 C CA . ASP A 1 321 ? 3.746 -2.511 -35.688 1.00 86.56 321 ASP A CA 1
ATOM 2453 C C . ASP A 1 321 ? 4.010 -1.398 -34.650 1.00 86.56 321 ASP A C 1
ATOM 2455 O O . ASP A 1 321 ? 5.014 -0.695 -34.733 1.00 86.56 321 ASP A O 1
ATOM 2459 N N . ALA A 1 322 ? 3.112 -1.230 -33.674 1.00 88.31 322 ALA A N 1
ATOM 2460 C CA . ALA A 1 322 ? 3.211 -0.225 -32.613 1.00 88.31 322 ALA A CA 1
ATOM 2461 C C . ALA A 1 322 ? 4.019 -0.685 -31.380 1.00 88.31 322 ALA A C 1
ATOM 2463 O O . ALA A 1 322 ? 4.134 0.074 -30.419 1.00 88.31 322 ALA A O 1
ATOM 2464 N N . VAL A 1 323 ? 4.536 -1.918 -31.385 1.00 90.56 323 VAL A N 1
ATOM 2465 C CA . VAL A 1 323 ? 5.285 -2.524 -30.276 1.00 90.56 323 VAL A CA 1
ATOM 2466 C C . VAL A 1 323 ? 6.754 -2.619 -30.657 1.00 90.56 323 VAL A C 1
ATOM 2468 O O . VAL A 1 323 ? 7.106 -3.191 -31.688 1.00 90.56 323 VAL A O 1
ATOM 2471 N N . MET A 1 324 ? 7.626 -2.091 -29.803 1.00 89.19 324 MET A N 1
ATOM 2472 C CA . MET A 1 324 ? 9.066 -2.070 -30.042 1.00 89.19 324 MET A CA 1
ATOM 2473 C C . MET A 1 324 ? 9.853 -2.563 -28.831 1.00 89.19 324 MET A C 1
ATOM 2475 O O . MET A 1 324 ? 10.686 -3.459 -28.964 1.00 89.19 324 MET A O 1
ATOM 2479 N N . ASN A 1 325 ? 9.577 -2.009 -27.650 1.00 91.62 325 ASN A N 1
ATOM 2480 C CA . ASN A 1 325 ? 10.406 -2.188 -26.458 1.00 91.62 325 ASN A CA 1
ATOM 2481 C C . ASN A 1 325 ? 9.733 -3.043 -25.369 1.00 91.62 325 ASN A C 1
ATOM 2483 O O . ASN A 1 325 ? 10.431 -3.585 -24.508 1.00 91.62 325 ASN A O 1
ATOM 2487 N N . ALA A 1 326 ? 8.413 -3.260 -25.436 1.00 92.75 326 ALA A N 1
ATOM 2488 C CA . ALA A 1 326 ? 7.690 -4.127 -24.498 1.00 92.75 326 ALA A CA 1
ATOM 2489 C C . ALA A 1 326 ? 8.256 -5.561 -24.369 1.00 92.75 326 ALA A C 1
ATOM 2491 O O . ALA A 1 326 ? 8.331 -6.057 -23.243 1.00 92.75 326 ALA A O 1
ATOM 2492 N N . PRO A 1 327 ? 8.711 -6.249 -25.440 1.00 92.50 327 PRO A N 1
ATOM 2493 C CA . PRO A 1 327 ? 9.231 -7.614 -25.310 1.00 92.50 327 PRO A CA 1
ATOM 2494 C C . PRO A 1 327 ? 10.469 -7.720 -24.410 1.00 92.50 327 PRO A C 1
ATOM 2496 O O . PRO A 1 327 ? 10.623 -8.711 -23.697 1.00 92.50 327 PRO A O 1
ATOM 2499 N N . GLY A 1 328 ? 11.339 -6.702 -24.416 1.00 92.50 328 GLY A N 1
ATOM 2500 C CA . GLY A 1 328 ? 12.511 -6.651 -23.537 1.00 92.50 328 GLY A CA 1
ATOM 2501 C C . GLY A 1 328 ? 12.109 -6.554 -22.066 1.00 92.50 328 GLY A C 1
ATOM 2502 O O . GLY A 1 328 ? 12.630 -7.296 -21.235 1.00 92.50 328 GLY A O 1
ATOM 2503 N N . VAL A 1 329 ? 11.106 -5.720 -21.776 1.00 95.50 329 VAL A N 1
ATOM 2504 C CA . VAL A 1 329 ? 10.513 -5.590 -20.438 1.00 95.50 329 VAL A CA 1
ATOM 2505 C C . VAL A 1 329 ? 9.895 -6.916 -19.984 1.00 95.50 329 VAL A C 1
ATOM 2507 O O . VAL A 1 329 ? 10.175 -7.373 -18.880 1.00 95.50 329 VAL A O 1
ATOM 2510 N N . LEU A 1 330 ? 9.120 -7.598 -20.837 1.00 95.19 330 LEU A N 1
ATOM 2511 C CA . LEU A 1 330 ? 8.537 -8.908 -20.503 1.00 95.19 330 LEU A CA 1
ATOM 2512 C C . LEU A 1 330 ? 9.607 -9.972 -20.217 1.00 95.19 330 LEU A C 1
ATOM 2514 O O . LEU A 1 330 ? 9.450 -10.769 -19.290 1.00 95.19 330 LEU A O 1
ATOM 2518 N N . ALA A 1 331 ? 10.700 -9.985 -20.984 1.00 93.12 331 ALA A N 1
ATOM 2519 C CA . ALA A 1 331 ? 11.809 -10.907 -20.756 1.00 93.12 331 ALA A CA 1
ATOM 2520 C C . ALA A 1 331 ? 12.497 -10.657 -19.402 1.00 93.12 331 ALA A C 1
ATOM 2522 O O . ALA A 1 331 ? 12.742 -11.608 -18.654 1.00 93.12 331 ALA A O 1
ATOM 2523 N N . GLU A 1 332 ? 12.755 -9.390 -19.067 1.00 95.81 332 GLU A N 1
ATOM 2524 C CA . GLU A 1 332 ? 13.320 -8.983 -17.777 1.00 95.81 332 GLU A CA 1
ATOM 2525 C C . GLU A 1 332 ? 12.405 -9.380 -16.610 1.00 95.81 332 GLU A C 1
ATOM 2527 O O . GLU A 1 332 ? 12.851 -10.031 -15.662 1.00 95.81 332 GLU A O 1
ATOM 2532 N N . LEU A 1 333 ? 11.110 -9.065 -16.699 1.00 96.25 333 LEU A N 1
ATOM 2533 C CA . LEU A 1 333 ? 10.129 -9.404 -15.666 1.00 96.25 333 LEU A CA 1
ATOM 2534 C C . LEU A 1 333 ? 10.024 -10.913 -15.458 1.00 96.25 333 LEU A C 1
ATOM 2536 O O . LEU A 1 333 ? 10.012 -11.370 -14.318 1.00 96.25 333 LEU A O 1
ATOM 2540 N N . ASN A 1 334 ? 10.007 -11.704 -16.536 1.00 94.81 334 ASN A N 1
ATOM 2541 C CA . ASN A 1 334 ? 9.932 -13.159 -16.429 1.00 94.81 334 ASN A CA 1
ATOM 2542 C C . ASN A 1 334 ? 11.127 -13.724 -15.658 1.00 94.81 334 ASN A C 1
ATOM 2544 O O . ASN A 1 334 ? 10.961 -14.584 -14.795 1.00 94.81 334 ASN A O 1
ATOM 2548 N N . GLN A 1 335 ? 12.329 -13.214 -15.939 1.00 94.00 335 GLN A N 1
ATOM 2549 C CA . GLN A 1 335 ? 13.530 -13.616 -15.219 1.00 94.00 335 GLN A CA 1
ATOM 2550 C C . GLN A 1 335 ? 13.395 -13.323 -13.719 1.00 94.00 335 GLN A C 1
ATOM 2552 O O . GLN A 1 335 ? 13.683 -14.195 -12.902 1.00 94.00 335 GLN A O 1
ATOM 2557 N N . GLN A 1 336 ? 12.921 -12.134 -13.348 1.00 95.62 336 GLN A N 1
ATOM 2558 C CA . GLN A 1 336 ? 12.789 -11.727 -11.946 1.00 95.62 336 GLN A CA 1
ATOM 2559 C C . GLN A 1 336 ? 11.673 -12.482 -11.209 1.00 95.62 336 GLN A C 1
ATOM 2561 O O . GLN A 1 336 ? 11.867 -12.923 -10.074 1.00 95.62 336 GLN A O 1
ATOM 2566 N N . VAL A 1 337 ? 10.538 -12.719 -11.870 1.00 94.69 337 VAL A N 1
ATOM 2567 C CA . VAL A 1 337 ? 9.430 -13.531 -11.339 1.00 94.69 337 VAL A CA 1
ATOM 2568 C C . VAL A 1 337 ? 9.887 -14.970 -11.072 1.00 94.69 337 VAL A C 1
ATOM 2570 O O . VAL A 1 337 ? 9.606 -15.516 -10.002 1.00 94.69 337 VAL A O 1
ATOM 2573 N N . VAL A 1 338 ? 10.638 -15.577 -11.999 1.00 93.06 338 VAL A N 1
ATOM 2574 C CA . VAL A 1 338 ? 11.204 -16.927 -11.825 1.00 93.06 338 VAL A CA 1
ATOM 2575 C C . VAL A 1 338 ? 12.244 -16.956 -10.703 1.00 93.06 338 VAL A C 1
ATOM 2577 O O . VAL A 1 338 ? 12.225 -17.865 -9.874 1.00 93.06 338 VAL A O 1
ATOM 2580 N N . LEU A 1 339 ? 13.131 -15.958 -10.628 1.00 92.88 339 LEU A N 1
ATOM 2581 C CA . LEU A 1 339 ? 14.127 -15.860 -9.554 1.00 92.88 339 LEU A CA 1
ATOM 2582 C C . LEU A 1 339 ? 13.464 -15.826 -8.170 1.00 92.88 339 LEU A C 1
ATOM 2584 O O . LEU A 1 339 ? 13.862 -16.584 -7.282 1.00 92.88 339 LEU A O 1
ATOM 2588 N N . ARG A 1 340 ? 12.416 -15.012 -7.997 1.00 91.75 340 ARG A N 1
ATOM 2589 C CA . ARG A 1 340 ? 11.697 -14.862 -6.721 1.00 91.75 340 ARG A CA 1
ATOM 2590 C C . ARG A 1 340 ? 10.953 -16.130 -6.289 1.00 91.75 340 ARG A C 1
ATOM 2592 O O . ARG A 1 340 ? 10.760 -16.353 -5.100 1.00 91.75 340 ARG A O 1
ATOM 2599 N N . GLN A 1 341 ? 10.569 -17.003 -7.220 1.00 87.75 341 GLN A N 1
ATOM 2600 C CA . GLN A 1 341 ? 9.961 -18.296 -6.865 1.00 87.75 341 GLN A CA 1
ATOM 2601 C C . GLN A 1 341 ? 10.934 -19.264 -6.210 1.00 87.75 341 GLN A C 1
ATOM 2603 O O . GLN A 1 341 ? 10.525 -20.099 -5.406 1.00 87.75 341 GLN A O 1
ATOM 2608 N N . HIS A 1 342 ? 12.209 -19.175 -6.576 1.00 89.62 342 HIS A N 1
ATOM 2609 C CA . HIS A 1 342 ? 13.261 -20.005 -6.002 1.00 89.62 342 HIS A CA 1
ATOM 2610 C C . HIS A 1 342 ? 13.941 -19.347 -4.799 1.00 89.62 342 HIS A C 1
ATOM 2612 O O . HIS A 1 342 ? 14.627 -20.034 -4.044 1.00 89.62 342 HIS A O 1
ATOM 2618 N N . ASN A 1 343 ? 13.739 -18.043 -4.612 1.00 90.06 343 ASN A N 1
ATOM 2619 C CA . ASN A 1 343 ? 14.279 -17.270 -3.507 1.00 90.06 343 ASN A CA 1
ATOM 2620 C C . ASN A 1 343 ? 13.241 -16.249 -3.014 1.00 90.06 343 ASN A C 1
ATOM 2622 O O . ASN A 1 343 ? 13.132 -15.156 -3.573 1.00 90.06 343 ASN A O 1
ATOM 2626 N N . SER A 1 344 ? 12.504 -16.596 -1.955 1.00 79.56 344 SER A N 1
ATOM 2627 C CA . SER A 1 344 ? 11.523 -15.700 -1.325 1.00 79.56 344 SER A CA 1
ATOM 2628 C C . SER A 1 344 ? 12.147 -14.410 -0.796 1.00 79.56 344 SER A C 1
ATOM 2630 O O . SER A 1 344 ? 11.470 -13.388 -0.742 1.00 79.56 344 SER A O 1
ATOM 2632 N N . ASP A 1 345 ? 13.441 -14.451 -0.475 1.00 84.19 345 ASP A N 1
ATOM 2633 C CA . ASP A 1 345 ? 14.207 -13.325 0.059 1.00 84.19 345 ASP A CA 1
ATOM 2634 C C . ASP A 1 345 ? 14.887 -12.517 -1.058 1.00 84.19 345 ASP A C 1
ATOM 2636 O O . ASP A 1 345 ? 15.729 -11.657 -0.794 1.00 84.19 345 ASP A O 1
ATOM 2640 N N . ALA A 1 346 ? 14.566 -12.797 -2.329 1.00 86.94 346 ALA A N 1
ATOM 2641 C CA . ALA A 1 346 ? 15.048 -11.989 -3.438 1.00 86.94 346 ALA A CA 1
ATOM 2642 C C . ALA A 1 346 ? 14.643 -10.518 -3.221 1.00 86.94 346 ALA A C 1
ATOM 2644 O O . ALA A 1 346 ? 13.495 -10.243 -2.842 1.00 86.94 346 ALA A O 1
ATOM 2645 N N . PRO A 1 347 ? 15.554 -9.558 -3.469 1.00 88.62 347 PRO A N 1
ATOM 2646 C CA . PRO A 1 347 ? 15.217 -8.148 -3.351 1.00 88.62 347 PRO A CA 1
ATOM 2647 C C . PRO A 1 347 ? 14.065 -7.814 -4.300 1.00 88.62 347 PRO A C 1
ATOM 2649 O O . PRO A 1 347 ? 13.894 -8.454 -5.342 1.00 88.62 347 PRO A O 1
ATOM 2652 N N . LYS A 1 348 ? 13.266 -6.807 -3.939 1.00 92.94 348 LYS A N 1
ATOM 2653 C CA . LYS A 1 348 ? 12.268 -6.265 -4.863 1.00 92.94 348 LYS A CA 1
ATOM 2654 C C . LYS A 1 348 ? 12.963 -5.797 -6.144 1.00 92.94 348 LYS A C 1
ATOM 2656 O O . LYS A 1 348 ? 14.049 -5.214 -6.084 1.00 92.94 348 LYS A O 1
ATOM 2661 N N . HIS A 1 349 ? 12.331 -6.035 -7.285 1.00 97.06 349 HIS A N 1
ATOM 2662 C CA . HIS A 1 349 ? 12.809 -5.548 -8.578 1.00 97.06 349 HIS A CA 1
ATOM 2663 C C . HIS A 1 349 ? 11.798 -4.567 -9.155 1.00 97.06 349 HIS A C 1
ATOM 2665 O O . HIS A 1 349 ? 10.607 -4.859 -9.154 1.00 97.06 349 HIS A O 1
ATOM 2671 N N . ILE A 1 350 ? 12.258 -3.415 -9.634 1.00 97.81 350 ILE A N 1
ATOM 2672 C CA . ILE A 1 350 ? 11.388 -2.350 -10.143 1.00 97.81 350 ILE A CA 1
ATOM 2673 C C . ILE A 1 350 ? 11.833 -1.999 -11.557 1.00 97.81 350 ILE A C 1
ATOM 2675 O O . ILE A 1 350 ? 12.975 -1.593 -11.766 1.00 97.81 350 ILE A O 1
ATOM 2679 N N . VAL A 1 351 ? 10.911 -2.106 -12.511 1.00 97.44 351 VAL A N 1
ATOM 2680 C CA . VAL A 1 351 ? 11.081 -1.586 -13.869 1.00 97.44 351 VAL A CA 1
ATOM 2681 C C . VAL A 1 351 ? 10.331 -0.264 -13.965 1.00 97.44 351 VAL A C 1
ATOM 2683 O O . VAL A 1 351 ? 9.108 -0.224 -13.845 1.00 97.44 351 VAL A O 1
ATOM 2686 N N . ASN A 1 352 ? 11.063 0.828 -14.177 1.00 97.00 352 ASN A N 1
ATOM 2687 C CA . ASN A 1 352 ? 10.482 2.158 -14.334 1.00 97.00 352 ASN A CA 1
ATOM 2688 C C . ASN A 1 352 ? 10.104 2.405 -15.799 1.00 97.00 352 ASN A C 1
ATOM 2690 O O . ASN A 1 352 ? 10.956 2.760 -16.610 1.00 97.00 352 ASN A O 1
ATOM 2694 N N . LEU A 1 353 ? 8.823 2.223 -16.125 1.00 95.00 353 LEU A N 1
ATOM 2695 C CA . LEU A 1 353 ? 8.300 2.380 -17.481 1.00 95.00 353 LEU A CA 1
ATOM 2696 C C . LEU A 1 353 ? 8.389 3.831 -17.965 1.00 95.00 353 LEU A C 1
ATOM 2698 O O . LEU A 1 353 ? 8.629 4.054 -19.146 1.00 95.00 353 LEU A O 1
ATOM 2702 N N . SER A 1 354 ? 8.259 4.811 -17.064 1.00 91.25 354 SER A N 1
ATOM 2703 C CA . SER A 1 354 ? 8.356 6.241 -17.397 1.00 91.25 354 SER A CA 1
ATOM 2704 C C . SER A 1 354 ? 9.755 6.677 -17.847 1.00 91.25 354 SER A C 1
ATOM 2706 O O . SER A 1 354 ? 9.887 7.715 -18.487 1.00 91.25 354 SER A O 1
ATOM 2708 N N . LEU A 1 355 ? 10.799 5.911 -17.514 1.00 93.19 355 LEU A N 1
ATOM 2709 C CA . LEU A 1 355 ? 12.178 6.180 -17.944 1.00 93.19 355 LEU A CA 1
ATOM 2710 C C . LEU A 1 355 ? 12.589 5.388 -19.192 1.00 93.19 355 LEU A C 1
ATOM 2712 O O . LEU A 1 355 ? 13.702 5.564 -19.690 1.00 93.19 355 LEU A O 1
ATOM 2716 N N . LEU A 1 356 ? 11.719 4.507 -19.688 1.00 91.94 356 LEU A N 1
ATOM 2717 C CA . LEU A 1 356 ? 11.965 3.713 -20.884 1.00 91.94 356 LEU A CA 1
ATOM 2718 C C . LEU A 1 356 ? 11.280 4.359 -22.098 1.00 91.94 356 LEU A C 1
ATOM 2720 O O . LEU A 1 356 ? 10.208 4.946 -21.959 1.00 91.94 356 LEU A O 1
ATOM 2724 N N . PRO A 1 357 ? 11.853 4.235 -23.308 1.00 92.19 357 PRO A N 1
ATOM 2725 C CA . PRO A 1 357 ? 11.245 4.750 -24.533 1.00 92.19 357 PRO A CA 1
ATOM 2726 C C . PRO A 1 357 ? 10.074 3.854 -24.981 1.00 92.19 357 PRO A C 1
ATOM 2728 O O . PRO A 1 357 ? 10.178 3.132 -25.970 1.00 92.19 357 PRO A O 1
ATOM 2731 N N . LEU A 1 358 ? 8.976 3.851 -24.225 1.00 91.12 358 LEU A N 1
ATOM 2732 C CA . LEU A 1 358 ? 7.782 3.041 -24.482 1.00 91.12 358 LEU A CA 1
ATOM 2733 C C . LEU A 1 358 ? 6.674 3.900 -25.097 1.00 91.12 358 LEU A C 1
ATOM 2735 O O . LEU A 1 358 ? 6.349 4.967 -24.578 1.00 91.12 358 LEU A O 1
ATOM 2739 N N . GLY A 1 359 ? 6.085 3.426 -26.196 1.00 89.38 359 GLY A N 1
ATOM 2740 C CA . GLY A 1 359 ? 4.891 4.037 -26.782 1.00 89.38 359 GLY A CA 1
ATOM 2741 C C . GLY A 1 359 ? 3.592 3.504 -26.169 1.00 89.38 359 GLY A C 1
ATOM 2742 O O . GLY A 1 359 ? 3.587 2.532 -25.415 1.00 89.38 359 GLY A O 1
ATOM 2743 N N . GLU A 1 360 ? 2.454 4.084 -26.559 1.00 90.06 360 GLU A N 1
ATOM 2744 C CA . GLU A 1 360 ? 1.127 3.579 -26.160 1.00 90.06 360 GLU A CA 1
ATOM 2745 C C . GLU A 1 360 ? 0.913 2.115 -26.577 1.00 90.06 360 GLU A C 1
ATOM 2747 O O . GLU A 1 360 ? 0.341 1.331 -25.822 1.00 90.06 360 GLU A O 1
ATOM 2752 N N . GLY A 1 361 ? 1.422 1.729 -27.755 1.00 90.56 361 GLY A N 1
ATOM 2753 C CA . GLY A 1 361 ? 1.371 0.350 -28.241 1.00 90.56 361 GLY A CA 1
ATOM 2754 C C . GLY A 1 361 ? 2.139 -0.623 -27.347 1.00 90.56 361 GLY A C 1
ATOM 2755 O O . GLY A 1 361 ? 1.634 -1.705 -27.062 1.00 90.56 361 GLY A O 1
ATOM 2756 N N . ASP A 1 362 ? 3.312 -0.226 -26.842 1.00 92.50 362 ASP A N 1
ATOM 2757 C CA . ASP A 1 362 ? 4.082 -1.028 -25.888 1.00 92.50 362 ASP A CA 1
ATOM 2758 C C . ASP A 1 362 ? 3.331 -1.200 -24.563 1.00 92.50 362 ASP A C 1
ATOM 2760 O O . ASP A 1 362 ? 3.251 -2.311 -24.043 1.00 92.50 362 ASP A O 1
ATOM 2764 N N . LEU A 1 363 ? 2.756 -0.122 -24.020 1.00 92.19 363 LEU A N 1
ATOM 2765 C CA . LEU A 1 363 ? 2.011 -0.175 -22.758 1.00 92.19 363 LEU A CA 1
ATOM 2766 C C . LEU A 1 363 ? 0.765 -1.056 -22.875 1.00 92.19 363 LEU A C 1
ATOM 2768 O O . LEU A 1 363 ? 0.545 -1.907 -22.014 1.00 92.19 363 LEU A O 1
ATOM 2772 N N . ALA A 1 364 ? -0.013 -0.898 -23.949 1.00 90.31 364 ALA A N 1
ATOM 2773 C CA . ALA A 1 364 ? -1.178 -1.737 -24.220 1.00 90.31 364 ALA A CA 1
ATOM 2774 C C . ALA A 1 364 ? -0.782 -3.215 -24.341 1.00 90.31 364 ALA A C 1
ATOM 2776 O O . ALA A 1 364 ? -1.428 -4.084 -23.757 1.00 90.31 364 ALA A O 1
ATOM 2777 N N . PHE A 1 365 ? 0.328 -3.489 -25.029 1.00 91.12 365 PHE A N 1
ATOM 2778 C CA . PHE A 1 365 ? 0.868 -4.835 -25.163 1.00 91.12 365 PHE A CA 1
ATOM 2779 C C . PHE A 1 365 ? 1.285 -5.425 -23.811 1.00 91.12 365 PHE A C 1
ATOM 2781 O O . PHE A 1 365 ? 0.951 -6.573 -23.523 1.00 91.12 365 PHE A O 1
ATOM 2788 N N . LEU A 1 366 ? 1.961 -4.652 -22.953 1.00 93.50 366 LEU A N 1
ATOM 2789 C CA . LEU A 1 366 ? 2.281 -5.071 -21.585 1.00 93.50 366 LEU A CA 1
ATOM 2790 C C . LEU A 1 366 ? 1.005 -5.372 -20.786 1.00 93.50 366 LEU A C 1
ATOM 2792 O O . LEU A 1 366 ? 0.901 -6.448 -20.212 1.00 93.50 366 LEU A O 1
ATOM 2796 N N . SER A 1 367 ? 0.017 -4.475 -20.789 1.00 91.44 367 SER A N 1
ATOM 2797 C CA . SER A 1 367 ? -1.264 -4.666 -20.082 1.00 91.44 367 SER A CA 1
ATOM 2798 C C . SER A 1 367 ? -1.971 -5.953 -20.494 1.00 91.44 367 SER A C 1
ATOM 2800 O O . SER A 1 367 ? -2.343 -6.753 -19.635 1.00 91.44 367 SER A O 1
ATOM 2802 N N . GLU A 1 368 ? -2.050 -6.226 -21.797 1.00 90.19 368 GLU A N 1
ATOM 2803 C CA . GLU A 1 368 ? -2.647 -7.459 -22.314 1.00 90.19 368 GLU A CA 1
ATOM 2804 C C . GLU A 1 368 ? -1.888 -8.718 -21.858 1.00 90.19 368 GLU A C 1
ATOM 2806 O O . GLU A 1 368 ? -2.510 -9.693 -21.437 1.00 90.19 368 GLU A O 1
ATOM 2811 N N . HIS A 1 369 ? -0.551 -8.703 -21.906 1.00 91.06 369 HIS A N 1
ATOM 2812 C CA . HIS A 1 369 ? 0.271 -9.879 -21.586 1.00 91.06 369 HIS A CA 1
ATOM 2813 C C . HIS A 1 369 ? 0.384 -10.153 -20.086 1.00 91.06 369 HIS A C 1
ATOM 2815 O O . HIS A 1 369 ? 0.519 -11.308 -19.679 1.00 91.06 369 HIS A O 1
ATOM 2821 N N . LEU A 1 370 ? 0.372 -9.104 -19.263 1.00 93.38 370 LEU A N 1
ATOM 2822 C CA . LEU A 1 370 ? 0.443 -9.229 -17.810 1.00 93.38 370 LEU A CA 1
ATOM 2823 C C . LEU A 1 370 ? -0.928 -9.551 -17.208 1.00 93.38 370 LEU A C 1
ATOM 2825 O O . LEU A 1 370 ? -1.004 -10.291 -16.225 1.00 93.38 370 LEU A O 1
ATOM 2829 N N . GLY A 1 371 ? -1.999 -9.016 -17.804 1.00 91.00 371 GLY A N 1
ATOM 2830 C CA . GLY A 1 371 ? -3.376 -9.155 -17.341 1.00 91.00 371 GLY A CA 1
ATOM 2831 C C . GLY A 1 371 ? -3.619 -8.581 -15.941 1.00 91.00 371 GLY A C 1
ATOM 2832 O O . GLY A 1 371 ? -2.697 -8.213 -15.213 1.00 91.00 371 GLY A O 1
ATOM 2833 N N . THR A 1 372 ? -4.885 -8.549 -15.527 1.00 89.62 372 THR A N 1
ATOM 2834 C CA . THR A 1 372 ? -5.282 -8.041 -14.204 1.00 89.62 372 THR A CA 1
ATOM 2835 C C . THR A 1 372 ? -5.449 -9.179 -13.202 1.00 89.62 372 THR A C 1
ATOM 2837 O O . THR A 1 372 ? -6.143 -10.167 -13.462 1.00 89.62 372 THR A O 1
ATOM 2840 N N . GLY A 1 373 ? -4.834 -9.041 -12.033 1.00 89.56 373 GLY A N 1
ATOM 2841 C CA . GLY A 1 373 ? -4.989 -9.897 -10.859 1.00 89.56 373 GLY A CA 1
ATOM 2842 C C . GLY A 1 373 ? -6.251 -9.567 -10.063 1.00 89.56 373 GLY A C 1
ATOM 2843 O O . GLY A 1 373 ? -7.188 -8.967 -10.584 1.00 89.56 373 GLY A O 1
ATOM 2844 N N . TRP A 1 374 ? -6.304 -10.005 -8.806 1.00 89.56 374 TRP A N 1
ATOM 2845 C CA . TRP A 1 374 ? -7.515 -9.887 -7.983 1.00 89.56 374 TRP A CA 1
ATOM 2846 C C . TRP A 1 374 ? -7.563 -8.657 -7.092 1.00 89.56 374 TRP A C 1
ATOM 2848 O O . TRP A 1 374 ? -8.630 -8.360 -6.572 1.00 89.56 374 TRP A O 1
ATOM 2858 N N . ILE A 1 375 ? -6.442 -7.977 -6.874 1.00 93.19 375 ILE A N 1
ATOM 2859 C CA . ILE A 1 375 ? -6.346 -6.911 -5.879 1.00 93.19 375 ILE A CA 1
ATOM 2860 C C . ILE A 1 375 ? -6.018 -5.589 -6.560 1.00 93.19 375 ILE A C 1
ATOM 2862 O O . ILE A 1 375 ? -5.077 -5.509 -7.351 1.00 93.19 375 ILE A O 1
ATOM 2866 N N . ASP A 1 376 ? -6.785 -4.562 -6.208 1.00 91.12 376 ASP A N 1
ATOM 2867 C CA . ASP A 1 376 ? -6.521 -3.169 -6.551 1.00 91.12 376 ASP A CA 1
ATOM 2868 C C . ASP A 1 376 ? -6.432 -2.357 -5.255 1.00 91.12 376 ASP A C 1
ATOM 2870 O O . ASP A 1 376 ? -7.329 -2.418 -4.407 1.00 91.12 376 ASP A O 1
ATOM 2874 N N . ILE A 1 377 ? -5.329 -1.634 -5.080 1.00 92.62 377 ILE A N 1
ATOM 2875 C CA . ILE A 1 377 ? -5.057 -0.777 -3.925 1.00 92.62 377 ILE A CA 1
ATOM 2876 C C . ILE A 1 377 ? -4.988 0.657 -4.425 1.00 92.62 377 ILE A C 1
ATOM 2878 O O . ILE A 1 377 ? -4.328 0.955 -5.419 1.00 92.62 377 ILE A O 1
ATOM 2882 N N . VAL A 1 378 ? -5.671 1.549 -3.725 1.00 89.69 378 VAL A N 1
ATOM 2883 C CA . VAL A 1 378 ? -5.701 2.971 -4.028 1.00 89.69 378 VAL A CA 1
ATOM 2884 C C . VAL A 1 378 ? -5.327 3.744 -2.776 1.00 89.69 378 VAL A C 1
ATOM 2886 O O . VAL A 1 378 ? -5.967 3.574 -1.742 1.00 89.69 378 VAL A O 1
ATOM 2889 N N . SER A 1 379 ? -4.341 4.630 -2.884 1.00 88.50 379 SER A N 1
ATOM 2890 C CA . SER A 1 379 ? -3.992 5.597 -1.842 1.00 88.50 379 SER A CA 1
ATOM 2891 C C . SER A 1 379 ? -4.303 7.006 -2.328 1.00 88.50 379 SER A C 1
ATOM 2893 O O . SER A 1 379 ? -3.779 7.432 -3.350 1.00 88.50 379 SER A O 1
ATOM 2895 N N . ARG A 1 380 ? -5.157 7.733 -1.598 1.00 78.69 380 ARG A N 1
ATOM 2896 C CA . ARG A 1 380 ? -5.599 9.111 -1.913 1.00 78.69 380 ARG A CA 1
ATOM 2897 C C . ARG A 1 380 ? -4.743 10.210 -1.279 1.00 78.69 380 ARG A C 1
ATOM 2899 O O . ARG A 1 380 ? -5.107 11.385 -1.346 1.00 78.69 380 ARG A O 1
ATOM 2906 N N . GLY A 1 381 ? -3.674 9.817 -0.601 1.00 68.50 381 GLY A N 1
ATOM 2907 C CA . GLY A 1 381 ? -2.840 10.693 0.203 1.00 68.50 381 GLY A CA 1
ATOM 2908 C C . GLY A 1 381 ? -1.900 11.586 -0.589 1.00 68.50 381 GLY A C 1
ATOM 2909 O O . GLY A 1 381 ? -1.998 11.770 -1.806 1.00 68.50 381 GLY A O 1
ATOM 2910 N N . TYR A 1 382 ? -0.920 12.119 0.132 1.00 63.25 382 TYR A N 1
ATOM 2911 C CA . TYR A 1 382 ? 0.252 12.711 -0.493 1.00 63.25 382 TYR A CA 1
ATOM 2912 C C . TYR A 1 382 ? 1.010 11.635 -1.290 1.00 63.25 382 TYR A C 1
ATOM 2914 O O . TYR A 1 382 ? 1.491 10.666 -0.713 1.00 63.25 382 TYR A O 1
ATOM 2922 N N . GLY A 1 383 ? 1.107 11.797 -2.613 1.00 65.44 383 GLY A N 1
ATOM 2923 C CA . GLY A 1 383 ? 1.615 10.739 -3.495 1.00 65.44 383 GLY A CA 1
ATOM 2924 C C . GLY A 1 383 ? 0.532 9.744 -3.917 1.00 65.44 383 GLY A C 1
ATOM 2925 O O . GLY A 1 383 ? 0.764 8.537 -3.867 1.00 65.44 383 GLY A O 1
ATOM 2926 N N . ASN A 1 384 ? -0.636 10.270 -4.323 1.00 83.94 384 ASN A N 1
ATOM 2927 C CA . ASN A 1 384 ? -1.768 9.517 -4.867 1.00 83.94 384 ASN A CA 1
ATOM 2928 C C . ASN A 1 384 ? -1.278 8.403 -5.795 1.00 83.94 384 ASN A C 1
ATOM 2930 O O . ASN A 1 384 ? -0.578 8.670 -6.775 1.00 83.94 384 ASN A O 1
ATOM 2934 N N . CYS A 1 385 ? -1.615 7.160 -5.479 1.00 89.38 385 CYS A N 1
ATOM 2935 C CA . CYS A 1 385 ? -1.156 6.027 -6.259 1.00 89.38 385 CYS A CA 1
ATOM 2936 C C . CYS A 1 385 ? -2.199 4.923 -6.355 1.00 89.38 385 CYS A C 1
ATOM 2938 O O . CYS A 1 385 ? -3.084 4.770 -5.510 1.00 89.38 385 CYS A O 1
ATOM 2940 N N . ARG A 1 386 ? -2.062 4.148 -7.426 1.00 91.81 386 ARG A N 1
ATOM 2941 C CA . ARG A 1 386 ? -2.812 2.929 -7.682 1.00 91.81 386 ARG A CA 1
ATOM 2942 C C . ARG A 1 386 ? -1.832 1.780 -7.824 1.00 91.81 386 ARG A C 1
ATOM 2944 O O . ARG A 1 386 ? -0.850 1.896 -8.556 1.00 91.81 386 ARG A O 1
ATOM 2951 N N . MET A 1 387 ? -2.104 0.683 -7.136 1.00 94.25 387 MET A N 1
ATOM 2952 C CA . MET A 1 387 ? -1.332 -0.547 -7.235 1.00 94.25 387 MET A CA 1
ATOM 2953 C C . MET A 1 387 ? -2.270 -1.687 -7.576 1.00 94.25 387 MET A C 1
ATOM 2955 O O . MET A 1 387 ? -3.105 -2.090 -6.768 1.00 94.25 387 MET A O 1
ATOM 2959 N N . THR A 1 388 ? -2.098 -2.235 -8.766 1.00 94.38 388 THR A N 1
ATOM 2960 C CA . THR A 1 388 ? -2.924 -3.327 -9.260 1.00 94.38 388 THR A CA 1
ATOM 2961 C C . THR A 1 388 ? -2.073 -4.584 -9.349 1.00 94.38 388 THR A C 1
ATOM 2963 O O . THR A 1 388 ? -1.028 -4.599 -10.005 1.00 94.38 388 THR A O 1
ATOM 2966 N N . ALA A 1 389 ? -2.503 -5.656 -8.685 1.00 95.25 389 ALA A N 1
ATOM 2967 C CA . ALA A 1 389 ? -1.891 -6.963 -8.879 1.00 95.25 389 ALA A CA 1
ATOM 2968 C C . ALA A 1 389 ? -2.126 -7.401 -10.329 1.00 95.25 389 ALA A C 1
ATOM 2970 O O . ALA A 1 389 ? -3.221 -7.215 -10.858 1.00 95.25 389 ALA A O 1
ATOM 2971 N N . THR A 1 390 ? -1.127 -7.989 -10.982 1.00 95.56 390 THR A N 1
ATOM 2972 C CA . THR A 1 390 ? -1.289 -8.546 -12.336 1.00 95.56 390 THR A CA 1
ATOM 2973 C C . THR A 1 390 ? -1.735 -10.011 -12.286 1.00 95.56 390 THR A C 1
ATOM 2975 O O . THR A 1 390 ? -1.792 -10.623 -11.217 1.00 95.56 390 THR A O 1
ATOM 2978 N N . ALA A 1 391 ? -2.035 -10.618 -13.437 1.00 94.38 391 ALA A N 1
ATOM 2979 C CA . ALA A 1 391 ? -2.294 -12.058 -13.519 1.00 94.38 391 ALA A CA 1
ATOM 2980 C C . ALA A 1 391 ? -1.005 -12.910 -13.448 1.00 94.38 391 ALA A C 1
ATOM 2982 O O . ALA A 1 391 ? -1.050 -14.122 -13.675 1.00 94.38 391 ALA A O 1
ATOM 2983 N N . VAL A 1 392 ? 0.136 -12.299 -13.114 1.00 95.69 392 VAL A N 1
ATOM 2984 C CA . VAL A 1 392 ? 1.447 -12.936 -12.961 1.00 95.69 392 VAL A CA 1
ATOM 2985 C C . VAL A 1 392 ? 1.897 -12.840 -11.506 1.00 95.69 392 VAL A C 1
ATOM 2987 O O . VAL A 1 392 ? 1.795 -11.798 -10.866 1.00 95.69 392 VAL A O 1
ATOM 2990 N N . GLN A 1 393 ? 2.403 -13.950 -10.976 1.00 95.25 393 GLN A N 1
ATOM 2991 C CA . GLN A 1 393 ? 2.801 -14.097 -9.582 1.00 95.25 393 GLN A CA 1
ATOM 2992 C C . GLN A 1 393 ? 3.822 -13.031 -9.166 1.00 95.25 393 GLN A C 1
ATOM 2994 O O . GLN A 1 393 ? 4.876 -12.904 -9.790 1.00 95.25 393 GLN A O 1
ATOM 2999 N N . ASN A 1 394 ? 3.556 -12.359 -8.042 1.00 95.56 394 ASN A N 1
ATOM 3000 C CA . ASN A 1 394 ? 4.432 -11.351 -7.436 1.00 95.56 394 ASN A CA 1
ATOM 3001 C C . ASN A 1 394 ? 4.722 -10.151 -8.345 1.00 95.56 394 ASN A C 1
ATOM 3003 O O . ASN A 1 394 ? 5.757 -9.518 -8.178 1.00 95.56 394 ASN A O 1
ATOM 3007 N N . LEU A 1 395 ? 3.864 -9.859 -9.323 1.00 97.44 395 LEU A N 1
ATOM 3008 C CA . LEU A 1 395 ? 4.040 -8.726 -10.219 1.00 97.44 395 LEU A CA 1
ATOM 3009 C C . LEU A 1 395 ? 2.899 -7.729 -10.039 1.00 97.44 395 LEU A C 1
ATOM 3011 O O . LEU A 1 395 ? 1.730 -8.049 -10.272 1.00 97.44 395 LEU A O 1
ATOM 3015 N N . TRP A 1 396 ? 3.267 -6.514 -9.655 1.00 97.50 396 TRP A N 1
ATOM 3016 C CA . TRP A 1 396 ? 2.370 -5.390 -9.438 1.00 97.50 396 TRP A CA 1
ATOM 3017 C C . TRP A 1 396 ? 2.601 -4.310 -10.483 1.00 97.50 396 TRP A C 1
ATOM 3019 O O . TRP A 1 396 ? 3.740 -4.026 -10.854 1.00 97.50 396 TRP A O 1
ATOM 3029 N N . TRP A 1 397 ? 1.518 -3.679 -10.919 1.00 97.00 397 TRP A N 1
ATOM 3030 C CA . TRP A 1 397 ? 1.562 -2.450 -11.692 1.00 97.00 397 TRP A CA 1
ATOM 3031 C C . TRP A 1 397 ? 1.275 -1.283 -10.758 1.00 97.00 397 TRP A C 1
ATOM 3033 O O . TRP A 1 397 ? 0.199 -1.219 -10.166 1.00 97.00 397 TRP A O 1
ATOM 3043 N N . VAL A 1 398 ? 2.248 -0.389 -10.596 1.00 95.56 398 VAL A N 1
ATOM 3044 C CA . VAL A 1 398 ? 2.189 0.720 -9.645 1.00 95.56 398 VAL A CA 1
ATOM 3045 C C . VAL A 1 398 ? 2.264 2.041 -10.402 1.00 95.56 398 VAL A C 1
ATOM 3047 O O . VAL A 1 398 ? 3.162 2.287 -11.204 1.00 95.56 398 VAL A O 1
ATOM 3050 N N . GLN A 1 399 ? 1.275 2.894 -10.174 1.00 92.88 399 GLN A N 1
ATOM 3051 C CA . GLN A 1 399 ? 1.113 4.167 -10.861 1.00 92.88 399 GLN A CA 1
ATOM 3052 C C . GLN A 1 399 ? 0.968 5.274 -9.829 1.00 92.88 399 GLN A C 1
ATOM 3054 O O . GLN A 1 399 ? 0.114 5.188 -8.951 1.00 92.88 399 GLN A O 1
ATOM 3059 N N . PHE A 1 400 ? 1.769 6.323 -9.958 1.00 90.94 400 PHE A N 1
ATOM 3060 C CA . PHE A 1 400 ? 1.684 7.515 -9.124 1.00 90.94 400 PHE A CA 1
ATOM 3061 C C . PHE A 1 400 ? 1.127 8.670 -9.936 1.00 90.94 400 PHE A C 1
ATOM 3063 O O . PHE A 1 400 ? 1.488 8.861 -11.101 1.00 90.94 400 PHE A O 1
ATOM 3070 N N . PHE A 1 401 ? 0.298 9.476 -9.293 1.00 86.31 401 PHE A N 1
ATOM 3071 C CA . PHE A 1 401 ? -0.399 10.603 -9.883 1.00 86.31 401 PHE A CA 1
ATOM 3072 C C . PHE A 1 401 ? -0.100 11.875 -9.092 1.00 86.31 401 PHE A C 1
ATOM 3074 O O . PHE A 1 401 ? 0.128 11.845 -7.880 1.00 86.31 401 PHE A O 1
ATOM 3081 N N . ASN A 1 402 ? -0.097 13.012 -9.782 1.00 81.31 402 ASN A N 1
ATOM 3082 C CA . ASN A 1 402 ? -0.080 14.310 -9.118 1.00 81.31 402 ASN A CA 1
ATOM 3083 C C . ASN A 1 402 ? -1.494 14.714 -8.647 1.00 81.31 402 ASN A C 1
ATOM 3085 O O . ASN A 1 402 ? -2.460 13.967 -8.787 1.00 81.31 402 ASN A O 1
ATOM 3089 N N . SER A 1 403 ? -1.620 15.923 -8.097 1.00 78.81 403 SER A N 1
ATOM 3090 C CA . SER A 1 403 ? -2.899 16.481 -7.634 1.00 78.81 403 SER A CA 1
ATOM 3091 C C . SER A 1 403 ? -3.930 16.733 -8.740 1.00 78.81 403 SER A C 1
ATOM 3093 O O . SER A 1 403 ? -5.105 16.895 -8.428 1.00 78.81 403 SER A O 1
ATOM 3095 N N . ASP A 1 404 ? -3.500 16.778 -10.003 1.00 77.94 404 ASP A N 1
ATOM 3096 C CA . ASP A 1 404 ? -4.358 16.957 -11.182 1.00 77.94 404 ASP A CA 1
ATOM 3097 C C . ASP A 1 404 ? -4.661 15.615 -11.880 1.00 77.94 404 ASP A C 1
ATOM 3099 O O . ASP A 1 404 ? -5.025 15.597 -13.057 1.00 77.94 404 ASP A O 1
ATOM 3103 N N . ASP A 1 405 ? -4.455 14.489 -11.184 1.00 74.00 405 ASP A N 1
ATOM 3104 C CA . ASP A 1 405 ? -4.625 13.117 -11.682 1.00 74.00 405 ASP A CA 1
ATOM 3105 C C . ASP A 1 405 ? -3.783 12.779 -12.928 1.00 74.00 405 ASP A C 1
ATOM 3107 O O . ASP A 1 405 ? -4.078 11.840 -13.673 1.00 74.00 405 ASP A O 1
ATOM 3111 N N . ARG A 1 406 ? -2.692 13.514 -13.169 1.00 82.25 406 ARG A N 1
ATOM 3112 C CA . ARG A 1 406 ? -1.732 13.180 -14.227 1.00 82.25 406 ARG A CA 1
ATOM 3113 C C . ARG A 1 406 ? -0.728 12.160 -13.714 1.00 82.25 406 ARG A C 1
ATOM 3115 O O . ARG A 1 406 ? -0.146 12.346 -12.646 1.00 82.25 406 ARG A O 1
ATOM 3122 N N . LEU A 1 407 ? -0.506 11.109 -14.502 1.00 85.00 407 LEU A N 1
ATOM 3123 C CA . LEU A 1 407 ? 0.490 10.073 -14.235 1.00 85.00 407 LEU A CA 1
ATOM 3124 C C . LEU A 1 407 ? 1.894 10.695 -14.205 1.00 85.00 407 LEU A C 1
ATOM 3126 O O . LEU A 1 407 ? 2.334 11.275 -15.195 1.00 85.00 407 LEU A O 1
ATOM 3130 N N . ILE A 1 408 ? 2.588 10.563 -13.075 1.00 87.69 408 ILE A N 1
ATOM 3131 C CA . ILE A 1 408 ? 3.953 11.078 -12.873 1.00 87.69 408 ILE A CA 1
ATOM 3132 C C . ILE A 1 408 ? 5.005 9.973 -12.871 1.00 87.69 408 ILE A C 1
ATOM 3134 O O . ILE A 1 408 ? 6.147 10.207 -13.257 1.00 87.69 408 ILE A O 1
ATOM 3138 N N . LEU A 1 409 ? 4.631 8.769 -12.441 1.00 91.75 409 LEU A N 1
ATOM 3139 C CA . LEU A 1 409 ? 5.524 7.621 -12.403 1.00 91.75 409 LEU A CA 1
ATOM 3140 C C . LEU A 1 409 ? 4.723 6.352 -12.659 1.00 91.75 409 LEU A C 1
ATOM 3142 O O . LEU A 1 409 ? 3.673 6.137 -12.059 1.00 91.75 409 LEU A O 1
ATOM 3146 N N . ASN A 1 410 ? 5.242 5.523 -13.554 1.00 93.81 410 ASN A N 1
ATOM 3147 C CA . ASN A 1 410 ? 4.651 4.260 -13.948 1.00 93.81 410 ASN A CA 1
ATOM 3148 C C . ASN A 1 410 ? 5.692 3.147 -13.787 1.00 93.81 410 ASN A C 1
ATOM 3150 O O . ASN A 1 410 ? 6.727 3.168 -14.460 1.00 93.81 410 ASN A O 1
ATOM 3154 N N . THR A 1 411 ? 5.447 2.200 -12.887 1.00 96.94 411 THR A N 1
ATOM 3155 C CA . THR A 1 411 ? 6.389 1.132 -12.537 1.00 96.94 411 THR A CA 1
ATOM 3156 C C . THR A 1 411 ? 5.732 -0.244 -12.574 1.00 96.94 411 THR A C 1
ATOM 3158 O O . THR A 1 411 ? 4.549 -0.418 -12.285 1.00 96.94 411 THR A O 1
ATOM 3161 N N . LEU A 1 412 ? 6.537 -1.247 -12.918 1.00 98.06 412 LEU A N 1
ATOM 3162 C CA . LEU A 1 412 ? 6.227 -2.656 -12.696 1.00 98.06 412 LEU A CA 1
ATOM 3163 C C . LEU A 1 412 ? 7.139 -3.176 -11.591 1.00 98.06 412 LEU A C 1
ATOM 3165 O O . LEU A 1 412 ? 8.364 -3.098 -11.705 1.00 98.06 412 LEU A O 1
ATOM 3169 N N . GLU A 1 413 ? 6.546 -3.688 -10.519 1.00 97.94 413 GLU A N 1
ATOM 3170 C CA . GLU A 1 413 ? 7.258 -4.084 -9.307 1.00 97.94 413 GLU A CA 1
ATOM 3171 C C . GLU A 1 413 ? 7.114 -5.586 -9.069 1.00 97.94 413 GLU A C 1
ATOM 3173 O O . GLU A 1 413 ? 6.015 -6.099 -8.853 1.00 97.94 413 GLU A O 1
ATOM 3178 N N . VAL A 1 414 ? 8.241 -6.302 -9.094 1.00 97.31 414 VAL A N 1
ATOM 3179 C CA . VAL A 1 414 ? 8.312 -7.719 -8.737 1.00 97.31 414 VAL A CA 1
ATOM 3180 C C . VAL A 1 414 ? 8.555 -7.830 -7.235 1.00 97.31 414 VAL A C 1
ATOM 3182 O O . VAL A 1 414 ? 9.691 -7.743 -6.756 1.00 97.31 414 VAL A O 1
ATOM 3185 N N . THR A 1 415 ? 7.471 -7.992 -6.486 1.00 95.75 415 THR A N 1
ATOM 3186 C CA . THR A 1 415 ? 7.443 -8.020 -5.022 1.00 95.75 415 THR A CA 1
ATOM 3187 C C . THR A 1 415 ? 6.222 -8.796 -4.517 1.00 95.75 415 THR A C 1
ATOM 3189 O O . THR A 1 415 ? 5.301 -9.094 -5.273 1.00 95.75 415 THR A O 1
ATOM 3192 N N . ASP A 1 416 ? 6.209 -9.165 -3.239 1.00 92.94 416 ASP A N 1
ATOM 3193 C CA . ASP A 1 416 ? 5.028 -9.761 -2.603 1.00 92.94 416 ASP A CA 1
ATOM 3194 C C . ASP A 1 416 ? 3.884 -8.739 -2.490 1.00 92.94 416 ASP A C 1
ATOM 3196 O O . ASP A 1 416 ? 2.781 -8.990 -2.971 1.00 92.94 416 ASP A O 1
ATOM 3200 N N . VAL A 1 417 ? 4.173 -7.565 -1.929 1.00 94.75 417 VAL A N 1
ATOM 3201 C CA . VAL A 1 417 ? 3.292 -6.395 -1.846 1.00 94.75 417 VAL A CA 1
ATOM 3202 C C . VAL A 1 417 ? 4.152 -5.142 -2.095 1.00 94.75 417 VAL A C 1
ATOM 3204 O O . VAL A 1 417 ? 5.298 -5.109 -1.634 1.00 94.75 417 VAL A O 1
ATOM 3207 N N . PRO A 1 418 ? 3.673 -4.128 -2.841 1.00 95.44 418 PRO A N 1
ATOM 3208 C CA . PRO A 1 418 ? 4.400 -2.879 -3.042 1.00 95.44 418 PRO A CA 1
ATOM 3209 C C . PRO A 1 418 ? 4.664 -2.181 -1.714 1.00 95.44 418 PRO A C 1
ATOM 3211 O O . PRO A 1 418 ? 3.778 -2.097 -0.867 1.00 95.44 418 PRO A O 1
ATOM 3214 N N . GLU A 1 419 ? 5.871 -1.646 -1.540 1.00 92.56 419 GLU A N 1
ATOM 3215 C CA . GLU A 1 419 ? 6.263 -0.996 -0.281 1.00 92.56 419 GLU A CA 1
ATOM 3216 C C . GLU A 1 419 ? 5.350 0.186 0.055 1.00 92.56 419 GLU A C 1
ATOM 3218 O O . GLU A 1 419 ? 4.978 0.358 1.207 1.00 92.56 419 GLU A O 1
ATOM 3223 N N . ALA A 1 420 ? 4.904 0.933 -0.956 1.00 91.88 420 ALA A N 1
ATOM 3224 C CA . ALA A 1 420 ? 3.995 2.059 -0.766 1.00 91.88 420 ALA A CA 1
ATOM 3225 C C . ALA A 1 420 ? 2.563 1.656 -0.333 1.00 91.88 420 ALA A C 1
ATOM 3227 O O . ALA A 1 420 ? 1.774 2.537 -0.010 1.00 91.88 420 ALA A O 1
ATOM 3228 N N . ALA A 1 421 ? 2.217 0.360 -0.310 1.00 93.06 421 ALA A N 1
ATOM 3229 C CA . ALA A 1 421 ? 0.972 -0.134 0.288 1.00 93.06 421 ALA A CA 1
ATOM 3230 C C . ALA A 1 421 ? 1.131 -0.562 1.758 1.00 93.06 421 ALA A C 1
ATOM 3232 O O . ALA A 1 421 ? 0.127 -0.776 2.434 1.00 93.06 421 ALA A O 1
ATOM 3233 N N . LEU A 1 422 ? 2.364 -0.757 2.236 1.00 93.25 422 LEU A N 1
ATOM 3234 C CA . LEU A 1 422 ? 2.630 -1.264 3.578 1.00 93.25 422 LEU A CA 1
ATOM 3235 C C . LEU A 1 422 ? 2.703 -0.104 4.571 1.00 93.25 422 LEU A C 1
ATOM 3237 O O . LEU A 1 422 ? 3.503 0.811 4.387 1.00 93.25 422 LEU A O 1
ATOM 3241 N N . ALA A 1 423 ? 1.942 -0.179 5.663 1.00 91.88 423 ALA A N 1
ATOM 3242 C CA . ALA A 1 423 ? 2.159 0.724 6.790 1.00 91.88 423 ALA A CA 1
ATOM 3243 C C . ALA A 1 423 ? 3.534 0.442 7.420 1.00 91.88 423 ALA A C 1
ATOM 3245 O O . ALA A 1 423 ? 3.876 -0.719 7.692 1.00 91.88 423 ALA A O 1
ATOM 3246 N N . ALA A 1 424 ? 4.330 1.492 7.643 1.00 90.50 424 ALA A N 1
ATOM 3247 C CA . ALA A 1 424 ? 5.643 1.353 8.258 1.00 90.50 424 ALA A CA 1
ATOM 3248 C C . ALA A 1 424 ? 5.523 1.007 9.751 1.00 90.50 424 ALA A C 1
ATOM 3250 O O . ALA A 1 424 ? 4.494 1.231 10.395 1.00 90.50 424 ALA A O 1
ATOM 3251 N N . ALA A 1 425 ? 6.598 0.472 10.333 1.00 89.31 425 ALA A N 1
ATOM 3252 C CA . ALA A 1 425 ? 6.614 0.133 11.756 1.00 89.31 425 ALA A CA 1
ATOM 3253 C C . ALA A 1 425 ? 6.463 1.383 12.639 1.00 89.31 425 ALA A C 1
ATOM 3255 O O . ALA A 1 425 ? 5.834 1.330 13.694 1.00 89.31 425 ALA A O 1
ATOM 3256 N N . GLU A 1 426 ? 7.018 2.505 12.192 1.00 90.94 426 GLU A N 1
ATOM 3257 C CA . GLU A 1 426 ? 6.897 3.816 12.817 1.00 90.94 426 GLU A CA 1
ATOM 3258 C C . GLU A 1 426 ? 5.449 4.327 12.781 1.00 90.94 426 GLU A C 1
ATOM 3260 O O . GLU A 1 426 ? 4.964 4.848 13.784 1.00 90.94 426 GLU A O 1
ATOM 3265 N N . ASP A 1 427 ? 4.732 4.112 11.673 1.00 91.00 427 ASP A N 1
ATOM 3266 C CA . ASP A 1 427 ? 3.336 4.538 11.519 1.00 91.00 427 ASP A CA 1
ATOM 3267 C C . ASP A 1 427 ? 2.385 3.726 12.411 1.00 91.00 427 ASP A C 1
ATOM 3269 O O . ASP A 1 427 ? 1.447 4.274 12.997 1.00 91.00 427 ASP A O 1
ATOM 3273 N N . LEU A 1 428 ? 2.646 2.423 12.561 1.00 90.00 428 LEU A N 1
ATOM 3274 C CA . LEU A 1 428 ? 1.938 1.546 13.500 1.00 90.00 428 LEU A CA 1
ATOM 3275 C C . LEU A 1 428 ? 2.162 1.987 14.954 1.00 90.00 428 LEU A C 1
ATOM 3277 O O . LEU A 1 428 ? 1.214 2.069 15.738 1.00 90.00 428 LEU A O 1
ATOM 3281 N N . GLN A 1 429 ? 3.406 2.322 15.312 1.00 90.50 429 GLN A N 1
ATOM 3282 C CA . GLN A 1 429 ? 3.741 2.828 16.647 1.00 90.50 429 GLN A CA 1
ATOM 3283 C C . GLN A 1 429 ? 3.062 4.172 16.934 1.00 90.50 429 GLN A C 1
ATOM 3285 O O . GLN A 1 429 ? 2.478 4.344 18.004 1.00 90.50 429 GLN A O 1
ATOM 3290 N N . ASP A 1 430 ? 3.079 5.107 15.981 1.00 92.44 430 ASP A N 1
ATOM 3291 C CA . ASP A 1 430 ? 2.389 6.394 16.123 1.00 92.44 430 ASP A CA 1
ATOM 3292 C C . ASP A 1 430 ? 0.866 6.206 16.217 1.00 92.44 430 ASP A C 1
ATOM 3294 O O . ASP A 1 430 ? 0.186 6.838 17.025 1.00 92.44 430 ASP A O 1
ATOM 3298 N N . SER A 1 431 ? 0.317 5.250 15.470 1.00 93.94 431 SER A N 1
ATOM 3299 C CA . SER A 1 431 ? -1.097 4.876 15.550 1.00 93.94 431 SER A CA 1
ATOM 3300 C C . SER A 1 431 ? -1.489 4.326 16.921 1.00 93.94 431 SER A C 1
ATOM 3302 O O . SER A 1 431 ? -2.561 4.662 17.431 1.00 93.94 431 SER A O 1
ATOM 3304 N N . ALA A 1 432 ? -0.610 3.557 17.570 1.00 93.00 432 ALA A N 1
ATOM 3305 C CA . ALA A 1 432 ? -0.815 3.100 18.942 1.00 93.00 432 ALA A CA 1
ATOM 3306 C C . ALA A 1 432 ? -0.858 4.270 19.943 1.00 93.00 432 ALA A C 1
ATOM 3308 O O . ALA A 1 432 ? -1.688 4.260 20.856 1.00 93.00 432 ALA A O 1
ATOM 3309 N N . LEU A 1 433 ? -0.012 5.292 19.765 1.00 93.00 433 LEU A N 1
ATOM 3310 C CA . LEU A 1 433 ? -0.033 6.506 20.591 1.00 93.00 433 LEU A CA 1
ATOM 3311 C C . LEU A 1 433 ? -1.320 7.310 20.366 1.00 93.00 433 LEU A C 1
ATOM 3313 O O . LEU A 1 433 ? -2.017 7.648 21.322 1.00 93.00 433 LEU A O 1
ATOM 3317 N N . ARG A 1 434 ? -1.698 7.535 19.103 1.00 93.56 434 ARG A N 1
ATOM 3318 C CA . ARG A 1 434 ? -2.929 8.256 18.739 1.00 93.56 434 ARG A CA 1
ATOM 3319 C C . ARG A 1 434 ? -4.186 7.563 19.269 1.00 93.56 434 ARG A C 1
ATOM 3321 O O . ARG A 1 434 ? -5.110 8.240 19.720 1.00 93.56 434 ARG A O 1
ATOM 3328 N N . LEU A 1 435 ? -4.236 6.229 19.242 1.00 94.44 435 LEU A N 1
ATOM 3329 C CA . LEU A 1 435 ? -5.352 5.482 19.824 1.00 94.44 435 LEU A CA 1
ATOM 3330 C C . LEU A 1 435 ? -5.420 5.650 21.346 1.00 94.44 435 LEU A C 1
ATOM 3332 O O . LEU A 1 435 ? -6.518 5.774 21.891 1.00 94.44 435 LEU A O 1
ATOM 3336 N N . SER A 1 436 ? -4.271 5.706 22.023 1.00 93.69 436 SER A N 1
ATOM 3337 C CA . SER A 1 436 ? -4.216 5.969 23.463 1.00 93.69 436 SER A CA 1
ATOM 3338 C C . SER A 1 436 ? -4.823 7.335 23.792 1.00 93.69 436 SER A C 1
ATOM 3340 O O . SER A 1 436 ? -5.647 7.431 24.705 1.00 93.69 436 SER A O 1
ATOM 3342 N N . ASP A 1 437 ? -4.499 8.367 23.009 1.00 92.25 437 ASP A N 1
ATOM 3343 C CA . ASP A 1 437 ? -5.070 9.710 23.169 1.00 92.25 437 ASP A CA 1
ATOM 3344 C C . ASP A 1 437 ? -6.585 9.725 22.919 1.00 92.25 437 ASP A C 1
ATOM 3346 O O . ASP A 1 437 ? -7.343 10.309 23.698 1.00 92.25 437 ASP A O 1
ATOM 3350 N N . ILE A 1 438 ? -7.050 9.035 21.870 1.00 91.88 438 ILE A N 1
ATOM 3351 C CA . ILE A 1 438 ? -8.483 8.871 21.583 1.00 91.88 438 ILE A CA 1
ATOM 3352 C C . ILE A 1 438 ? -9.192 8.199 22.764 1.00 91.88 438 ILE A C 1
ATOM 3354 O O . ILE A 1 438 ? -10.211 8.698 23.237 1.00 91.88 438 ILE A O 1
ATOM 3358 N N . ARG A 1 439 ? -8.645 7.096 23.288 1.00 91.81 439 ARG A N 1
ATOM 3359 C CA . ARG A 1 439 ? -9.216 6.381 24.439 1.00 91.81 439 ARG A CA 1
ATOM 3360 C C . ARG A 1 439 ? -9.233 7.235 25.699 1.00 91.81 439 ARG A C 1
ATOM 3362 O O . ARG A 1 439 ? -10.175 7.124 26.479 1.00 91.81 439 ARG A O 1
ATOM 3369 N N . GLN A 1 440 ? -8.211 8.060 25.920 1.00 90.19 440 GLN A N 1
ATOM 3370 C CA . GLN A 1 440 ? -8.167 8.967 27.062 1.00 90.19 440 GLN A CA 1
ATOM 3371 C C . GLN A 1 440 ? -9.226 10.067 26.953 1.00 90.19 440 GLN A C 1
ATOM 3373 O O . GLN A 1 440 ? -9.836 10.402 27.961 1.00 90.19 440 GLN A O 1
ATOM 3378 N N . ALA A 1 441 ? -9.463 10.602 25.756 1.00 88.62 441 ALA A N 1
ATOM 3379 C CA . ALA A 1 441 ? -10.486 11.619 25.525 1.00 88.62 441 ALA A CA 1
ATOM 3380 C C . ALA A 1 441 ? -11.926 11.078 25.641 1.00 88.62 441 ALA A C 1
ATOM 3382 O O . ALA A 1 441 ? -12.845 11.845 25.909 1.00 88.62 441 ALA A O 1
ATOM 3383 N N . LEU A 1 442 ? -12.120 9.766 25.466 1.00 86.44 442 LEU A N 1
ATOM 3384 C CA . LEU A 1 442 ? -13.407 9.074 25.622 1.00 86.44 442 LEU A CA 1
ATOM 3385 C C . LEU A 1 442 ? -13.694 8.605 27.065 1.00 86.44 442 LEU A C 1
ATOM 3387 O O . LEU A 1 442 ? -14.654 7.868 27.278 1.00 86.44 442 LEU A O 1
ATOM 3391 N N . ARG A 1 443 ? -12.864 8.960 28.050 1.00 78.81 443 ARG A N 1
ATOM 3392 C CA . ARG A 1 443 ? -13.052 8.630 29.474 1.00 78.81 443 ARG A CA 1
ATOM 3393 C C . ARG A 1 443 ? -13.362 9.880 30.277 1.00 78.81 443 ARG A C 1
ATOM 3395 O O . ARG A 1 443 ? -14.185 9.761 31.213 1.00 78.81 443 ARG A O 1
#

Radius of gyration: 29.78 Å; chains: 1; bounding box: 75×68×76 Å

pLDDT: mean 79.15, std 19.18, range [27.67, 98.06]

Secondary structure (DSSP, 8-state):
--S-EEEEEEEEETTEEEEE---TT---EEEE-TTT----TT-EEEEETTEEEEEE-HHHHHHHHHHHHHHHHHHTT---GGGGTTTTTS--PPPHHHHSTTGGGS--PPP--------------------S----TT-S---TT-----PPPPPS---------PPPTTTTTT-HHHHHHHHHHHHHHHH--TTSPPEEEE-TTS-HHHHHHHHHHH---SEEEEEPPHHHHHH--TTT--HHHHHHHHTTTSTTTS-EEEEEE-SSTTEEEEEEE-TT--EEEEEEEESSS-HHHHHHTTTT-BSS---HHHHHSPPPTT-SSHHHHHHHHHHHHHHHHH-TTPPPEEEEGGGS---HHHHHHHHHHH-EEEEEEEE-STT-EEEEEESBTTEEEEEEE-TTS-EEEEEEEESSS-GGGSPPHHHHHHHHHHHHHHHHHT-

Foldseek 3Di:
DQAWAKWFFAAWDDQWGFTWSPDPPIDTAIAGEVQPPTDDGGWIFGGGPRYGDDTDDPVVNLLVVLVVVLVVCVVVVHDSCVSVVVVPPDDDDDDPVVVVVVVVPPDDDDDDDDDDDDDDDDDDDDDDDDDPDPDDPPNDPPDVPPDDPPPDPDPPDADDQDFFDADDLVLCVPLVVLLVLLVVVLVQLVPDDVPDDKDKAFPVPDDPSSVVNCCRRFPFAFKKKWFDDPVCLVVDQPPDDQLVVCVVQVVPHPCQAAWGKMWTHTSQAQWIWIWTAHNNSHTPGTIIIGFQADPVCLVFLAVQAALAFPCVCVVVDDDPPQADCLSVVRVVVRVLSNVCVVPVPDDKDKDWPVPDPHDPSSSVVNCVRFGFGGMWMFGRHDFTKIWTRTSYPQWIWIFTADPVSDTDTTMIMRHSDDPVSTGDSVSSVVSSVSSVVSSVSND

=== Feature glossary ===
A reading guide for the features in this record.

Start from the sequence.

  · This is the polypeptide sequence — one letter per residue, N-terminus first. Length ranges from a few dozen residues for small domains to over a thousand for large multi-domain proteins.

Fold it, and you get atomic coordinates and the backbone conformation that goes with them.

  · Structure coordinates are given as an mmCIF _atom_site loop: one row per atom with element, residue name, chain id, sequence number, and x/y/z position in Å. Only the four main-chain atoms per residue are included here; side chains are omitted to keep the record compact.

  · Backbone dihedral angles. Every residue except chain termini has a φ (preceding-C → N → Cα → C) and a ψ (N → Cα → C → next-N). They are reported in degrees following the IUPAC sign convention. Secondary structure is essentially a statement about which (φ, ψ) basin each residue occupies.

  · The SS8 string is DSSP's per-residue secondary-structure call. α-helix (H) means an i→i+4 H-bond ladder; β-strand (E) means the residue participates in a β-sheet; 3₁₀ (G) and π (I) are tighter and wider helices; T/S are turns/bends; '-' is loop.

  · SS3 is a coarse helix/strand/coil call (letters a/b/c) made by the P-SEA algorithm from inter-Cα distances and dihedrals. It is less detailed than DSSP but needs only Cα positions.

Summarize the fold with a handful of shape descriptors and a per-residue structural alphabet.

  · Radius of gyration (Rg) is the root-mean-square distance of Cα atoms from their centroid — a single number for overall size and compactness. A globular domain of N residues has Rg ≈ 2.2·N^0.38 Å; an extended or disordered chain has a much larger Rg. The Cα contact count is the number of residue pairs whose Cα atoms are within 8 Å and are more than four positions apart in sequence — a standard proxy for tertiary packing density. The bounding box is the smallest axis-aligned box enclosing all Cα atoms.

  · The Foldseek 3Di string encodes local tertiary geometry as a 20-letter alphabet — one character per residue — derived from the relative positions of nearby Cα atoms. Unlike the amino-acid sequence, 3Di is a direct function of the 3D structure, so two proteins with the same fold have similar 3Di strings even at low sequence identity.

  · Solvent-accessible surface area (SASA) is the area in Å² traced out by the centre of a 1.4 Å probe sphere (a water molecule) rolled over the protein's van der Waals surface (Shrake–Rupley / Lee–Richards construction). Buried residues have near-zero SASA; fully exposed residues can exceed 200 Å². The total SASA scales roughly with the number of surface residues.

Ask how reliable the model is.

  · pLDDT (predicted Local Distance Difference Test) is AlphaFold's per-residue confidence score, ranging from 0 to 100. Values above 90 indicate high confidence (typically well-packed cores); 70–90 is confident; 50–70 low confidence; below 50 usually means the region is disordered or the prediction is unreliable there. AlphaFold stores pLDDT in the mmCIF B-factor column.

  · B-factor (Debye–Waller factor) reflects atomic displacement in the crystal lattice. It is an experimental observable (units Å²), not a prediction; low values mean the atom is pinned down, high values mean it moves or is heterogeneous across the crystal.

  · Predicted Aligned Error (PAE) is an AlphaFold confidence matrix: entry (i, j) is the expected error in the position of residue j, in ångströms, when the prediction is superimposed on the true structure at residue i. Low PAE within a block of residues means that block is internally rigid and well-predicted; high PAE between two blocks means their relative placement is uncertain even if each block individually is confident.

Place it in context: what it resembles, what it is annotated as, and how it looks.

  · Nearest PDB neighbors are the top structural matches found by Foldseek when searching this structure against the entire Protein Data Bank. Each hit reports a TM-score (0 to 1; >0.5 almost always implies the same fold) and an E-value. These are *structural* homologs — they may share no detectable sequence similarity.

  · Functional annotations link the protein to curated databases. InterPro entries identify conserved domains and families by matching the sequence against member-database signatures (Pfam, PROSITE, CDD, …). Gene Ontology (GO) terms describe molecular function, biological process, and cellular component in a controlled vocabulary. CATH places the structure in a hierarchical fold classification (Class/Architecture/Topology/Homologous-superfamily). The organism is the source species.

  · Three diagnostic plots accompany the record. The Cα contact map visualizes the tertiary structure as a 2D adjacency matrix (8 Å cutoff, sequence-local contacts suppressed). The Ramachandran plot shows the distribution of backbone (φ, ψ) torsions, with points in the α and β basins reflecting secondary structure content. The PAE plot shows AlphaFold's inter-residue confidence as a color matrix.

  · Six rendered views show the 3D structure from the faces of a cube — i.e. along ±x, ±y, ±z. Rendering representation is drawn randomly per protein from cartoon (secondary-structure ribbons), sticks (backbone bonds), or molecular surface; coloring is either N→C rainbow (blue at the N-terminus through red at the C-terminus) or one color per chain.